Protein AF-A0A2E5P0V9-F1 (afdb_monomer_lite)

Sequence (626 aa):
MLLSAFAVDDDGFVTWVPSRTDGLQSYVLTWRPPLGTWTTHSSYTDPNSLKDTLVGLANGVHSFRIYASYTDGAYAESNTASITVPTPPPGPSGNPEPIDVEGFDCTAFPSLIQVMGTPGVGHSVKQLNLDTGGYSEIFSIPFNRTPSYTHLNGIGINPVDGALYGIMRVQGFGYLVRFDGAGNVAFLARVPAMSNAGDVDGQGRFVWPRGNSFYTLSGIADMDGFADPGDAANKSQITPVVTGTGGVADVAALRVDLGDGERPYAMGVNSWDHELRIWAYDDTPQAWTINLFENGSPAQLTNGGFGAAWSHEDRFYFASNSGAGVYEVLIDTIDLNAKTADIRRVANSQATAINDGTTCVGIDFVEPPPTTTTTTTPTTTTTEGPDTTESPDTTTTTTPTTEGPDTTEGPETTTTTTPTTEGPDTTESPETTTTTTEGPDTTTTTTELPATTTEPESTSPGTSDADGDGLSEIVEQSLGTDPNNPDTDGDGFTDSEEVNQLRSDPLDANDPGDETVRQALTRSEETSSDDGSFPLGGLIAALAGLAVAAGLALTAAGQAMWGRITQFFAGSILGALILGRKRDRCRHCNKPLTDQEGILVDENESYECADNPDGDHHQLKRRRES

Structure (mmCIF, N/CA/C/O backbone):
data_AF-A0A2E5P0V9-F1
#
_entry.id   AF-A0A2E5P0V9-F1
#
loop_
_atom_site.group_PDB
_atom_site.id
_atom_site.type_symbol
_atom_site.label_atom_id
_atom_site.label_alt_id
_atom_site.label_comp_id
_atom_site.label_asym_id
_atom_site.label_entity_id
_atom_site.label_seq_id
_atom_site.pdbx_PDB_ins_code
_atom_site.Cartn_x
_atom_site.Cartn_y
_atom_site.Cartn_z
_atom_site.occupancy
_atom_site.B_iso_or_equiv
_atom_site.auth_seq_id
_atom_site.auth_comp_id
_atom_site.auth_asym_id
_atom_site.auth_atom_id
_atom_site.pdbx_PDB_model_num
ATOM 1 N N . MET A 1 1 ? 31.949 16.165 -20.327 1.00 84.12 1 MET A N 1
ATOM 2 C CA . MET A 1 1 ? 30.500 16.421 -20.374 1.00 84.12 1 MET A CA 1
ATOM 3 C C . MET A 1 1 ? 29.854 15.204 -19.765 1.00 84.12 1 MET A C 1
ATOM 5 O O . MET A 1 1 ? 30.180 14.107 -20.208 1.00 84.12 1 MET A O 1
ATOM 9 N N . LEU A 1 2 ? 29.054 15.399 -18.727 1.00 90.25 2 LEU A N 1
ATOM 10 C CA . LEU A 1 2 ? 28.394 14.315 -18.008 1.00 90.25 2 LEU A CA 1
ATOM 11 C C . LEU A 1 2 ? 26.898 14.376 -18.312 1.00 90.25 2 LEU A C 1
ATOM 13 O O . LEU A 1 2 ? 26.350 15.470 -18.431 1.00 90.25 2 LEU A O 1
ATOM 17 N N . LEU A 1 3 ? 26.285 13.219 -18.509 1.00 92.50 3 LEU A N 1
ATOM 18 C CA . LEU A 1 3 ? 24.857 13.020 -18.707 1.00 92.50 3 LEU A CA 1
ATOM 19 C C . LEU A 1 3 ? 24.395 12.002 -17.668 1.00 92.50 3 LEU A C 1
ATOM 21 O O . LEU A 1 3 ? 24.958 10.905 -17.608 1.00 92.50 3 LEU A O 1
ATOM 25 N N . SER A 1 4 ? 23.357 12.363 -16.929 1.00 89.38 4 SER A N 1
ATOM 26 C CA . SER A 1 4 ? 22.664 11.508 -15.972 1.00 89.38 4 SER A CA 1
ATOM 27 C C . SER A 1 4 ? 21.250 11.239 -16.478 1.00 89.38 4 SER A C 1
ATOM 29 O O . SER A 1 4 ? 20.672 12.045 -17.216 1.00 89.38 4 SER A O 1
ATOM 31 N N . ALA A 1 5 ? 20.720 10.063 -16.149 1.00 89.56 5 ALA A N 1
ATOM 32 C CA . ALA A 1 5 ? 19.375 9.666 -16.531 1.00 89.56 5 ALA A CA 1
ATOM 33 C C . ALA A 1 5 ? 18.766 8.769 -15.457 1.00 89.56 5 ALA A C 1
ATOM 35 O O . ALA A 1 5 ? 19.398 7.796 -15.054 1.00 89.56 5 ALA A O 1
ATOM 36 N N . PHE A 1 6 ? 17.532 9.054 -15.064 1.00 79.19 6 PHE A N 1
ATOM 37 C CA . PHE A 1 6 ? 16.747 8.214 -14.161 1.00 79.19 6 PHE A CA 1
ATOM 38 C C . PHE A 1 6 ? 15.292 8.167 -14.631 1.00 79.19 6 PHE A C 1
ATOM 40 O O . PHE A 1 6 ? 14.898 8.919 -15.523 1.00 79.19 6 PHE A O 1
ATOM 47 N N . ALA A 1 7 ? 14.492 7.263 -14.072 1.00 74.25 7 ALA A N 1
ATOM 48 C CA . ALA A 1 7 ? 13.069 7.190 -14.379 1.00 74.25 7 ALA A CA 1
ATOM 49 C C . ALA A 1 7 ? 12.210 7.088 -13.132 1.00 74.25 7 ALA A C 1
ATOM 51 O O . ALA A 1 7 ? 12.611 6.511 -12.123 1.00 74.25 7 ALA A O 1
ATOM 52 N N . VAL A 1 8 ? 10.994 7.602 -13.269 1.00 58.59 8 VAL A N 1
ATOM 53 C CA . VAL A 1 8 ? 9.892 7.405 -12.339 1.00 58.59 8 VAL A CA 1
ATOM 54 C C . VAL A 1 8 ? 8.761 6.778 -13.147 1.00 58.59 8 VAL A C 1
ATOM 56 O O . VAL A 1 8 ? 8.236 7.402 -14.063 1.00 58.59 8 VAL A O 1
ATOM 59 N N . ASP A 1 9 ? 8.409 5.532 -12.832 1.00 64.44 9 ASP A N 1
ATOM 60 C CA . ASP A 1 9 ? 7.483 4.718 -13.631 1.00 64.44 9 ASP A CA 1
ATOM 61 C C . ASP A 1 9 ? 7.927 4.606 -15.113 1.00 64.44 9 ASP A C 1
ATOM 63 O O . ASP A 1 9 ? 8.962 3.996 -15.399 1.00 64.44 9 ASP A O 1
ATOM 67 N N . ASP A 1 10 ? 7.151 5.144 -16.058 1.00 70.94 10 ASP A N 1
ATOM 68 C CA . ASP A 1 10 ? 7.469 5.202 -17.490 1.00 70.94 10 ASP A CA 1
ATOM 69 C C . ASP A 1 10 ? 7.991 6.574 -17.949 1.00 70.94 10 ASP A C 1
ATOM 71 O O . ASP A 1 10 ? 8.315 6.742 -19.126 1.00 70.94 10 ASP A O 1
ATOM 75 N N . ASP A 1 11 ? 8.153 7.532 -17.037 1.00 75.69 11 ASP A N 1
ATOM 76 C CA . ASP A 1 11 ? 8.688 8.856 -17.339 1.00 75.69 11 ASP A CA 1
ATOM 77 C C . ASP A 1 11 ? 10.189 8.919 -17.043 1.00 75.69 11 ASP A C 1
ATOM 79 O O . ASP A 1 11 ? 10.659 8.601 -15.950 1.00 75.69 11 ASP A O 1
ATOM 83 N N . GLY A 1 12 ? 10.965 9.333 -18.040 1.00 81.12 12 GLY A N 1
ATOM 84 C CA . GLY A 1 12 ? 12.408 9.487 -17.950 1.00 81.12 12 GLY A CA 1
ATOM 85 C C . GLY A 1 12 ? 12.841 10.930 -17.739 1.00 81.12 12 GLY A C 1
ATOM 86 O O . GLY A 1 12 ? 12.348 11.844 -18.395 1.00 81.12 12 GLY A O 1
ATOM 87 N N . PHE A 1 13 ? 13.834 11.133 -16.888 1.00 85.94 13 PHE A N 1
ATOM 88 C CA . PHE A 1 13 ? 14.453 12.425 -16.626 1.00 85.94 13 PHE A CA 1
ATOM 89 C C . PHE A 1 13 ? 15.918 12.346 -17.024 1.00 85.94 13 PHE A C 1
ATOM 91 O O . PHE A 1 13 ? 16.623 11.414 -16.641 1.00 85.94 13 PHE A O 1
ATOM 98 N N . VAL A 1 14 ? 16.372 13.307 -17.826 1.00 91.50 14 VAL A N 1
ATOM 99 C CA . VAL A 1 14 ? 17.773 13.400 -18.244 1.00 91.50 14 VAL A CA 1
ATOM 100 C C . VAL A 1 14 ? 18.319 14.782 -17.934 1.00 91.50 14 VAL A C 1
ATOM 102 O O . VAL A 1 14 ? 17.687 15.792 -18.245 1.00 91.50 14 VAL A O 1
ATOM 105 N N . THR A 1 15 ? 19.512 14.830 -17.354 1.00 92.12 15 THR A N 1
ATOM 106 C CA . THR A 1 15 ? 20.220 16.063 -16.988 1.00 92.12 15 THR A CA 1
ATOM 107 C C . THR A 1 15 ? 21.658 15.992 -17.483 1.00 92.12 15 THR A C 1
ATOM 109 O O . THR A 1 15 ? 22.251 14.915 -17.559 1.00 92.12 15 THR A O 1
ATOM 112 N N . TRP A 1 16 ? 22.238 17.121 -17.888 1.00 93.81 16 TRP A N 1
ATOM 113 C CA . TRP A 1 16 ? 23.612 17.135 -18.388 1.00 93.81 16 TRP A CA 1
ATOM 114 C C . TRP A 1 16 ? 24.404 18.366 -17.977 1.00 93.81 16 TRP A C 1
ATOM 116 O O . TRP A 1 16 ? 23.906 19.488 -17.951 1.00 93.81 16 TRP A O 1
ATOM 126 N N . VAL A 1 17 ? 25.703 18.155 -17.772 1.00 91.75 17 VAL A N 1
ATOM 127 C CA . VAL A 1 17 ? 26.662 19.197 -17.402 1.00 91.75 17 VAL A CA 1
ATOM 128 C C . VAL A 1 17 ? 27.707 19.361 -18.514 1.00 91.75 17 VAL A C 1
ATOM 130 O O . VAL A 1 17 ? 28.457 18.416 -18.821 1.00 91.75 17 VAL A O 1
ATOM 133 N N . PRO A 1 18 ? 27.797 20.542 -19.161 1.00 87.75 18 PRO A N 1
ATOM 134 C CA . PRO A 1 18 ? 28.805 20.796 -20.182 1.00 87.75 18 PRO A CA 1
ATOM 135 C C . PRO A 1 18 ? 30.207 20.853 -19.571 1.00 87.75 18 PRO A C 1
ATOM 137 O O . PRO A 1 18 ? 30.414 21.365 -18.479 1.00 87.75 18 PRO A O 1
ATOM 140 N N . SER A 1 19 ? 31.215 20.390 -20.312 1.00 81.25 19 SER A N 1
ATOM 141 C CA . SER A 1 19 ? 32.619 20.496 -19.876 1.00 81.25 19 SER A CA 1
ATOM 142 C C . SER A 1 19 ? 33.171 21.924 -19.912 1.00 81.25 19 SER A C 1
ATOM 144 O O . SER A 1 19 ? 34.200 22.193 -19.301 1.00 81.25 19 SER A O 1
ATOM 146 N N . ARG A 1 20 ? 32.530 22.823 -20.668 1.00 87.75 20 ARG A N 1
ATOM 147 C CA . ARG A 1 20 ? 32.783 24.267 -20.659 1.00 87.75 20 ARG A CA 1
ATOM 148 C C . ARG A 1 20 ? 31.525 25.006 -21.112 1.00 87.75 20 ARG A C 1
ATOM 150 O O . ARG A 1 20 ? 30.802 24.504 -21.970 1.00 87.75 20 ARG A O 1
ATOM 157 N N . THR A 1 21 ? 31.312 26.207 -20.597 1.00 86.50 21 THR A N 1
ATOM 158 C CA . THR A 1 21 ? 30.197 27.086 -20.989 1.00 86.50 21 THR A CA 1
ATOM 159 C C . THR A 1 21 ? 30.610 28.120 -22.037 1.00 86.50 21 THR A C 1
ATOM 161 O O . THR A 1 21 ? 29.788 28.558 -22.841 1.00 86.50 21 THR A O 1
ATOM 164 N N . ASP A 1 22 ? 31.899 28.463 -22.095 1.00 89.19 22 ASP A N 1
ATOM 165 C CA . ASP A 1 22 ? 32.429 29.426 -23.056 1.00 89.19 22 ASP A CA 1
ATOM 166 C C . ASP A 1 22 ? 32.209 28.976 -24.504 1.00 89.19 22 ASP A C 1
ATOM 168 O O . ASP A 1 22 ? 32.655 27.909 -24.941 1.00 89.19 22 ASP A O 1
ATOM 172 N N . GLY A 1 23 ? 31.522 29.832 -25.263 1.00 88.12 23 GLY A N 1
ATOM 173 C CA . GLY A 1 23 ? 31.240 29.617 -26.678 1.00 88.12 23 GLY A CA 1
ATOM 174 C C . GLY A 1 23 ? 30.221 28.515 -26.960 1.00 88.12 23 GLY A C 1
ATOM 175 O O . GLY A 1 23 ? 30.082 28.129 -28.111 1.00 88.12 23 GLY A O 1
ATOM 176 N N . LEU A 1 24 ? 29.519 27.988 -25.960 1.00 90.94 24 LEU A N 1
ATOM 177 C CA . LEU A 1 24 ? 28.477 26.985 -26.159 1.00 90.94 24 LEU A CA 1
ATOM 178 C C . LEU A 1 24 ? 27.299 27.563 -26.969 1.00 90.94 24 LEU A C 1
ATOM 180 O O . LEU A 1 24 ? 26.791 28.635 -26.648 1.00 90.94 24 LEU A O 1
ATOM 184 N N . GLN A 1 25 ? 26.880 26.865 -28.027 1.00 92.19 25 GLN A N 1
ATOM 185 C CA . GLN A 1 25 ? 25.813 27.312 -28.935 1.00 92.19 25 GLN A CA 1
ATOM 186 C C . GLN A 1 25 ? 24.542 26.479 -28.841 1.00 92.19 25 GLN A C 1
ATOM 188 O O . GLN A 1 25 ? 23.445 27.028 -28.898 1.00 92.19 25 GLN A O 1
ATOM 193 N N . SER A 1 26 ? 24.681 25.158 -28.790 1.00 93.00 26 SER A N 1
ATOM 194 C CA . SER A 1 26 ? 23.529 24.268 -28.856 1.00 93.00 26 SER A CA 1
ATOM 195 C C . SER A 1 26 ? 23.834 22.888 -28.311 1.00 93.00 26 SER A C 1
ATOM 197 O O . SER A 1 26 ? 24.978 22.428 -28.367 1.00 93.00 26 SER A O 1
ATOM 199 N N . TYR A 1 27 ? 22.775 22.202 -27.903 1.00 95.25 27 TYR A N 1
ATOM 200 C CA . TYR A 1 27 ? 22.781 20.796 -27.548 1.00 95.25 27 TYR A CA 1
ATOM 201 C C . TYR A 1 27 ? 21.858 19.988 -28.453 1.00 95.25 27 TYR A C 1
ATOM 203 O O . TYR A 1 27 ? 20.822 20.478 -28.900 1.00 95.25 27 TYR A O 1
ATOM 211 N N . VAL A 1 28 ? 22.210 18.730 -28.688 1.00 96.69 28 VAL A N 1
ATOM 212 C CA . VAL A 1 28 ? 21.358 17.749 -29.360 1.00 96.69 28 VAL A CA 1
ATOM 213 C C . VAL A 1 28 ? 21.284 16.515 -28.481 1.00 96.69 28 VAL A C 1
ATOM 215 O O . VAL A 1 28 ? 22.271 15.784 -28.367 1.00 96.69 28 VAL A O 1
ATOM 218 N N . LEU A 1 29 ? 20.123 16.290 -27.868 1.00 96.62 29 LEU A N 1
ATOM 219 C CA . LEU A 1 29 ? 19.837 15.051 -27.161 1.00 96.62 29 LEU A CA 1
ATOM 220 C C . LEU A 1 29 ? 19.483 13.984 -28.195 1.00 96.62 29 LEU A C 1
ATOM 222 O O . LEU A 1 29 ? 18.607 14.153 -29.048 1.00 96.62 29 LEU A O 1
ATOM 226 N N . THR A 1 30 ? 20.183 12.868 -28.114 1.00 97.25 30 THR A N 1
ATOM 227 C CA . THR A 1 30 ? 19.931 11.679 -28.916 1.00 97.25 30 THR A CA 1
ATOM 228 C C . THR A 1 30 ? 19.575 10.531 -27.996 1.00 97.25 30 THR A C 1
ATOM 230 O O . THR A 1 30 ? 20.059 10.442 -26.867 1.00 97.25 30 THR A O 1
ATOM 233 N N . TRP A 1 31 ? 18.737 9.641 -28.499 1.00 96.75 31 TRP A N 1
ATOM 234 C CA . TRP A 1 31 ? 18.292 8.471 -27.766 1.00 96.75 31 TRP A CA 1
ATOM 235 C C . TRP A 1 31 ? 18.328 7.232 -28.653 1.00 96.75 31 TRP A C 1
ATOM 237 O O . TRP A 1 31 ? 18.327 7.323 -29.884 1.00 96.75 31 TRP A O 1
ATOM 247 N N . ARG A 1 32 ? 18.362 6.066 -28.021 1.00 96.44 32 ARG A N 1
ATOM 248 C CA . ARG A 1 32 ? 18.196 4.764 -28.654 1.00 96.44 32 ARG A CA 1
ATOM 249 C C . ARG A 1 32 ? 17.155 3.982 -27.852 1.00 96.44 32 ARG A C 1
ATOM 251 O O . ARG A 1 32 ? 17.472 3.597 -26.725 1.00 96.44 32 ARG A O 1
ATOM 258 N N . PRO A 1 33 ? 15.963 3.718 -28.415 1.00 91.12 33 PRO A N 1
ATOM 259 C CA . PRO A 1 33 ? 14.957 2.907 -27.741 1.00 91.12 33 PRO A CA 1
ATOM 260 C C . PRO A 1 33 ? 15.362 1.415 -27.734 1.00 91.12 33 PRO A C 1
ATOM 262 O O . PRO A 1 33 ? 16.260 1.031 -28.494 1.00 91.12 33 PRO A O 1
ATOM 265 N N . PRO A 1 34 ? 14.689 0.550 -26.949 1.00 85.81 34 PRO A N 1
ATOM 266 C CA . PRO A 1 34 ? 15.130 -0.816 -26.627 1.00 85.81 34 PRO A CA 1
ATOM 267 C C . PRO A 1 34 ? 15.496 -1.709 -27.818 1.00 85.81 34 PRO A C 1
ATOM 269 O O . PRO A 1 34 ? 16.422 -2.510 -27.736 1.00 85.81 34 PRO A O 1
ATOM 272 N N . LEU A 1 35 ? 14.795 -1.558 -28.944 1.00 83.69 35 LEU A N 1
ATOM 273 C CA . LEU A 1 35 ? 15.038 -2.305 -30.185 1.00 83.69 35 LEU A CA 1
ATOM 274 C C . LEU A 1 35 ? 15.358 -1.385 -31.375 1.00 83.69 35 LEU A C 1
ATOM 276 O O . LEU A 1 35 ? 15.219 -1.782 -32.532 1.00 83.69 35 LEU A O 1
ATOM 280 N N . GLY A 1 36 ? 15.740 -0.136 -31.106 1.00 87.69 36 GLY A N 1
ATOM 281 C CA . GLY A 1 36 ? 15.973 0.877 -32.130 1.00 87.69 36 GLY A CA 1
ATOM 282 C C . GLY A 1 36 ? 17.438 1.224 -32.354 1.00 87.69 36 GLY A C 1
ATOM 283 O O . GLY A 1 36 ? 18.363 0.707 -31.728 1.00 87.69 36 GLY A O 1
ATOM 284 N N . THR A 1 37 ? 17.644 2.155 -33.278 1.00 94.94 37 THR A N 1
ATOM 285 C CA . THR A 1 37 ? 18.935 2.796 -33.534 1.00 94.94 37 THR A CA 1
ATOM 286 C C . THR A 1 37 ? 18.977 4.172 -32.882 1.00 94.94 37 THR A C 1
ATOM 288 O O . THR A 1 37 ? 17.935 4.735 -32.560 1.00 94.94 37 THR A O 1
ATOM 291 N N . TRP A 1 38 ? 20.174 4.733 -32.718 1.00 96.25 38 TRP A N 1
ATOM 292 C CA . TRP A 1 38 ? 20.331 6.112 -32.262 1.00 96.25 38 TRP A CA 1
ATOM 293 C C . TRP A 1 38 ? 19.618 7.088 -33.201 1.00 96.25 38 TRP A C 1
ATOM 295 O O . TRP A 1 38 ? 19.853 7.072 -34.411 1.00 96.25 38 TRP A O 1
ATOM 305 N N . THR A 1 39 ? 18.771 7.946 -32.642 1.00 95.81 39 THR A N 1
ATOM 306 C CA . THR A 1 39 ? 18.121 9.049 -33.355 1.00 95.81 39 THR A CA 1
ATOM 307 C C . THR A 1 39 ? 18.179 10.321 -32.520 1.00 95.81 39 THR A C 1
ATOM 309 O O . THR A 1 39 ? 18.321 10.274 -31.299 1.00 95.81 39 THR A O 1
ATOM 312 N N . THR A 1 40 ? 18.033 11.476 -33.163 1.00 96.12 40 THR A N 1
ATOM 313 C CA . THR A 1 40 ? 17.789 12.730 -32.442 1.00 96.12 40 THR A CA 1
ATOM 314 C C . THR A 1 40 ? 16.433 12.665 -31.748 1.00 96.12 40 THR A C 1
ATOM 316 O O . THR A 1 40 ? 15.443 12.308 -32.385 1.00 96.12 40 THR A O 1
ATOM 319 N N . HIS A 1 41 ? 16.412 12.989 -30.457 1.00 92.94 41 HIS A N 1
ATOM 320 C CA . HIS A 1 41 ? 15.191 13.179 -29.683 1.00 92.94 41 HIS A CA 1
ATOM 321 C C . HIS A 1 41 ? 14.782 14.656 -29.731 1.00 92.94 41 HIS A C 1
ATOM 323 O O . HIS A 1 41 ? 13.743 15.008 -30.285 1.00 92.94 41 HIS A O 1
ATOM 329 N N . SER A 1 42 ? 15.663 15.529 -29.243 1.00 94.62 42 SER A N 1
ATOM 330 C CA . SER A 1 42 ? 15.421 16.965 -29.103 1.00 94.62 42 SER A CA 1
ATOM 331 C C . SER A 1 42 ? 16.693 17.772 -29.391 1.00 94.62 42 SER A C 1
ATOM 333 O O . SER A 1 42 ? 17.805 17.245 -29.504 1.00 94.62 42 SER A O 1
ATOM 335 N N . SER A 1 43 ? 16.539 19.074 -29.618 1.00 95.25 43 SER A N 1
ATOM 336 C CA . SER A 1 43 ? 17.653 19.993 -29.874 1.00 95.25 43 SER A CA 1
ATOM 337 C C . SER A 1 43 ? 17.387 21.333 -29.205 1.00 95.25 43 SER A C 1
ATOM 339 O O . SER A 1 43 ? 16.276 21.853 -29.277 1.00 95.25 43 SER A O 1
ATOM 341 N N . TYR A 1 44 ? 18.421 21.896 -28.592 1.00 92.88 44 TYR A N 1
ATOM 342 C CA . TYR A 1 44 ? 18.349 23.088 -27.757 1.00 92.88 44 TYR A CA 1
ATOM 343 C C . TYR A 1 44 ? 19.340 24.121 -28.259 1.00 92.88 44 TYR A C 1
ATOM 345 O O . TYR A 1 44 ? 20.517 23.821 -28.432 1.00 92.88 44 TYR A O 1
ATOM 353 N N . THR A 1 45 ? 18.878 25.347 -28.474 1.00 90.56 45 THR A N 1
ATOM 354 C CA . THR A 1 45 ? 19.735 26.490 -28.829 1.00 90.56 45 THR A CA 1
ATOM 355 C C . THR A 1 45 ? 19.981 27.427 -27.651 1.00 90.56 45 THR A C 1
ATOM 357 O O . THR A 1 45 ? 20.717 28.395 -27.794 1.00 90.56 45 THR A O 1
ATOM 360 N N . ASP A 1 46 ? 19.327 27.181 -26.513 1.00 87.12 46 ASP A N 1
ATOM 361 C CA . ASP A 1 46 ? 19.607 27.876 -25.261 1.00 87.12 46 ASP A CA 1
ATOM 362 C C . ASP A 1 46 ? 20.691 27.098 -24.494 1.00 87.12 46 ASP A C 1
ATOM 364 O O . ASP A 1 46 ? 20.447 25.951 -24.108 1.00 87.12 46 ASP A O 1
ATOM 368 N N . PRO A 1 47 ? 21.871 27.698 -24.255 1.00 81.19 47 PRO A N 1
ATOM 369 C CA . PRO A 1 47 ? 22.946 27.091 -23.473 1.00 81.19 47 PRO A CA 1
ATOM 370 C C . PRO A 1 47 ? 22.559 26.714 -22.034 1.00 81.19 47 PRO A C 1
ATOM 372 O O . PRO A 1 47 ? 23.280 25.942 -21.412 1.00 81.19 47 PRO A O 1
ATOM 375 N N . ASN A 1 48 ? 21.450 27.243 -21.503 1.00 84.94 48 ASN A N 1
ATOM 376 C CA . ASN A 1 48 ? 20.964 26.931 -20.153 1.00 84.94 48 ASN A CA 1
ATOM 377 C C . ASN A 1 48 ? 19.942 25.784 -20.118 1.00 84.94 48 ASN A C 1
ATOM 379 O O . ASN A 1 48 ? 19.517 25.372 -19.041 1.00 84.94 48 ASN A O 1
ATOM 383 N N . SER A 1 49 ? 19.526 25.259 -21.274 1.00 87.81 49 SER A N 1
ATOM 384 C CA . SER A 1 49 ? 18.721 24.037 -21.319 1.00 87.81 49 SER A CA 1
ATOM 385 C C . SER A 1 49 ? 19.627 22.855 -20.990 1.00 87.81 49 SER A C 1
ATOM 387 O O . SER A 1 49 ? 20.353 22.386 -21.862 1.00 87.81 49 SER A O 1
ATOM 389 N N . LEU A 1 50 ? 19.629 22.439 -19.722 1.00 90.44 50 LEU A N 1
ATOM 390 C CA . LEU A 1 50 ? 20.488 21.377 -19.177 1.00 90.44 50 LEU A CA 1
ATOM 391 C C . LEU A 1 50 ? 19.711 20.130 -18.729 1.00 90.44 50 LEU A C 1
ATOM 393 O O . LEU A 1 50 ? 20.266 19.261 -18.060 1.00 90.44 50 LEU A O 1
ATOM 397 N N . LYS A 1 51 ? 18.422 20.052 -19.074 1.00 91.12 51 LYS A N 1
ATOM 398 C CA . LYS A 1 51 ? 17.537 18.943 -18.718 1.00 91.12 51 LYS A CA 1
ATOM 399 C C . LYS A 1 51 ? 16.442 18.705 -19.756 1.00 91.12 51 LYS A C 1
ATOM 401 O O . LYS A 1 51 ? 16.064 19.638 -20.468 1.00 91.12 51 LYS A O 1
ATOM 406 N N . ASP A 1 52 ? 15.927 17.480 -19.806 1.00 90.31 52 ASP A N 1
ATOM 407 C CA . ASP A 1 52 ? 14.742 17.087 -20.580 1.00 90.31 52 ASP A CA 1
ATOM 408 C C . ASP A 1 52 ? 13.902 16.054 -19.812 1.00 90.31 52 ASP A C 1
ATOM 410 O O . ASP A 1 52 ? 14.424 15.311 -18.976 1.00 90.31 52 ASP A O 1
ATOM 414 N N . THR A 1 53 ? 12.609 15.997 -20.131 1.00 87.12 53 THR A N 1
ATOM 415 C CA . THR A 1 53 ? 11.666 15.011 -19.584 1.00 87.12 53 THR A CA 1
ATOM 416 C C . THR A 1 53 ? 11.048 14.214 -20.729 1.00 87.12 53 THR A C 1
ATOM 418 O O . THR A 1 53 ? 10.490 14.772 -21.673 1.00 87.12 53 THR A O 1
ATOM 421 N N . LEU A 1 54 ? 11.147 12.893 -20.637 1.00 87.06 54 LEU A N 1
ATOM 422 C CA . LEU A 1 54 ? 10.713 11.913 -21.622 1.00 87.06 54 LEU A CA 1
ATOM 423 C C . LEU A 1 54 ? 9.478 11.195 -21.086 1.00 87.06 54 LEU A C 1
ATOM 425 O O . LEU A 1 54 ? 9.603 10.282 -20.281 1.00 87.06 54 LEU A O 1
ATOM 429 N N . VAL A 1 55 ? 8.293 11.604 -21.523 1.00 80.12 55 VAL A N 1
ATOM 430 C CA . VAL A 1 55 ? 7.040 11.040 -21.003 1.00 80.12 55 VAL A CA 1
ATOM 431 C C . VAL A 1 55 ? 6.662 9.762 -21.751 1.00 80.12 55 VAL A C 1
ATOM 433 O O . VAL A 1 55 ? 6.685 9.745 -22.988 1.00 80.12 55 VAL A O 1
ATOM 436 N N . GLY A 1 56 ? 6.268 8.718 -21.019 1.00 76.38 56 GLY A N 1
ATOM 437 C CA . GLY A 1 56 ? 5.713 7.487 -21.592 1.00 76.38 56 GLY A CA 1
ATOM 438 C C . GLY A 1 56 ? 6.712 6.665 -22.413 1.00 76.38 56 GLY A C 1
ATOM 439 O O . GLY A 1 56 ? 6.431 6.258 -23.548 1.00 76.38 56 GLY A O 1
ATOM 440 N N . LEU A 1 57 ? 7.904 6.434 -21.864 1.00 81.94 57 LEU A N 1
ATOM 441 C CA . LEU A 1 57 ? 8.903 5.548 -22.446 1.00 81.94 57 LEU A CA 1
ATOM 442 C C . LEU A 1 57 ? 8.358 4.114 -22.554 1.00 81.94 57 LEU A C 1
ATOM 444 O O . LEU A 1 57 ? 7.816 3.539 -21.616 1.00 81.94 57 LEU A O 1
ATOM 448 N N . ALA A 1 58 ? 8.543 3.492 -23.720 1.00 81.19 58 ALA A N 1
ATOM 449 C CA . ALA A 1 58 ? 8.169 2.091 -23.912 1.00 81.19 58 ALA A CA 1
ATOM 450 C C . ALA A 1 58 ? 8.977 1.159 -22.990 1.00 81.19 58 ALA A C 1
ATOM 452 O O . ALA A 1 58 ? 10.112 1.456 -22.641 1.00 81.19 58 ALA A O 1
ATOM 453 N N . ASN A 1 59 ? 8.449 -0.019 -22.669 1.00 79.00 59 ASN A N 1
ATOM 454 C CA . ASN A 1 59 ? 9.177 -0.991 -21.852 1.00 79.00 59 ASN A CA 1
ATOM 455 C C . ASN A 1 59 ? 10.540 -1.375 -22.464 1.00 79.00 59 ASN A C 1
ATOM 457 O O . ASN A 1 59 ? 10.625 -1.683 -23.657 1.00 79.00 59 ASN A O 1
ATOM 461 N N . GLY A 1 60 ? 11.580 -1.435 -21.631 1.00 80.56 60 GLY A N 1
ATOM 462 C CA . GLY A 1 60 ? 12.940 -1.841 -21.981 1.00 80.56 60 GLY A CA 1
ATOM 463 C C . GLY A 1 60 ? 13.997 -0.770 -21.692 1.00 80.56 60 GLY A C 1
ATOM 464 O O . GLY A 1 60 ? 13.733 0.257 -21.071 1.00 80.56 60 GLY A O 1
ATOM 465 N N . VAL A 1 61 ? 15.222 -1.021 -22.159 1.00 90.06 61 VAL A N 1
ATOM 466 C CA . VAL A 1 61 ? 16.370 -0.124 -21.956 1.00 90.06 61 VAL A CA 1
ATOM 467 C C . VAL A 1 61 ? 16.412 0.971 -23.024 1.00 90.06 61 VAL A C 1
ATOM 469 O O . VAL A 1 61 ? 16.627 0.689 -24.203 1.00 90.06 61 VAL A O 1
ATOM 472 N N . HIS A 1 62 ? 16.278 2.227 -22.610 1.00 93.38 62 HIS A N 1
ATOM 473 C CA . HIS A 1 62 ? 16.522 3.409 -23.437 1.00 93.38 62 HIS A CA 1
ATOM 474 C C . HIS A 1 62 ? 17.897 3.970 -23.115 1.00 93.38 62 HIS A C 1
ATOM 476 O O . HIS A 1 62 ? 18.212 4.192 -21.953 1.00 93.38 62 HIS A O 1
ATOM 482 N N . SER A 1 63 ? 18.722 4.217 -24.127 1.00 96.56 63 SER A N 1
ATOM 483 C CA . SER A 1 63 ? 20.037 4.842 -23.942 1.00 96.56 63 SER A CA 1
ATOM 484 C C . SER A 1 63 ? 20.028 6.275 -24.460 1.00 96.56 63 SER A C 1
ATOM 486 O O . SER A 1 63 ? 19.454 6.535 -25.513 1.00 96.56 63 SER A O 1
ATOM 488 N N . PHE A 1 64 ? 20.727 7.180 -23.781 1.00 97.31 64 PHE A N 1
ATOM 489 C CA . PHE A 1 64 ? 20.790 8.605 -24.097 1.00 97.31 64 PHE A CA 1
ATOM 490 C C . PHE A 1 64 ? 22.231 9.072 -24.260 1.00 97.31 64 PHE A C 1
ATOM 492 O O . PHE A 1 64 ? 23.144 8.572 -23.599 1.00 97.31 64 PHE A O 1
ATOM 499 N N . ARG A 1 65 ? 22.423 10.042 -25.152 1.00 97.12 65 ARG A N 1
ATOM 500 C CA . ARG A 1 65 ? 23.676 10.772 -25.371 1.00 97.12 65 ARG A CA 1
ATOM 501 C C . ARG A 1 65 ? 23.350 12.193 -25.744 1.00 97.12 65 ARG A C 1
ATOM 503 O O . ARG A 1 65 ? 22.373 12.429 -26.456 1.00 97.12 65 ARG A O 1
ATOM 510 N N . ILE A 1 66 ? 24.223 13.113 -25.374 1.00 96.19 66 ILE A N 1
ATOM 511 C CA . ILE A 1 66 ? 24.069 14.499 -25.764 1.00 96.19 66 ILE A CA 1
ATOM 512 C C . ILE A 1 66 ? 25.324 15.047 -26.433 1.00 96.19 66 ILE A C 1
ATOM 514 O O . ILE A 1 66 ? 26.452 14.780 -26.017 1.00 96.19 66 ILE A O 1
ATOM 518 N N . TYR A 1 67 ? 25.096 15.807 -27.502 1.00 95.31 67 TYR A N 1
ATOM 519 C CA . TYR A 1 67 ? 26.133 16.463 -28.285 1.00 95.31 67 TYR A CA 1
ATOM 520 C C . TYR A 1 67 ? 26.043 17.972 -28.096 1.00 95.31 67 TYR A C 1
ATOM 522 O O . TYR A 1 67 ? 25.010 18.568 -28.389 1.00 95.31 67 TYR A O 1
ATOM 530 N N . ALA A 1 68 ? 27.124 18.597 -27.643 1.00 94.75 68 ALA A N 1
ATOM 531 C CA . ALA A 1 68 ? 27.252 20.047 -27.543 1.00 94.75 68 ALA A CA 1
ATOM 532 C C . ALA A 1 68 ? 28.037 20.599 -28.740 1.00 94.75 68 ALA A C 1
ATOM 534 O O . ALA A 1 68 ? 29.049 20.018 -29.131 1.00 94.75 68 ALA A O 1
ATOM 535 N N . SER A 1 69 ? 27.601 21.730 -29.293 1.00 94.00 69 SER A N 1
ATOM 536 C CA . SER A 1 69 ? 28.308 22.471 -30.350 1.00 94.00 69 SER A CA 1
ATOM 537 C C . SER A 1 69 ? 28.731 23.851 -29.856 1.00 94.00 69 SER A C 1
ATOM 539 O O . SER A 1 69 ? 28.011 24.478 -29.075 1.00 94.00 69 SER A O 1
ATOM 541 N N . TYR A 1 70 ? 29.882 24.331 -30.327 1.00 93.75 70 TYR A N 1
ATOM 542 C CA . TYR A 1 70 ? 30.489 25.584 -29.879 1.00 93.75 70 TYR A CA 1
ATOM 543 C C . TYR A 1 70 ? 30.760 26.560 -31.038 1.00 93.75 70 TYR A C 1
ATOM 545 O O . TYR A 1 70 ? 30.912 26.165 -32.192 1.00 93.75 70 TYR A O 1
ATOM 553 N N . THR A 1 71 ? 30.866 27.852 -30.722 1.00 93.31 71 THR A N 1
ATOM 554 C CA . THR A 1 71 ? 31.099 28.964 -31.661 1.00 93.31 71 THR A CA 1
ATOM 555 C C . THR A 1 71 ? 32.425 28.861 -32.408 1.00 93.31 71 THR A C 1
ATOM 557 O O . THR A 1 71 ? 32.545 29.389 -33.512 1.00 93.31 71 THR A O 1
ATOM 560 N N . ASP A 1 72 ? 33.414 28.182 -31.825 1.00 92.06 72 ASP A N 1
ATOM 561 C CA . ASP A 1 72 ? 34.715 27.890 -32.432 1.00 92.06 72 ASP A CA 1
ATOM 562 C C . ASP A 1 72 ? 34.682 26.672 -33.378 1.00 92.06 72 ASP A C 1
ATOM 564 O O . ASP A 1 72 ? 35.708 26.311 -33.955 1.00 92.06 72 ASP A O 1
ATOM 568 N N . GLY A 1 73 ? 33.510 26.053 -33.560 1.00 89.69 73 GLY A N 1
ATOM 569 C CA . GLY A 1 73 ? 33.310 24.861 -34.380 1.00 89.69 73 GLY A CA 1
ATOM 570 C C . GLY A 1 73 ? 33.662 23.549 -33.677 1.00 89.69 73 GLY A C 1
ATOM 571 O O . GLY A 1 73 ? 33.585 22.494 -34.309 1.00 89.69 73 GLY A O 1
ATOM 572 N N . ALA A 1 74 ? 34.045 23.581 -32.395 1.00 90.62 74 ALA A N 1
ATOM 573 C CA . ALA A 1 74 ? 34.256 22.367 -31.615 1.00 90.62 74 ALA A CA 1
ATOM 574 C C . ALA A 1 74 ? 32.927 21.653 -31.311 1.00 90.62 74 ALA A C 1
ATOM 576 O O . ALA A 1 74 ? 31.857 22.269 -31.291 1.00 90.62 74 ALA A O 1
ATOM 577 N N . TYR A 1 75 ? 33.012 20.355 -31.016 1.00 91.44 75 TYR A N 1
ATOM 578 C CA . TYR A 1 75 ? 31.905 19.556 -30.495 1.00 91.44 75 TYR A CA 1
ATOM 579 C C . TYR A 1 75 ? 32.360 18.711 -29.301 1.00 91.44 75 TYR A C 1
ATOM 581 O O . TYR A 1 75 ? 33.537 18.361 -29.194 1.00 91.44 75 TYR A O 1
ATOM 589 N N . ALA A 1 76 ? 31.428 18.392 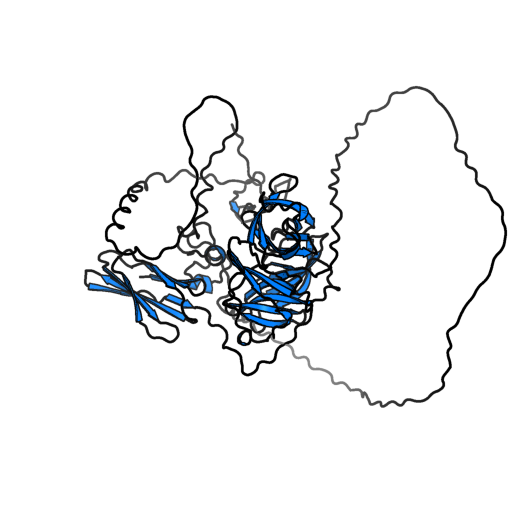-28.406 1.00 91.62 76 ALA A N 1
ATOM 590 C CA . ALA A 1 76 ? 31.646 17.471 -27.292 1.00 91.62 76 ALA A CA 1
ATOM 591 C C . ALA A 1 76 ? 30.491 16.467 -27.206 1.00 91.62 76 ALA A C 1
ATOM 593 O O . ALA A 1 76 ? 29.344 16.838 -27.433 1.00 91.62 76 ALA A O 1
ATOM 594 N N . GLU A 1 77 ? 30.804 15.219 -26.870 1.00 95.00 77 GLU A N 1
ATOM 595 C CA . GLU A 1 77 ? 29.838 14.144 -26.614 1.00 95.00 77 GLU A CA 1
ATOM 596 C C . GLU A 1 77 ? 29.889 13.776 -25.123 1.00 95.00 77 GLU A C 1
ATOM 598 O O . GLU A 1 77 ? 30.956 13.832 -24.500 1.00 95.00 77 GLU A O 1
ATOM 603 N N . SER A 1 78 ? 28.739 13.437 -24.541 1.00 95.50 78 SER A N 1
ATOM 604 C CA . SER A 1 78 ? 28.642 12.913 -23.175 1.00 95.50 78 SER A CA 1
ATOM 605 C C . SER A 1 78 ? 28.974 11.417 -23.084 1.00 95.50 78 SER A C 1
ATOM 607 O O . SER A 1 78 ? 29.087 10.710 -24.086 1.00 95.50 78 SER A O 1
ATOM 609 N N . ASN A 1 79 ? 29.042 10.889 -21.861 1.00 94.88 79 ASN A N 1
ATOM 610 C CA . ASN A 1 79 ? 28.829 9.460 -21.614 1.00 94.88 79 ASN A CA 1
ATOM 611 C C . ASN A 1 79 ? 27.448 9.002 -22.135 1.00 94.88 79 ASN A C 1
ATOM 613 O O . ASN A 1 79 ? 26.572 9.812 -22.449 1.00 94.88 79 ASN A O 1
ATOM 617 N N . THR A 1 80 ? 27.258 7.683 -22.227 1.00 96.44 80 THR A N 1
ATOM 618 C CA . THR A 1 80 ? 25.930 7.101 -22.456 1.00 96.44 80 THR A CA 1
ATOM 619 C C . THR A 1 80 ? 25.261 6.862 -21.109 1.00 96.44 80 THR A C 1
ATOM 621 O O . THR A 1 80 ? 25.772 6.065 -20.329 1.00 96.44 80 THR A O 1
ATOM 624 N N . ALA A 1 81 ? 24.131 7.518 -20.862 1.00 93.62 81 ALA A N 1
ATOM 625 C CA . ALA A 1 81 ? 23.247 7.207 -19.740 1.00 93.62 81 ALA A CA 1
ATOM 626 C C . ALA A 1 81 ? 22.130 6.273 -20.225 1.00 93.62 81 ALA A C 1
ATOM 628 O O . ALA A 1 81 ? 21.862 6.214 -21.428 1.00 93.62 81 ALA A O 1
ATOM 629 N N . SER A 1 82 ? 21.504 5.491 -19.347 1.00 93.31 82 SER A N 1
ATOM 630 C CA . SER A 1 82 ? 20.382 4.631 -19.741 1.00 93.31 82 SER A CA 1
ATOM 631 C C . SER A 1 82 ? 19.292 4.605 -18.684 1.00 93.31 82 SER A C 1
ATOM 633 O O . SER A 1 82 ? 19.577 4.628 -17.497 1.00 93.31 82 SER A O 1
ATOM 635 N N . ILE A 1 83 ? 18.054 4.506 -19.153 1.00 88.19 83 ILE A N 1
ATOM 636 C CA . ILE A 1 83 ? 16.859 4.289 -18.347 1.00 88.19 83 ILE A CA 1
ATOM 637 C C . ILE A 1 83 ? 16.344 2.896 -18.669 1.00 88.19 83 ILE A C 1
ATOM 639 O O . ILE A 1 83 ? 16.188 2.553 -19.842 1.00 88.19 83 ILE A O 1
ATOM 643 N N . THR A 1 84 ? 16.044 2.104 -17.645 1.00 83.19 84 THR A N 1
ATOM 644 C CA . THR A 1 84 ? 15.364 0.819 -17.823 1.00 83.19 84 THR A CA 1
ATOM 645 C C . THR A 1 84 ? 13.923 0.965 -17.375 1.00 83.19 84 THR A C 1
ATOM 647 O O . THR A 1 84 ? 13.651 0.981 -16.180 1.00 83.19 84 THR A O 1
ATOM 650 N N . VAL A 1 85 ? 12.999 1.038 -18.333 1.00 78.69 85 VAL A N 1
ATOM 651 C CA . VAL A 1 85 ? 11.574 0.873 -18.032 1.00 78.69 85 VAL A CA 1
ATOM 652 C C . VAL A 1 85 ? 11.324 -0.627 -17.896 1.00 78.69 85 VAL A C 1
ATOM 654 O O . VAL A 1 85 ? 11.656 -1.366 -18.833 1.00 78.69 85 VAL A O 1
ATOM 657 N N . PRO A 1 86 ? 10.778 -1.118 -16.771 1.00 71.56 86 PRO A N 1
ATOM 658 C CA . PRO A 1 86 ? 10.526 -2.540 -16.590 1.00 71.56 86 PRO A CA 1
ATOM 659 C C . PRO A 1 86 ? 9.744 -3.137 -17.771 1.00 71.56 86 PRO A C 1
ATOM 661 O O . PRO A 1 86 ? 8.826 -2.520 -18.312 1.00 71.56 86 PRO A O 1
ATOM 664 N N . THR A 1 87 ? 10.107 -4.343 -18.209 1.00 69.50 87 THR A N 1
ATOM 665 C CA . THR A 1 87 ? 9.315 -5.110 -19.181 1.00 69.50 87 THR A CA 1
ATOM 666 C C . THR A 1 87 ? 8.422 -6.075 -18.430 1.00 69.50 87 THR A C 1
ATOM 668 O O . THR A 1 87 ? 8.966 -6.900 -17.696 1.00 69.50 87 THR A O 1
ATOM 671 N N . PRO A 1 88 ? 7.087 -6.006 -18.586 1.00 66.31 88 PRO A N 1
ATOM 672 C CA . PRO A 1 88 ? 6.228 -6.997 -17.970 1.00 66.31 88 PRO A CA 1
ATOM 673 C C . PRO A 1 88 ? 6.610 -8.385 -18.486 1.00 66.31 88 PRO A C 1
ATOM 675 O O . PRO A 1 88 ? 7.095 -8.490 -19.623 1.00 66.31 88 PRO A O 1
ATOM 678 N N . PRO A 1 89 ? 6.388 -9.432 -17.676 1.00 67.50 89 PRO A N 1
ATOM 679 C CA . PRO A 1 89 ? 6.557 -10.799 -18.125 1.00 67.50 89 PRO A CA 1
ATOM 680 C C . PRO A 1 89 ? 5.817 -10.999 -19.457 1.00 67.50 89 PRO A C 1
ATOM 682 O O . PRO A 1 89 ? 4.798 -10.334 -19.699 1.00 67.50 89 PRO A O 1
ATOM 685 N N . PRO A 1 90 ? 6.341 -11.852 -20.355 1.00 66.50 90 PRO A N 1
ATOM 686 C CA . PRO A 1 90 ? 5.657 -12.159 -21.602 1.00 66.50 90 PRO A CA 1
ATOM 687 C C . PRO A 1 90 ? 4.205 -12.544 -21.305 1.00 66.50 90 PRO A C 1
ATOM 689 O O . PRO A 1 90 ? 3.931 -13.190 -20.299 1.00 66.50 90 PRO A O 1
ATOM 692 N N . GLY A 1 91 ? 3.287 -12.078 -22.159 1.00 66.44 91 GLY A N 1
ATOM 693 C CA . GLY A 1 91 ? 1.854 -12.327 -21.995 1.00 66.44 91 GLY A CA 1
ATOM 694 C C . GLY A 1 91 ? 1.528 -13.821 -21.920 1.00 66.44 91 GLY A C 1
ATOM 695 O O . GLY A 1 91 ? 2.411 -14.645 -22.172 1.00 66.44 91 GLY A O 1
ATOM 696 N N . PRO A 1 92 ? 0.265 -14.163 -21.625 1.00 71.44 92 PRO A N 1
ATOM 697 C CA . PRO A 1 92 ? -0.085 -15.465 -21.093 1.00 71.44 92 PRO A CA 1
ATOM 698 C C . PRO A 1 92 ? 0.489 -16.595 -21.939 1.00 71.44 92 PRO A C 1
ATOM 700 O O . PRO A 1 92 ? 0.387 -16.607 -23.175 1.00 71.44 92 PRO A O 1
ATOM 703 N N . SER A 1 93 ? 1.102 -17.542 -21.245 1.00 76.25 93 SER A N 1
ATOM 704 C CA . SER A 1 93 ? 1.489 -18.832 -21.769 1.00 76.25 93 SER A CA 1
ATOM 705 C C . SER A 1 93 ? 0.284 -19.514 -22.437 1.00 76.25 93 SER A C 1
ATOM 707 O O . SER A 1 93 ? -0.879 -19.135 -22.284 1.00 76.25 93 SER A O 1
ATOM 709 N N . GLY A 1 94 ? 0.541 -20.499 -23.296 1.00 72.38 94 GLY A N 1
ATOM 710 C CA . GLY A 1 94 ? -0.544 -21.188 -23.991 1.00 72.38 94 GLY A CA 1
ATOM 711 C C . GLY A 1 94 ? -1.390 -22.014 -23.019 1.00 72.38 94 GLY A C 1
ATOM 712 O O . GLY A 1 94 ? -0.980 -23.119 -22.686 1.00 72.38 94 GLY A O 1
ATOM 713 N N . ASN A 1 95 ? -2.576 -21.513 -22.652 1.00 82.75 95 ASN A N 1
ATOM 714 C CA . ASN A 1 95 ? -3.552 -22.155 -21.755 1.00 82.75 95 ASN A CA 1
ATOM 715 C C . ASN A 1 95 ? -2.970 -22.514 -20.369 1.00 82.75 95 ASN A C 1
ATOM 717 O O . ASN A 1 95 ? -2.811 -23.704 -20.077 1.00 82.75 95 ASN A O 1
ATOM 721 N N . PRO A 1 96 ? -2.643 -21.506 -19.539 1.00 88.31 96 PRO A N 1
ATOM 722 C CA . PRO A 1 96 ? -2.097 -21.729 -18.207 1.00 88.31 96 PRO A CA 1
ATOM 723 C C . PRO A 1 96 ? -3.122 -22.407 -17.298 1.00 88.31 96 PRO A C 1
ATOM 725 O O . PRO A 1 96 ? -4.322 -22.141 -17.383 1.00 88.31 96 PRO A O 1
ATOM 728 N N . GLU A 1 97 ? -2.642 -23.293 -16.431 1.00 91.56 97 GLU A N 1
ATOM 729 C CA . GLU A 1 97 ? -3.458 -23.929 -15.399 1.00 91.56 97 GLU A CA 1
ATOM 730 C C . GLU A 1 97 ? -3.480 -23.027 -14.155 1.00 91.56 97 GLU A C 1
ATOM 732 O O . GLU A 1 97 ? -2.406 -22.647 -13.673 1.00 91.56 97 GLU A O 1
ATOM 737 N N . PRO A 1 98 ? -4.667 -22.649 -13.645 1.00 94.44 98 PRO A N 1
ATOM 738 C CA . PRO A 1 98 ? -4.770 -21.935 -12.383 1.00 94.44 98 PRO A CA 1
ATOM 739 C C . PRO A 1 98 ? -4.223 -22.771 -11.225 1.00 94.44 98 PRO A C 1
ATOM 741 O O . PRO A 1 98 ? -4.301 -23.999 -11.240 1.00 94.44 98 PRO A O 1
ATOM 744 N N . ILE A 1 99 ? -3.702 -22.098 -10.205 1.00 95.19 99 ILE A N 1
ATOM 745 C CA . ILE A 1 99 ? -3.288 -22.728 -8.956 1.00 95.19 99 ILE A CA 1
ATOM 746 C C . ILE A 1 99 ? -4.239 -22.352 -7.823 1.00 95.19 99 ILE A C 1
ATOM 748 O O . ILE A 1 99 ? -4.690 -21.206 -7.694 1.00 95.19 99 ILE A O 1
ATOM 752 N N . ASP A 1 100 ? -4.509 -23.345 -6.986 1.00 93.31 100 ASP A N 1
ATOM 753 C CA . ASP A 1 100 ? -5.295 -23.177 -5.776 1.00 93.31 100 ASP A CA 1
ATOM 754 C C . ASP A 1 100 ? -4.410 -22.660 -4.640 1.00 93.31 100 ASP A C 1
ATOM 756 O O . ASP A 1 100 ? -3.227 -22.990 -4.538 1.00 93.31 100 ASP A O 1
ATOM 760 N N . VAL A 1 101 ? -5.005 -21.821 -3.799 1.00 96.94 101 VAL A N 1
ATOM 761 C CA . VAL A 1 101 ? -4.397 -21.262 -2.592 1.00 96.94 101 VAL A CA 1
ATOM 762 C C . VAL A 1 101 ? -5.375 -21.503 -1.457 1.00 96.94 101 VAL A C 1
ATOM 764 O O . VAL A 1 101 ? -6.570 -21.243 -1.608 1.00 96.94 101 VAL A O 1
ATOM 767 N N . GLU A 1 102 ? -4.876 -22.029 -0.345 1.00 96.19 102 GLU A N 1
ATOM 768 C CA . GLU A 1 102 ? -5.709 -22.339 0.812 1.00 96.19 102 GLU A CA 1
ATOM 769 C C . GLU A 1 102 ? -6.142 -21.072 1.568 1.00 96.19 102 GLU A C 1
ATOM 771 O O . GLU A 1 102 ? -5.437 -20.062 1.612 1.00 96.19 102 GLU A O 1
ATOM 776 N N . GLY A 1 103 ? -7.321 -21.135 2.188 1.00 95.31 103 GLY A N 1
ATOM 777 C CA . GLY A 1 103 ? -7.800 -20.080 3.076 1.00 95.31 103 GLY A CA 1
ATOM 778 C C . GLY A 1 103 ? -6.959 -19.982 4.353 1.00 95.31 103 GLY A C 1
ATOM 779 O O . GLY A 1 103 ? -6.445 -20.979 4.862 1.00 95.31 103 GLY A O 1
ATOM 780 N N . PHE A 1 104 ? -6.847 -18.777 4.899 1.00 95.50 104 PHE A N 1
ATOM 781 C CA . PHE A 1 104 ? -6.229 -18.519 6.189 1.00 95.50 104 PHE A CA 1
ATOM 782 C C . PHE A 1 104 ? -7.132 -19.006 7.333 1.00 95.50 104 PHE A C 1
ATOM 784 O O . PHE A 1 104 ? -8.326 -18.706 7.382 1.00 95.50 104 PHE A O 1
ATOM 791 N N . ASP A 1 105 ? -6.561 -19.754 8.281 1.00 92.50 105 ASP A N 1
ATOM 792 C CA . ASP A 1 105 ? -7.312 -20.312 9.409 1.00 92.50 105 ASP A CA 1
ATOM 793 C C . ASP A 1 105 ? -7.540 -19.269 10.510 1.00 92.50 105 ASP A C 1
ATOM 795 O O . ASP A 1 105 ? -6.860 -19.224 11.538 1.00 92.50 105 ASP A O 1
ATOM 799 N N . CYS A 1 106 ? -8.562 -18.445 10.307 1.00 89.19 106 CYS A N 1
ATOM 800 C CA . CYS A 1 106 ? -9.013 -17.465 11.287 1.00 89.19 106 CYS A CA 1
ATOM 801 C C . CYS A 1 106 ? -9.403 -18.076 12.641 1.00 89.19 106 CYS A C 1
ATOM 803 O O . CYS A 1 106 ? -9.348 -17.396 13.663 1.00 89.19 106 CYS A O 1
ATOM 805 N N . THR A 1 107 ? -9.788 -19.356 12.684 1.00 88.75 107 THR A N 1
ATOM 806 C CA . THR A 1 107 ? -10.191 -20.003 13.941 1.00 88.75 107 THR A CA 1
ATOM 807 C C . THR A 1 107 ? -8.991 -20.389 14.800 1.00 88.75 107 THR A C 1
ATOM 809 O O . THR A 1 107 ? -9.080 -20.358 16.029 1.00 88.75 107 THR A O 1
ATOM 812 N N . ALA A 1 108 ? -7.860 -20.707 14.166 1.00 90.06 108 ALA A N 1
ATOM 813 C CA . ALA A 1 108 ? -6.607 -20.999 14.850 1.00 90.06 108 ALA A CA 1
ATOM 814 C C . ALA A 1 108 ? -5.885 -19.734 15.340 1.00 90.06 108 ALA A C 1
ATOM 816 O O . ALA A 1 108 ? -5.167 -19.801 16.341 1.00 90.06 108 ALA A O 1
ATOM 817 N N . PHE A 1 109 ? -6.094 -18.593 14.673 1.00 89.62 109 PHE A N 1
ATOM 818 C CA . PHE A 1 109 ? -5.386 -17.337 14.952 1.00 89.62 109 PHE A CA 1
ATOM 819 C C . PHE A 1 109 ? -6.354 -16.168 15.219 1.00 89.62 109 PHE A C 1
ATOM 821 O O . PHE A 1 109 ? -6.448 -15.242 14.412 1.00 89.62 109 PHE A O 1
ATOM 828 N N . PRO A 1 110 ? -7.078 -16.175 16.358 1.00 84.94 110 PRO A N 1
ATOM 829 C CA . PRO A 1 110 ? -8.108 -15.189 16.669 1.00 84.94 110 PRO A CA 1
ATOM 830 C C . PRO A 1 110 ? -7.518 -13.900 17.265 1.00 84.94 110 PRO A C 1
ATOM 832 O O . PRO A 1 110 ? -7.864 -13.500 18.375 1.00 84.94 110 PRO A O 1
ATOM 835 N N . SER A 1 111 ? -6.598 -13.251 16.554 1.00 87.00 111 SER A N 1
ATOM 836 C CA . SER A 1 111 ? -6.029 -11.960 16.960 1.00 87.00 111 SER A CA 1
ATOM 837 C C . SER A 1 111 ? -5.815 -11.046 15.753 1.00 87.00 111 SER A C 1
ATOM 839 O O . SER A 1 111 ? -6.087 -11.427 14.616 1.00 87.00 111 SER A O 1
ATOM 841 N N . LEU A 1 112 ? -5.310 -9.837 16.002 1.00 90.69 112 LEU A N 1
ATOM 842 C CA . LEU A 1 112 ? -4.854 -8.929 14.954 1.00 90.69 112 LEU A CA 1
ATOM 843 C C . LEU A 1 112 ? -3.681 -9.574 14.205 1.00 90.69 112 LEU A C 1
ATOM 845 O O . LEU A 1 112 ? -2.674 -9.956 14.818 1.00 90.69 112 LEU A O 1
ATOM 849 N N . ILE A 1 113 ? -3.835 -9.722 12.889 1.00 94.50 113 ILE A N 1
ATOM 850 C CA . ILE A 1 113 ? -2.826 -10.303 12.009 1.00 94.50 113 ILE A CA 1
ATOM 851 C C . ILE A 1 113 ? -2.000 -9.172 11.417 1.00 94.50 113 ILE A C 1
ATOM 853 O O . ILE A 1 113 ? -2.515 -8.112 11.075 1.00 94.50 113 ILE A O 1
ATOM 857 N N . GLN A 1 114 ? -0.698 -9.386 11.312 1.00 94.88 114 GLN A N 1
ATOM 858 C CA . GLN A 1 114 ? 0.199 -8.425 10.700 1.00 94.88 114 GLN A CA 1
ATOM 859 C C . GLN A 1 114 ? 1.233 -9.165 9.867 1.00 94.88 114 GLN A C 1
ATOM 861 O O . GLN A 1 114 ? 1.886 -10.103 10.340 1.00 94.88 114 GLN A O 1
ATOM 866 N N . VAL A 1 115 ? 1.384 -8.741 8.622 1.00 97.19 115 VAL A N 1
ATOM 867 C CA . VAL A 1 115 ? 2.437 -9.223 7.735 1.00 97.19 115 VAL A CA 1
ATOM 868 C C . VAL A 1 115 ? 3.636 -8.313 7.910 1.00 97.19 115 VAL A C 1
ATOM 870 O O . VAL A 1 115 ? 3.491 -7.101 7.909 1.00 97.19 115 VAL A O 1
ATOM 873 N N . MET A 1 116 ? 4.818 -8.887 8.117 1.00 94.69 116 MET A N 1
ATOM 874 C CA . MET A 1 116 ? 6.044 -8.139 8.398 1.00 94.69 116 MET A CA 1
ATOM 875 C C . MET A 1 116 ? 7.183 -8.592 7.498 1.00 94.69 116 MET A C 1
ATOM 877 O O . MET A 1 116 ? 7.548 -9.769 7.487 1.00 94.69 116 MET A O 1
ATOM 881 N N . GLY A 1 117 ? 7.763 -7.645 6.775 1.00 89.50 117 GLY A N 1
ATOM 882 C CA . GLY A 1 117 ? 8.933 -7.815 5.937 1.00 89.50 117 GLY A CA 1
ATOM 883 C C . GLY A 1 117 ? 10.223 -7.816 6.749 1.00 89.50 117 GLY A C 1
ATOM 884 O O . GLY A 1 117 ? 10.414 -7.040 7.680 1.00 89.50 117 GLY A O 1
ATOM 885 N N . THR A 1 118 ? 11.140 -8.692 6.369 1.00 85.19 118 THR A N 1
ATOM 886 C CA . THR A 1 118 ? 12.526 -8.706 6.832 1.00 85.19 118 THR A CA 1
ATOM 887 C C . THR A 1 118 ? 13.425 -8.579 5.601 1.00 85.19 118 THR A C 1
ATOM 889 O O . THR A 1 118 ? 13.379 -9.468 4.739 1.00 85.19 118 THR A O 1
ATOM 892 N N . PRO A 1 119 ? 14.222 -7.498 5.479 1.00 78.50 119 PRO A N 1
ATOM 893 C CA . PRO A 1 119 ? 15.116 -7.288 4.343 1.00 78.50 119 PRO A CA 1
ATOM 894 C C . PRO A 1 119 ? 15.985 -8.516 4.053 1.00 78.50 119 PRO A C 1
ATOM 896 O O . PRO A 1 119 ? 16.496 -9.162 4.963 1.00 78.50 119 PRO A O 1
ATOM 899 N N . GLY A 1 120 ? 16.096 -8.891 2.777 1.00 76.62 120 GLY A N 1
ATOM 900 C CA . GLY A 1 120 ? 16.859 -10.066 2.338 1.00 76.62 120 GLY A CA 1
ATOM 901 C C . GLY A 1 120 ? 16.257 -11.438 2.689 1.00 76.62 120 GLY A C 1
ATOM 902 O O . GLY A 1 120 ? 16.700 -12.439 2.131 1.00 76.62 120 GLY A O 1
ATOM 903 N N . VAL A 1 121 ? 15.225 -11.507 3.538 1.00 87.88 121 VAL A N 1
ATOM 904 C CA . VAL A 1 121 ? 14.598 -12.769 3.966 1.00 87.88 121 VAL A CA 1
ATOM 905 C C . VAL A 1 121 ? 13.246 -12.985 3.286 1.00 87.88 121 VAL A C 1
ATOM 907 O O . VAL A 1 121 ? 13.068 -13.973 2.574 1.00 87.88 121 VAL A O 1
ATOM 910 N N . GLY A 1 122 ? 12.295 -12.070 3.460 1.00 90.62 122 GLY A N 1
ATOM 911 C CA . GLY A 1 122 ? 10.927 -12.228 2.961 1.00 90.62 122 GLY A CA 1
ATOM 912 C C . GLY A 1 122 ? 9.905 -11.570 3.876 1.00 90.62 122 GLY A C 1
ATOM 913 O O . GLY A 1 122 ? 10.249 -10.647 4.606 1.00 90.62 122 GLY A O 1
ATOM 914 N N . HIS A 1 123 ? 8.661 -12.043 3.841 1.00 96.31 123 HIS A N 1
ATOM 915 C CA . HIS A 1 123 ? 7.579 -11.550 4.697 1.00 96.31 123 HIS A CA 1
ATOM 916 C C . HIS A 1 123 ? 7.028 -12.680 5.555 1.00 96.31 123 HIS A C 1
ATOM 918 O O . HIS A 1 123 ? 6.802 -13.781 5.057 1.00 96.31 123 HIS A O 1
ATOM 924 N N . SER A 1 124 ? 6.784 -12.399 6.828 1.00 97.19 124 SER A N 1
ATOM 925 C CA . SER A 1 124 ? 6.179 -13.330 7.773 1.00 97.19 124 SER A CA 1
ATOM 926 C C . SER A 1 124 ? 4.789 -12.854 8.162 1.00 97.19 124 SER A C 1
ATOM 928 O O . SER A 1 124 ? 4.622 -11.705 8.564 1.00 97.19 124 SER A O 1
ATOM 930 N N . VAL A 1 125 ? 3.811 -13.751 8.107 1.00 97.88 125 VAL A N 1
ATOM 931 C CA . VAL A 1 125 ? 2.474 -13.529 8.661 1.00 97.88 125 VAL A CA 1
ATOM 932 C C . VAL A 1 125 ? 2.526 -13.844 10.148 1.00 97.88 125 VAL A C 1
ATOM 934 O O . VAL A 1 125 ? 2.958 -14.932 10.542 1.00 97.88 125 VAL A O 1
ATOM 937 N N . LYS A 1 126 ? 2.136 -12.886 10.987 1.00 96.38 126 LYS A N 1
ATOM 938 C CA . LYS A 1 126 ? 2.218 -13.001 12.446 1.00 96.38 126 LYS A CA 1
ATOM 939 C C . LYS A 1 126 ? 0.903 -12.606 13.098 1.00 96.38 126 LYS A C 1
ATOM 941 O O . LYS A 1 126 ? 0.150 -11.812 12.549 1.00 96.38 126 LYS A O 1
ATOM 946 N N . GLN A 1 127 ? 0.674 -13.114 14.301 1.00 93.38 127 GLN A N 1
ATOM 947 C CA . GLN A 1 127 ? -0.384 -12.627 15.185 1.00 93.38 127 GLN A CA 1
ATOM 948 C C . GLN A 1 127 ? 0.205 -11.757 16.296 1.00 93.38 127 GLN A C 1
ATOM 950 O O . GLN A 1 127 ? 1.253 -12.088 16.868 1.00 93.38 127 GLN A O 1
ATOM 955 N N . LEU A 1 128 ? -0.482 -10.665 16.620 1.00 91.69 128 LEU A N 1
ATOM 956 C CA . LEU A 1 128 ? -0.147 -9.797 17.743 1.00 91.69 128 LEU A CA 1
ATOM 957 C C . LEU A 1 128 ? -0.688 -10.382 19.054 1.00 91.69 128 LEU A C 1
ATOM 959 O O . LEU A 1 128 ? -1.847 -10.784 19.152 1.00 91.69 128 LEU A O 1
ATOM 963 N N . ASN A 1 129 ? 0.139 -10.395 20.093 1.00 89.62 129 ASN A N 1
ATOM 964 C CA . ASN A 1 129 ? -0.295 -10.606 21.465 1.00 89.62 129 ASN A CA 1
ATOM 965 C C . ASN A 1 129 ? -0.599 -9.243 22.103 1.00 89.62 129 ASN A C 1
ATOM 967 O O . ASN A 1 129 ? 0.312 -8.464 22.369 1.00 89.62 129 ASN A O 1
ATOM 971 N N . LEU A 1 130 ? -1.874 -8.969 22.365 1.00 84.50 130 LEU A N 1
ATOM 972 C CA . LEU A 1 130 ? -2.353 -7.650 22.796 1.00 84.50 130 LEU A CA 1
ATOM 973 C C . LEU A 1 130 ? -1.865 -7.235 24.194 1.00 84.50 130 LEU A C 1
ATOM 975 O O . LEU A 1 130 ? -1.686 -6.044 24.458 1.00 84.50 130 LEU A O 1
ATOM 979 N N . ASP A 1 131 ? -1.599 -8.208 25.068 1.00 81.81 131 ASP A N 1
ATOM 980 C CA . ASP A 1 131 ? -1.111 -7.957 26.427 1.00 81.81 131 ASP A CA 1
ATOM 981 C C . ASP A 1 131 ? 0.352 -7.500 26.418 1.00 81.81 131 ASP A C 1
ATOM 983 O O . ASP A 1 131 ? 0.735 -6.536 27.083 1.00 81.81 131 ASP A O 1
ATOM 987 N N . THR A 1 132 ? 1.190 -8.198 25.653 1.00 87.88 132 THR A N 1
ATOM 988 C CA . THR A 1 132 ? 2.648 -7.986 25.638 1.00 87.88 132 THR A CA 1
ATOM 989 C C . THR A 1 132 ? 3.111 -7.055 24.522 1.00 87.88 132 THR A C 1
ATOM 991 O O . THR A 1 132 ? 4.212 -6.515 24.591 1.00 87.88 132 THR A O 1
ATOM 994 N N . GLY A 1 133 ? 2.297 -6.891 23.480 1.00 89.25 133 GLY A N 1
ATOM 995 C CA . GLY A 1 133 ? 2.675 -6.272 22.216 1.00 89.25 133 GLY A CA 1
ATOM 996 C C . GLY A 1 133 ? 3.583 -7.133 21.334 1.00 89.25 133 GLY A C 1
ATOM 997 O O . GLY A 1 133 ? 4.011 -6.669 20.281 1.00 89.25 133 GLY A O 1
ATOM 998 N N . GLY A 1 134 ? 3.922 -8.353 21.759 1.00 92.12 134 GLY A N 1
ATOM 999 C CA . GLY A 1 134 ? 4.811 -9.246 21.022 1.00 92.12 134 GLY A CA 1
ATOM 1000 C C . GLY A 1 134 ? 4.123 -9.943 19.853 1.00 92.12 134 GLY A C 1
ATOM 1001 O O . GLY A 1 134 ? 2.918 -10.180 19.882 1.00 92.12 134 GLY A O 1
ATOM 1002 N N . TYR A 1 135 ? 4.903 -10.334 18.847 1.00 93.88 135 TYR A N 1
ATOM 1003 C CA . TYR A 1 135 ? 4.395 -11.005 17.651 1.00 93.88 135 TYR A CA 1
ATOM 1004 C C . TYR A 1 135 ? 4.837 -12.465 17.588 1.00 93.88 135 TYR A C 1
ATOM 1006 O O . TYR A 1 135 ? 6.010 -12.781 17.788 1.00 93.88 135 TYR A O 1
ATOM 1014 N N . SER A 1 136 ? 3.901 -13.356 17.263 1.00 95.00 136 SER A N 1
ATOM 1015 C CA . SER A 1 136 ? 4.178 -14.779 17.029 1.00 95.00 136 SER A CA 1
ATOM 1016 C C . SER A 1 136 ? 4.024 -15.100 15.550 1.00 95.00 136 SER A C 1
ATOM 1018 O O . SER A 1 136 ? 2.989 -14.798 14.962 1.00 95.00 136 SER A O 1
ATOM 1020 N N . GLU A 1 137 ? 5.057 -15.686 14.948 1.00 96.56 137 GLU A N 1
ATOM 1021 C CA . GLU A 1 137 ? 5.030 -16.074 13.537 1.00 96.56 137 GLU A CA 1
ATOM 1022 C C . GLU A 1 137 ? 4.103 -17.267 13.295 1.00 96.56 137 GLU A C 1
ATOM 1024 O O . GLU A 1 137 ? 4.111 -18.226 14.066 1.00 96.56 137 GLU A O 1
ATOM 1029 N N . ILE A 1 138 ? 3.321 -17.183 12.217 1.00 97.25 138 ILE A N 1
ATOM 1030 C CA . ILE A 1 138 ? 2.414 -18.230 11.743 1.00 97.25 138 ILE A CA 1
ATOM 1031 C C . ILE A 1 138 ? 3.070 -18.968 10.573 1.00 97.25 138 ILE A C 1
ATOM 1033 O O . ILE A 1 138 ? 3.262 -20.180 10.630 1.00 97.25 138 ILE A O 1
ATOM 1037 N N . PHE A 1 139 ? 3.450 -18.228 9.530 1.00 97.38 139 PHE A N 1
ATOM 1038 C CA . PHE A 1 139 ? 4.211 -18.728 8.385 1.00 97.38 139 PHE A CA 1
ATOM 1039 C C . PHE A 1 139 ? 4.962 -17.582 7.697 1.00 97.38 139 PHE A C 1
ATOM 1041 O O . PHE A 1 139 ? 4.767 -16.411 8.034 1.00 97.38 139 PHE A O 1
ATOM 1048 N N . SER A 1 140 ? 5.810 -17.903 6.720 1.00 96.75 140 SER A N 1
ATOM 1049 C CA . SER A 1 140 ? 6.573 -16.912 5.961 1.00 96.75 140 SER A CA 1
ATOM 1050 C C . SER A 1 140 ? 6.670 -17.234 4.472 1.00 96.75 140 SER A C 1
ATOM 1052 O O . SER A 1 140 ? 6.569 -18.384 4.046 1.00 96.75 140 SER A O 1
ATOM 1054 N N . ILE A 1 141 ? 6.871 -16.186 3.675 1.00 96.81 141 ILE A N 1
ATOM 1055 C CA . ILE A 1 141 ? 7.074 -16.230 2.229 1.00 96.81 141 ILE A CA 1
ATOM 1056 C C . ILE A 1 141 ? 8.469 -15.666 1.941 1.00 96.81 141 ILE A C 1
ATOM 1058 O O . ILE A 1 141 ? 8.671 -14.454 2.069 1.00 96.81 141 ILE A O 1
ATOM 1062 N N . PRO A 1 142 ? 9.444 -16.487 1.524 1.00 94.12 142 PRO A N 1
ATOM 1063 C CA . PRO A 1 142 ? 10.812 -16.023 1.323 1.00 94.12 142 PRO A CA 1
ATOM 1064 C C . PRO A 1 142 ? 10.964 -15.251 0.005 1.00 94.12 142 PRO A C 1
ATOM 1066 O O . PRO A 1 142 ? 10.370 -15.627 -1.007 1.00 94.12 142 PRO A O 1
ATOM 1069 N N . PHE A 1 143 ? 11.800 -14.206 -0.032 1.00 88.44 143 PHE A N 1
ATOM 1070 C CA . PHE A 1 143 ? 12.033 -13.403 -1.249 1.00 88.44 143 PHE A CA 1
ATOM 1071 C C . PHE A 1 143 ? 12.540 -14.226 -2.438 1.00 88.44 143 PHE A C 1
ATOM 1073 O O . PHE A 1 143 ? 12.211 -13.933 -3.588 1.00 88.44 143 PHE A O 1
ATOM 1080 N N . ASN A 1 144 ? 13.310 -15.280 -2.159 1.00 85.62 144 ASN A N 1
ATOM 1081 C CA . ASN A 1 144 ? 13.876 -16.178 -3.163 1.00 85.62 144 ASN A CA 1
ATOM 1082 C C . ASN A 1 144 ? 12.895 -17.254 -3.669 1.00 85.62 144 ASN A C 1
ATOM 1084 O O . ASN A 1 144 ? 13.325 -18.172 -4.375 1.00 85.62 144 ASN A O 1
ATOM 1088 N N . ARG A 1 145 ? 11.591 -17.157 -3.344 1.00 91.69 145 ARG A N 1
ATOM 1089 C CA . ARG A 1 145 ? 10.564 -17.977 -4.004 1.00 91.69 145 ARG A CA 1
ATOM 1090 C C . ARG A 1 145 ? 10.620 -17.784 -5.522 1.00 91.69 145 ARG A C 1
ATOM 1092 O O . ARG A 1 145 ? 11.224 -16.843 -6.023 1.00 91.69 145 ARG A O 1
ATOM 1099 N N . THR A 1 146 ? 9.978 -18.673 -6.272 1.00 88.25 146 THR A N 1
ATOM 1100 C CA . THR A 1 146 ? 9.915 -18.558 -7.736 1.00 88.25 146 THR A CA 1
ATOM 1101 C C . THR A 1 146 ? 8.511 -18.139 -8.193 1.00 88.25 146 THR A C 1
ATOM 1103 O O . THR A 1 146 ? 7.552 -18.817 -7.812 1.00 88.25 146 THR A O 1
ATOM 1106 N N . PRO A 1 147 ? 8.376 -17.072 -9.011 1.00 89.56 147 PRO A N 1
ATOM 1107 C CA . PRO A 1 147 ? 9.390 -16.039 -9.261 1.00 89.56 147 PRO A CA 1
ATOM 1108 C C . PRO A 1 147 ? 9.683 -15.219 -7.997 1.00 89.56 147 PRO A C 1
ATOM 1110 O O . PRO A 1 147 ? 8.829 -15.099 -7.116 1.00 89.56 147 PRO A O 1
ATOM 1113 N N . SER A 1 148 ? 10.884 -14.644 -7.925 1.00 90.56 148 SER A N 1
ATOM 1114 C CA . SER A 1 148 ? 11.289 -13.824 -6.785 1.00 90.56 148 SER A CA 1
ATOM 1115 C C . SER A 1 148 ? 10.524 -12.510 -6.769 1.00 90.56 148 SER A C 1
ATOM 1117 O O . SER A 1 148 ? 10.186 -11.950 -7.817 1.00 90.56 148 SER A O 1
ATOM 1119 N N . TYR A 1 149 ? 10.300 -11.986 -5.574 1.00 91.00 149 TYR A N 1
ATOM 1120 C CA . TYR A 1 149 ? 9.628 -10.711 -5.365 1.00 91.00 149 TYR A CA 1
ATOM 1121 C C . TYR A 1 149 ? 10.499 -9.803 -4.496 1.00 91.00 149 TYR A C 1
ATOM 1123 O O . TYR A 1 149 ? 11.412 -10.279 -3.826 1.00 91.00 149 TYR A O 1
ATOM 1131 N N . THR A 1 150 ? 10.247 -8.497 -4.534 1.00 87.88 150 THR A N 1
ATOM 1132 C CA . THR A 1 150 ? 11.026 -7.507 -3.764 1.00 87.88 150 THR A CA 1
ATOM 1133 C C . THR A 1 150 ? 10.211 -6.801 -2.691 1.00 87.88 150 THR A C 1
ATOM 1135 O O . THR A 1 150 ? 10.775 -6.177 -1.800 1.00 87.88 150 THR A O 1
ATOM 1138 N N . HIS A 1 151 ? 8.883 -6.891 -2.759 1.00 89.19 151 HIS A N 1
ATOM 1139 C CA . HIS A 1 151 ? 7.996 -6.258 -1.792 1.00 89.19 151 HIS A CA 1
ATOM 1140 C C . HIS A 1 151 ? 6.635 -6.957 -1.759 1.00 89.19 151 HIS A C 1
ATOM 1142 O O . HIS A 1 151 ? 6.167 -7.406 -2.807 1.00 89.19 151 HIS A O 1
ATOM 1148 N N . LEU A 1 152 ? 6.012 -7.053 -0.587 1.00 94.94 152 LEU A N 1
ATOM 1149 C CA . LEU A 1 152 ? 4.650 -7.550 -0.404 1.00 94.94 152 LEU A CA 1
ATOM 1150 C C . LEU A 1 152 ? 3.974 -6.659 0.637 1.00 94.94 152 LEU A C 1
ATOM 1152 O O . LEU A 1 152 ? 4.495 -6.511 1.735 1.00 94.94 152 LEU A O 1
ATOM 1156 N N . ASN A 1 153 ? 2.871 -6.025 0.261 1.00 94.44 153 ASN A N 1
ATOM 1157 C CA . ASN A 1 153 ? 2.183 -5.041 1.092 1.00 94.44 153 ASN A CA 1
ATOM 1158 C C . ASN A 1 153 ? 0.729 -4.873 0.600 1.00 94.44 153 ASN A C 1
ATOM 1160 O O . ASN A 1 153 ? 0.367 -5.465 -0.421 1.00 94.44 153 ASN A O 1
ATOM 1164 N N . GLY A 1 154 ? -0.096 -4.090 1.282 1.00 95.94 154 GLY A N 1
ATOM 1165 C CA . GLY A 1 154 ? -1.533 -3.964 1.062 1.00 95.94 154 GLY A CA 1
ATOM 1166 C C . GLY A 1 154 ? -2.275 -5.264 1.324 1.00 95.94 154 GLY A C 1
ATOM 1167 O O . GLY A 1 154 ? -2.727 -5.884 0.360 1.00 95.94 154 GLY A O 1
ATOM 1168 N N . ILE A 1 155 ? -2.322 -5.726 2.571 1.00 97.69 155 ILE A N 1
ATOM 1169 C CA . ILE A 1 155 ? -2.767 -7.077 2.910 1.00 97.69 155 ILE A CA 1
ATOM 1170 C C . ILE A 1 155 ? -4.218 -7.097 3.385 1.00 97.69 155 ILE A C 1
ATOM 1172 O O . ILE A 1 155 ? -4.620 -6.382 4.285 1.00 97.69 155 ILE A O 1
ATOM 1176 N N . GLY A 1 156 ? -5.006 -8.022 2.836 1.00 96.88 156 GLY A N 1
ATOM 1177 C CA . GLY A 1 156 ? -6.380 -8.248 3.284 1.00 96.88 156 GLY A CA 1
ATOM 1178 C C . GLY A 1 156 ? -6.750 -9.724 3.318 1.00 96.88 156 GLY A C 1
ATOM 1179 O O . GLY A 1 156 ? -6.434 -10.463 2.384 1.00 96.88 156 GLY A O 1
ATOM 1180 N N . ILE A 1 157 ? -7.445 -10.168 4.364 1.00 96.44 157 ILE A N 1
ATOM 1181 C CA . ILE A 1 157 ? -8.071 -11.496 4.398 1.00 96.44 157 ILE A CA 1
ATOM 1182 C C . ILE A 1 157 ? -9.450 -11.389 3.758 1.00 96.44 157 ILE A C 1
ATOM 1184 O O . ILE A 1 157 ? -10.329 -10.678 4.241 1.00 96.44 157 ILE A O 1
ATOM 1188 N N . ASN A 1 158 ? -9.663 -12.110 2.662 1.00 96.19 158 ASN A N 1
ATOM 1189 C CA . ASN A 1 158 ? -10.920 -12.024 1.937 1.00 96.19 158 ASN A CA 1
ATOM 1190 C C . ASN A 1 158 ? -12.002 -12.892 2.603 1.00 96.19 158 ASN A C 1
ATOM 1192 O O . ASN A 1 158 ? -11.845 -14.110 2.664 1.00 96.19 158 ASN A O 1
ATOM 1196 N N . PRO A 1 159 ? -13.143 -12.331 3.042 1.00 93.31 159 PRO A N 1
ATOM 1197 C CA . PRO A 1 159 ? -14.204 -13.112 3.683 1.00 93.31 159 PRO A CA 1
ATOM 1198 C C . PRO A 1 159 ? -14.947 -14.062 2.729 1.00 93.31 159 PRO A C 1
ATOM 1200 O O . PRO A 1 159 ? -15.726 -14.895 3.190 1.00 93.31 159 PRO A O 1
ATOM 1203 N N . VAL A 1 160 ? -14.752 -13.935 1.411 1.00 94.75 160 VAL A N 1
ATOM 1204 C CA . VAL A 1 160 ? -15.436 -14.763 0.404 1.00 94.75 160 VAL A CA 1
ATOM 1205 C C . VAL A 1 160 ? -14.802 -16.150 0.275 1.00 94.75 160 VAL A C 1
ATOM 1207 O O . VAL A 1 160 ? -15.529 -17.140 0.203 1.00 94.75 160 VAL A O 1
ATOM 1210 N N . ASP A 1 161 ? -13.471 -16.234 0.248 1.00 94.94 161 ASP A N 1
ATOM 1211 C CA . ASP A 1 161 ? -12.714 -17.486 0.085 1.00 94.94 161 ASP A CA 1
ATOM 1212 C C . ASP A 1 161 ? -11.752 -17.783 1.252 1.00 94.94 161 ASP A C 1
ATOM 1214 O O . ASP A 1 161 ? -11.178 -18.868 1.323 1.00 94.94 161 ASP A O 1
ATOM 1218 N N . GLY A 1 162 ? -11.603 -16.846 2.189 1.00 94.31 162 GLY A N 1
ATOM 1219 C CA . GLY A 1 162 ? -10.735 -16.943 3.357 1.00 94.31 162 GLY A CA 1
ATOM 1220 C C . GLY A 1 162 ? -9.254 -16.716 3.064 1.00 94.31 162 GLY A C 1
ATOM 1221 O O . GLY A 1 162 ? -8.464 -16.745 4.001 1.00 94.31 162 GLY A O 1
ATOM 1222 N N . ALA A 1 163 ? -8.834 -16.518 1.811 1.00 96.88 163 ALA A N 1
ATOM 1223 C CA . ALA A 1 163 ? -7.415 -16.413 1.478 1.00 96.88 163 ALA A CA 1
ATOM 1224 C C . ALA A 1 163 ? -6.830 -15.045 1.865 1.00 96.88 163 ALA A C 1
ATOM 1226 O O . ALA A 1 163 ? -7.535 -14.034 1.919 1.00 96.88 163 ALA A O 1
ATOM 1227 N N . LEU A 1 164 ? -5.517 -15.013 2.106 1.00 98.06 164 LEU A N 1
ATOM 1228 C CA . LEU A 1 164 ? -4.761 -13.769 2.237 1.00 98.06 164 LEU A CA 1
ATOM 1229 C C . LEU A 1 164 ? -4.477 -13.200 0.851 1.00 98.06 164 LEU A C 1
ATOM 1231 O O . LEU A 1 164 ? -3.964 -13.903 -0.020 1.00 98.06 164 LEU A O 1
ATOM 1235 N N . TYR A 1 165 ? -4.774 -11.920 0.675 1.00 98.50 165 TYR A N 1
ATOM 1236 C CA . TYR A 1 165 ? -4.503 -11.144 -0.526 1.00 98.50 165 TYR A CA 1
ATOM 1237 C C . TYR A 1 165 ? -3.450 -10.087 -0.238 1.00 98.50 165 TYR A C 1
ATOM 1239 O O . TYR A 1 165 ? -3.331 -9.612 0.885 1.00 98.50 165 TYR A O 1
ATOM 1247 N N . GLY A 1 166 ? -2.691 -9.714 -1.264 1.00 98.19 166 GLY A N 1
ATOM 1248 C CA . GLY A 1 166 ? -1.698 -8.655 -1.164 1.00 98.19 166 GLY A CA 1
ATOM 1249 C C . GLY A 1 166 ? -1.290 -8.101 -2.516 1.00 98.19 166 GLY A C 1
ATOM 1250 O O . GLY A 1 166 ? -1.504 -8.741 -3.547 1.00 98.19 166 GLY A O 1
ATOM 1251 N N . ILE A 1 167 ? -0.643 -6.940 -2.533 1.00 98.19 167 ILE A N 1
ATOM 1252 C CA . ILE A 1 167 ? 0.103 -6.475 -3.700 1.00 98.19 167 ILE A CA 1
ATOM 1253 C C . ILE A 1 167 ? 1.560 -6.926 -3.562 1.00 98.19 167 ILE A C 1
ATOM 1255 O O . ILE A 1 167 ? 2.280 -6.529 -2.652 1.00 98.19 167 ILE A O 1
ATOM 1259 N N . MET A 1 168 ? 2.023 -7.742 -4.505 1.00 96.81 168 MET A N 1
ATOM 1260 C CA . MET A 1 168 ? 3.396 -8.231 -4.579 1.00 96.81 168 MET A CA 1
ATOM 1261 C C . MET A 1 168 ? 4.154 -7.552 -5.721 1.00 96.81 168 MET A C 1
ATOM 1263 O O . MET A 1 168 ? 3.689 -7.532 -6.864 1.00 96.81 168 MET A O 1
ATOM 1267 N N . ARG A 1 169 ? 5.353 -7.029 -5.440 1.00 91.50 169 ARG A N 1
ATOM 1268 C CA . ARG A 1 169 ? 6.250 -6.455 -6.450 1.00 91.50 169 ARG A CA 1
ATOM 1269 C C . ARG A 1 169 ? 7.127 -7.534 -7.074 1.00 91.50 169 ARG A C 1
ATOM 1271 O O . ARG A 1 169 ? 8.045 -8.042 -6.431 1.00 91.50 169 ARG A O 1
ATOM 1278 N N . VAL A 1 170 ? 6.897 -7.820 -8.353 1.00 89.88 170 VAL A N 1
ATOM 1279 C CA . VAL A 1 170 ? 7.687 -8.765 -9.157 1.00 89.88 170 VAL A CA 1
ATOM 1280 C C . VAL A 1 170 ? 8.171 -8.067 -10.421 1.00 89.88 170 VAL A C 1
ATOM 1282 O O . VAL A 1 170 ? 7.382 -7.466 -11.147 1.00 89.88 170 VAL A O 1
ATOM 1285 N N . GLN A 1 171 ? 9.484 -8.123 -10.674 1.00 80.81 171 GLN A N 1
ATOM 1286 C CA . GLN A 1 171 ? 10.126 -7.477 -11.832 1.00 80.81 171 GLN A CA 1
ATOM 1287 C C . GLN A 1 171 ? 9.752 -5.986 -11.986 1.00 80.81 171 GLN A C 1
ATOM 1289 O O . GLN A 1 171 ? 9.561 -5.494 -13.092 1.00 80.81 171 GLN A O 1
ATOM 1294 N N . GLY A 1 172 ? 9.603 -5.268 -10.867 1.00 79.25 172 GLY A N 1
ATOM 1295 C CA . GLY A 1 172 ? 9.241 -3.844 -10.848 1.00 79.25 172 GLY A CA 1
ATOM 1296 C C . GLY A 1 172 ? 7.741 -3.540 -10.947 1.00 79.25 172 GLY A C 1
ATOM 1297 O O . GLY A 1 172 ? 7.357 -2.386 -10.786 1.00 79.25 172 GLY A O 1
ATOM 1298 N N . PHE A 1 173 ? 6.874 -4.539 -11.138 1.00 87.06 173 PHE A N 1
ATOM 1299 C CA . PHE A 1 173 ? 5.423 -4.339 -11.232 1.00 87.06 173 PHE A CA 1
ATOM 1300 C C . PHE A 1 173 ? 4.687 -4.839 -9.998 1.00 87.06 173 PHE A C 1
ATOM 1302 O O . PHE A 1 173 ? 5.052 -5.867 -9.437 1.00 87.06 173 PHE A O 1
ATOM 1309 N N . GLY A 1 174 ? 3.618 -4.136 -9.619 1.00 92.94 174 GLY A N 1
ATOM 1310 C CA . GLY A 1 174 ? 2.676 -4.605 -8.608 1.00 92.94 174 GLY A CA 1
ATOM 1311 C C . GLY A 1 174 ? 1.685 -5.606 -9.196 1.00 92.94 174 GLY A C 1
ATOM 1312 O O . GLY A 1 174 ? 1.065 -5.341 -10.232 1.00 92.94 174 GLY A O 1
ATOM 1313 N N . TYR A 1 175 ? 1.509 -6.728 -8.510 1.00 97.06 175 TYR A N 1
ATOM 1314 C CA . TYR A 1 175 ? 0.493 -7.731 -8.804 1.00 97.06 175 TYR A CA 1
ATOM 1315 C C . TYR A 1 175 ? -0.383 -7.942 -7.585 1.00 97.06 175 TYR A C 1
ATOM 1317 O O . TYR A 1 175 ? 0.145 -8.181 -6.507 1.00 97.06 175 TYR A O 1
ATOM 1325 N N . LEU A 1 176 ? -1.700 -7.926 -7.767 1.00 98.56 176 LEU A N 1
ATOM 1326 C CA . LEU A 1 176 ? -2.593 -8.543 -6.801 1.00 98.56 176 LEU A CA 1
ATOM 1327 C C . LEU A 1 176 ? -2.318 -10.049 -6.807 1.00 98.56 176 LEU A C 1
ATOM 1329 O O . LEU A 1 176 ? -2.405 -10.704 -7.854 1.00 98.56 176 LEU A O 1
ATOM 1333 N N . VAL A 1 177 ? -1.980 -10.571 -5.638 1.00 98.56 177 VAL A N 1
ATOM 1334 C CA . VAL A 1 177 ? -1.738 -11.986 -5.385 1.00 98.56 177 VAL A CA 1
ATOM 1335 C C . VAL A 1 177 ? -2.644 -12.475 -4.267 1.00 98.56 177 VAL A C 1
ATOM 1337 O O . VAL A 1 177 ? -3.062 -11.681 -3.425 1.00 98.56 177 VAL A O 1
ATOM 1340 N N . ARG A 1 178 ? -2.883 -13.784 -4.229 1.00 98.25 178 ARG A N 1
ATOM 1341 C CA . ARG A 1 178 ? -3.329 -14.478 -3.016 1.00 98.25 178 ARG A CA 1
ATOM 1342 C C . ARG A 1 178 ? -2.317 -15.546 -2.624 1.00 98.25 178 ARG A C 1
ATOM 1344 O O . ARG A 1 178 ? -1.649 -16.093 -3.508 1.00 98.25 178 ARG A O 1
ATOM 1351 N N . PHE A 1 179 ? -2.168 -15.813 -1.333 1.00 98.25 179 PHE A N 1
ATOM 1352 C CA . PHE A 1 179 ? -1.131 -16.707 -0.817 1.00 98.25 179 PHE A CA 1
ATOM 1353 C C . PHE A 1 179 ? -1.542 -17.452 0.458 1.00 98.25 179 PHE A C 1
ATOM 1355 O O . PHE A 1 179 ? -2.450 -17.021 1.166 1.00 98.25 179 PHE A O 1
ATOM 1362 N N . ASP A 1 180 ? -0.856 -18.559 0.751 1.00 97.31 180 ASP A N 1
ATOM 1363 C CA . ASP A 1 180 ? -1.153 -19.427 1.897 1.00 97.31 180 ASP A CA 1
ATOM 1364 C C . ASP A 1 180 ? 0.093 -19.861 2.688 1.00 97.31 180 ASP A C 1
ATOM 1366 O O . ASP A 1 180 ? 1.242 -19.591 2.322 1.00 97.31 180 ASP A O 1
ATOM 1370 N N . GLY A 1 181 ? -0.157 -20.566 3.797 1.00 95.12 181 GLY A N 1
ATOM 1371 C CA . GLY A 1 181 ? 0.876 -21.099 4.685 1.00 95.12 181 GLY A CA 1
ATOM 1372 C C . GLY A 1 181 ? 1.688 -22.263 4.113 1.00 95.12 181 GLY A C 1
ATOM 1373 O O . GLY A 1 181 ? 2.731 -22.597 4.674 1.00 95.12 181 GLY A O 1
ATOM 1374 N N . ALA A 1 182 ? 1.260 -22.860 2.997 1.00 94.62 182 ALA A N 1
ATOM 1375 C CA . ALA A 1 182 ? 2.046 -23.855 2.268 1.00 94.62 182 ALA A CA 1
ATOM 1376 C C . ALA A 1 182 ? 3.089 -23.202 1.339 1.00 94.62 182 ALA A C 1
ATOM 1378 O O . ALA A 1 182 ? 3.942 -23.896 0.778 1.00 94.62 182 ALA A O 1
ATOM 1379 N N . GLY A 1 183 ? 3.057 -21.870 1.206 1.00 92.94 183 GLY A N 1
ATOM 1380 C CA . GLY A 1 183 ? 3.955 -21.098 0.354 1.00 92.94 183 GLY A CA 1
ATOM 1381 C C . GLY A 1 183 ? 3.461 -20.964 -1.086 1.00 92.94 183 GLY A C 1
ATOM 1382 O O . GLY A 1 183 ? 4.229 -20.524 -1.949 1.00 92.94 183 GLY A O 1
ATOM 1383 N N . ASN A 1 184 ? 2.201 -21.323 -1.363 1.00 96.56 184 ASN A N 1
ATOM 1384 C CA . ASN A 1 184 ? 1.600 -21.066 -2.664 1.00 96.56 184 ASN A CA 1
ATOM 1385 C C . ASN A 1 184 ? 1.342 -19.565 -2.805 1.00 96.56 184 ASN A C 1
ATOM 1387 O O . ASN A 1 184 ? 0.892 -18.901 -1.874 1.00 96.56 184 ASN A O 1
ATOM 1391 N N . VAL A 1 185 ? 1.628 -19.023 -3.988 1.00 98.00 185 VAL A N 1
ATOM 1392 C CA . VAL A 1 185 ? 1.326 -17.632 -4.335 1.00 98.00 185 VAL A CA 1
ATOM 1393 C C . VAL A 1 185 ? 0.776 -17.613 -5.747 1.00 98.00 185 VAL A C 1
ATOM 1395 O O . VAL A 1 185 ? 1.508 -17.896 -6.699 1.00 98.00 185 VAL A O 1
ATOM 1398 N N . ALA A 1 186 ? -0.492 -17.244 -5.870 1.00 98.12 186 ALA A N 1
ATOM 1399 C CA . ALA A 1 186 ? -1.177 -17.121 -7.142 1.00 98.12 186 ALA A CA 1
ATOM 1400 C C . ALA A 1 186 ? -1.247 -15.653 -7.568 1.00 98.12 186 ALA A C 1
ATOM 1402 O O . ALA A 1 186 ? -1.703 -14.801 -6.808 1.00 98.12 186 ALA A O 1
ATOM 1403 N N . PHE A 1 187 ? -0.799 -15.356 -8.787 1.00 97.81 187 PHE A N 1
ATOM 1404 C CA . PHE A 1 187 ? -0.883 -14.043 -9.417 1.00 97.81 187 PHE A CA 1
ATOM 1405 C C . PHE A 1 187 ? -2.227 -13.892 -10.125 1.00 97.81 187 PHE A C 1
ATOM 1407 O O . PHE A 1 187 ? -2.510 -14.622 -11.073 1.00 97.81 187 PHE A O 1
ATOM 1414 N N . LEU A 1 188 ? -3.046 -12.945 -9.665 1.00 97.81 188 LEU A N 1
ATOM 1415 C CA . LEU A 1 188 ? -4.411 -12.745 -10.162 1.00 97.81 188 LEU A CA 1
ATOM 1416 C C . LEU A 1 188 ? -4.458 -11.622 -11.189 1.00 97.81 188 LEU A C 1
ATOM 1418 O O . LEU A 1 188 ? -5.032 -11.767 -12.269 1.00 97.81 188 LEU A O 1
ATOM 1422 N N . ALA A 1 189 ? -3.848 -10.481 -10.857 1.00 96.88 189 ALA A N 1
ATOM 1423 C CA . ALA A 1 189 ? -3.892 -9.319 -11.726 1.00 96.88 189 ALA A CA 1
ATOM 1424 C C . ALA A 1 189 ? -2.675 -8.406 -11.588 1.00 96.88 189 ALA A C 1
ATOM 1426 O O . ALA A 1 189 ? -2.277 -8.055 -10.483 1.00 96.88 189 ALA A O 1
ATOM 1427 N N . ARG A 1 190 ? -2.143 -7.915 -12.710 1.00 94.62 190 ARG A N 1
ATOM 1428 C CA . ARG A 1 190 ? -1.219 -6.773 -12.706 1.00 94.62 190 ARG A CA 1
ATOM 1429 C C . ARG A 1 190 ? -1.998 -5.501 -12.384 1.00 94.62 190 ARG A C 1
ATOM 1431 O O . ARG A 1 190 ? -2.900 -5.153 -13.141 1.00 94.62 190 ARG A O 1
ATOM 1438 N N . VAL A 1 191 ? -1.639 -4.795 -11.316 1.00 95.00 191 VAL A N 1
ATOM 1439 C CA . VAL A 1 191 ? -2.300 -3.552 -10.870 1.00 95.00 191 VAL A CA 1
ATOM 1440 C C . VAL A 1 191 ? -1.528 -2.306 -11.344 1.00 95.00 191 VAL A C 1
ATOM 1442 O O . VAL A 1 191 ? -0.421 -2.451 -11.871 1.00 95.00 191 VAL A O 1
ATOM 1445 N N . PRO A 1 192 ? -2.084 -1.078 -11.229 1.00 88.56 192 PRO A N 1
ATOM 1446 C CA . PRO A 1 192 ? -1.432 0.131 -11.741 1.00 88.56 192 PRO A CA 1
ATOM 1447 C C . PRO A 1 192 ? -0.018 0.364 -11.198 1.00 88.56 192 PRO A C 1
ATOM 1449 O O . PRO A 1 192 ? 0.858 0.744 -11.967 1.00 88.56 192 PRO A O 1
ATOM 1452 N N . ALA A 1 193 ? 0.217 0.096 -9.909 1.00 84.69 193 ALA A N 1
ATOM 1453 C CA . ALA A 1 193 ? 1.550 -0.134 -9.350 1.00 84.69 193 ALA A CA 1
ATOM 1454 C C . ALA A 1 193 ? 1.460 -0.724 -7.937 1.00 84.69 193 ALA A C 1
ATOM 1456 O O . ALA A 1 193 ? 0.370 -0.984 -7.430 1.00 84.69 193 ALA A O 1
ATOM 1457 N N . MET A 1 194 ? 2.625 -0.883 -7.307 1.00 88.19 194 MET A N 1
ATOM 1458 C CA . MET A 1 194 ? 2.745 -1.194 -5.888 1.00 88.19 194 MET A CA 1
ATOM 1459 C C . MET A 1 194 ? 2.038 -0.143 -5.022 1.00 88.19 194 MET A C 1
ATOM 1461 O O . MET A 1 194 ? 2.131 1.056 -5.304 1.00 88.19 194 MET A O 1
ATOM 1465 N N . SER A 1 195 ? 1.404 -0.605 -3.949 1.00 91.00 195 SER A N 1
ATOM 1466 C CA . SER A 1 195 ? 1.004 0.225 -2.819 1.00 91.00 195 SER A CA 1
ATOM 1467 C C . SER A 1 195 ? 1.587 -0.337 -1.532 1.00 91.00 195 SER A C 1
ATOM 1469 O O . SER A 1 195 ? 1.844 -1.533 -1.466 1.00 91.00 195 SER A O 1
ATOM 1471 N N . ASN A 1 196 ? 1.787 0.532 -0.547 1.00 88.94 196 ASN A N 1
ATOM 1472 C CA . ASN A 1 196 ? 2.221 0.163 0.795 1.00 88.94 196 ASN A CA 1
ATOM 1473 C C . ASN A 1 196 ? 1.038 -0.076 1.743 1.00 88.94 196 ASN A C 1
ATOM 1475 O O . ASN A 1 196 ? 1.265 -0.166 2.930 1.00 88.94 196 ASN A O 1
ATOM 1479 N N . ALA A 1 197 ? -0.193 -0.054 1.236 1.00 95.50 197 ALA A N 1
ATOM 1480 C CA . ALA A 1 197 ? -1.404 -0.113 2.037 1.00 95.50 197 ALA A CA 1
ATOM 1481 C C . ALA A 1 197 ? -2.529 -0.727 1.207 1.00 95.50 197 ALA A C 1
ATOM 1483 O O . ALA A 1 197 ? -2.587 -0.521 -0.015 1.00 95.50 197 ALA A O 1
ATOM 1484 N N . GLY A 1 198 ? -3.456 -1.418 1.854 1.00 96.88 198 GLY A N 1
ATOM 1485 C CA . GLY A 1 198 ? -4.602 -2.022 1.189 1.00 96.88 198 GLY A CA 1
ATOM 1486 C C . GLY A 1 198 ? -5.257 -3.087 2.047 1.00 96.88 198 GLY A C 1
ATOM 1487 O O . GLY A 1 198 ? -4.628 -3.620 2.937 1.00 96.88 198 GLY A O 1
ATOM 1488 N N . ASP A 1 199 ? -6.512 -3.396 1.753 1.00 97.75 199 ASP A N 1
ATOM 1489 C CA . ASP A 1 199 ? -7.298 -4.363 2.520 1.00 97.75 199 ASP A CA 1
ATOM 1490 C C . ASP A 1 199 ? -8.381 -4.993 1.627 1.00 97.75 199 ASP A C 1
ATOM 1492 O O . ASP A 1 199 ? -8.588 -4.577 0.477 1.00 97.75 199 ASP A O 1
ATOM 1496 N N . VAL A 1 200 ? -9.098 -5.992 2.140 1.00 97.12 200 VAL A N 1
ATOM 1497 C CA . VAL A 1 200 ? -10.276 -6.576 1.497 1.00 97.12 200 VAL A CA 1
ATOM 1498 C C . VAL A 1 200 ? -11.529 -6.229 2.296 1.00 97.12 200 VAL A C 1
ATOM 1500 O O . VAL A 1 200 ? -11.654 -6.562 3.468 1.00 97.12 200 VAL A O 1
ATOM 1503 N N . ASP A 1 201 ? -12.499 -5.587 1.645 1.00 95.06 201 ASP A N 1
ATOM 1504 C CA . ASP A 1 201 ? -13.758 -5.226 2.296 1.00 95.06 201 ASP A CA 1
ATOM 1505 C C . ASP A 1 201 ? -14.668 -6.443 2.568 1.00 95.06 201 ASP A C 1
ATOM 1507 O O . ASP A 1 201 ? -14.490 -7.543 2.039 1.00 95.06 201 ASP A O 1
ATOM 1511 N N . GLY A 1 202 ? -15.731 -6.224 3.350 1.00 91.94 202 GLY A N 1
ATOM 1512 C CA . GLY A 1 202 ? -16.723 -7.255 3.681 1.00 91.94 202 GLY A CA 1
ATOM 1513 C C . GLY A 1 202 ? -17.476 -7.865 2.484 1.00 91.94 202 GLY A C 1
ATOM 1514 O O . GLY A 1 202 ? -18.214 -8.832 2.660 1.00 91.94 202 GLY A O 1
ATOM 1515 N N . GLN A 1 203 ? -17.330 -7.312 1.274 1.00 93.44 203 GLN A N 1
ATOM 1516 C CA . GLN A 1 203 ? -17.891 -7.850 0.029 1.00 93.44 203 GLN A CA 1
ATOM 1517 C C . GLN A 1 203 ? -16.849 -8.611 -0.812 1.00 93.44 203 GLN A C 1
ATOM 1519 O O . GLN A 1 203 ? -17.175 -9.053 -1.916 1.00 93.44 203 GLN A O 1
ATOM 1524 N N . GLY A 1 204 ? -15.611 -8.752 -0.330 1.00 95.81 204 GLY A N 1
ATOM 1525 C CA . GLY A 1 204 ? -14.516 -9.374 -1.073 1.00 95.81 204 GLY A CA 1
ATOM 1526 C C . GLY A 1 204 ? -13.932 -8.473 -2.163 1.00 95.81 204 GLY A C 1
ATOM 1527 O O . GLY A 1 204 ? -13.487 -8.961 -3.207 1.00 95.81 204 GLY A O 1
ATOM 1528 N N . ARG A 1 205 ? -13.986 -7.147 -1.987 1.00 97.38 205 ARG A N 1
ATOM 1529 C CA . ARG A 1 205 ? -13.338 -6.176 -2.876 1.00 97.38 205 ARG A CA 1
ATOM 1530 C C . ARG A 1 205 ? -11.991 -5.780 -2.299 1.00 97.38 205 ARG A C 1
ATOM 1532 O O . ARG A 1 205 ? -11.924 -5.302 -1.175 1.00 97.38 205 ARG A O 1
ATOM 1539 N N . PHE A 1 206 ? -10.940 -5.898 -3.098 1.00 98.38 206 PHE A N 1
ATOM 1540 C CA . PHE A 1 206 ? -9.632 -5.381 -2.721 1.00 98.38 206 PHE A CA 1
ATOM 1541 C C . PHE A 1 206 ? -9.619 -3.859 -2.891 1.00 98.38 206 PHE A C 1
ATOM 1543 O O . PHE A 1 206 ? -10.040 -3.352 -3.940 1.00 98.38 206 PHE A O 1
ATOM 1550 N N . VAL A 1 207 ? -9.154 -3.128 -1.882 1.00 98.19 207 VAL A N 1
ATOM 1551 C CA . VAL A 1 207 ? -9.091 -1.663 -1.865 1.00 98.19 207 VAL A CA 1
ATOM 1552 C C . VAL A 1 207 ? -7.684 -1.212 -1.500 1.00 98.19 207 VAL A C 1
ATOM 1554 O O . VAL A 1 207 ? -7.045 -1.824 -0.657 1.00 98.19 207 VAL A O 1
ATOM 1557 N N . TRP A 1 208 ? -7.173 -0.165 -2.148 1.00 97.88 208 TRP A N 1
ATOM 1558 C CA . TRP A 1 208 ? -5.830 0.336 -1.846 1.00 97.88 208 TRP A CA 1
ATOM 1559 C C . TRP A 1 208 ? -5.656 1.803 -2.257 1.00 97.88 208 TRP A C 1
ATOM 1561 O O . TRP A 1 208 ? -6.094 2.207 -3.344 1.00 97.88 208 TRP A O 1
ATOM 1571 N N . PRO A 1 209 ? -4.991 2.633 -1.437 1.00 95.38 209 PRO A N 1
ATOM 1572 C CA . PRO A 1 209 ? -4.523 3.945 -1.860 1.00 95.38 209 PRO A CA 1
ATOM 1573 C C . PRO A 1 209 ? -3.247 3.814 -2.705 1.00 95.38 209 PRO A C 1
ATOM 1575 O O . PRO A 1 209 ? -2.534 2.823 -2.632 1.00 95.38 209 PRO A O 1
ATOM 1578 N N . ARG A 1 210 ? -2.918 4.826 -3.505 1.00 89.62 210 ARG A N 1
ATOM 1579 C CA . ARG A 1 210 ? -1.586 5.047 -4.089 1.00 89.62 210 ARG A CA 1
ATOM 1580 C C . ARG A 1 210 ? -1.431 6.532 -4.389 1.00 89.62 210 ARG A C 1
ATOM 1582 O O . ARG A 1 210 ? -2.190 7.089 -5.187 1.00 89.62 210 ARG A O 1
ATOM 1589 N N . GLY A 1 211 ? -0.430 7.169 -3.782 1.00 88.12 211 GLY A N 1
ATOM 1590 C CA . GLY A 1 211 ? -0.309 8.628 -3.822 1.00 88.12 211 GLY A CA 1
ATOM 1591 C C . GLY A 1 211 ? -1.606 9.265 -3.318 1.00 88.12 211 GLY A C 1
ATOM 1592 O O . GLY A 1 211 ? -2.112 8.869 -2.274 1.00 88.12 211 GLY A O 1
ATOM 1593 N N . ASN A 1 212 ? -2.188 10.172 -4.104 1.00 90.69 212 ASN A N 1
ATOM 1594 C CA . ASN A 1 212 ? -3.460 10.835 -3.775 1.00 90.69 212 ASN A CA 1
ATOM 1595 C C . ASN A 1 212 ? -4.696 10.155 -4.385 1.00 90.69 212 ASN A C 1
ATOM 1597 O O . ASN A 1 212 ? -5.754 10.779 -4.481 1.00 90.69 212 ASN A O 1
ATOM 1601 N N . SER A 1 213 ? -4.548 8.927 -4.882 1.00 93.38 213 SER A N 1
ATOM 1602 C CA . SER A 1 213 ? -5.590 8.167 -5.572 1.00 93.38 213 SER A CA 1
ATOM 1603 C C . SER A 1 213 ? -5.995 6.944 -4.759 1.00 93.38 213 SER A C 1
ATOM 1605 O O . SER A 1 213 ? -5.143 6.314 -4.143 1.00 93.38 213 SER A O 1
ATOM 1607 N N . PHE A 1 214 ? -7.271 6.576 -4.799 1.00 96.88 214 PHE A N 1
ATOM 1608 C CA . PHE A 1 214 ? -7.802 5.385 -4.141 1.00 96.88 214 PHE A CA 1
ATOM 1609 C C . PHE A 1 214 ? -8.452 4.460 -5.166 1.00 96.88 214 PHE A C 1
ATOM 1611 O O . PHE A 1 214 ? -9.227 4.906 -6.017 1.00 96.88 214 PHE A O 1
ATOM 1618 N N . TYR A 1 215 ? -8.129 3.175 -5.098 1.00 97.81 215 TYR A N 1
ATOM 1619 C CA . TYR A 1 215 ? -8.502 2.173 -6.085 1.00 97.81 215 TYR A CA 1
ATOM 1620 C C . TYR A 1 215 ? -9.312 1.061 -5.438 1.00 97.81 215 TYR A C 1
ATOM 1622 O O . TYR A 1 215 ? -9.177 0.780 -4.249 1.00 97.81 215 TYR A O 1
ATOM 1630 N N . THR A 1 216 ? -10.138 0.408 -6.250 1.00 97.81 216 THR A N 1
ATOM 1631 C CA . THR A 1 216 ? -10.841 -0.802 -5.838 1.00 97.81 216 THR A CA 1
ATOM 1632 C C . THR A 1 216 ? -10.861 -1.828 -6.967 1.00 97.81 216 THR A C 1
ATOM 1634 O O . THR A 1 216 ? -10.821 -1.466 -8.149 1.00 97.81 216 THR A O 1
ATOM 1637 N N . LEU A 1 217 ? -10.932 -3.110 -6.611 1.00 98.06 217 LEU A N 1
ATOM 1638 C CA . LEU A 1 217 ? -11.082 -4.223 -7.541 1.00 98.06 217 LEU A CA 1
ATOM 1639 C C . LEU A 1 217 ? -12.010 -5.279 -6.934 1.00 98.06 217 LEU A C 1
ATOM 1641 O O . LEU A 1 217 ? -11.696 -5.883 -5.916 1.00 98.06 217 LEU A O 1
ATOM 1645 N N . SER A 1 218 ? -13.179 -5.475 -7.543 1.00 97.19 218 SER A N 1
ATOM 1646 C CA . SER A 1 218 ? -14.191 -6.436 -7.081 1.00 97.19 218 SER A CA 1
ATOM 1647 C C . SER A 1 218 ? -14.020 -7.813 -7.722 1.00 97.19 218 SER A C 1
ATOM 1649 O O . SER A 1 218 ? -13.430 -7.928 -8.798 1.00 97.19 218 SER A O 1
ATOM 1651 N N . GLY A 1 219 ? -14.611 -8.837 -7.095 1.00 97.06 219 GLY A N 1
ATOM 1652 C CA . GLY A 1 219 ? -14.664 -10.195 -7.645 1.00 97.06 219 GLY A CA 1
ATOM 1653 C C . GLY A 1 219 ? -13.301 -10.881 -7.680 1.00 97.06 219 GLY A C 1
ATOM 1654 O O . GLY A 1 219 ? -13.043 -11.672 -8.580 1.00 97.06 219 GLY A O 1
ATOM 1655 N N . ILE A 1 220 ? -12.410 -10.539 -6.744 1.00 98.00 220 ILE A N 1
ATOM 1656 C CA . ILE A 1 220 ? -11.037 -11.065 -6.712 1.00 98.00 220 ILE A CA 1
ATOM 1657 C C . ILE A 1 220 ? -10.999 -12.564 -6.384 1.00 98.00 220 ILE A C 1
ATOM 1659 O O . ILE A 1 220 ? -10.127 -13.256 -6.889 1.00 98.00 220 ILE A O 1
ATOM 1663 N N . ALA A 1 221 ? -11.973 -13.071 -5.617 1.00 97.25 221 ALA A N 1
ATOM 1664 C CA . ALA A 1 221 ? -12.100 -14.498 -5.300 1.00 97.25 221 ALA A CA 1
ATOM 1665 C C . ALA A 1 221 ? -12.393 -15.357 -6.542 1.00 97.25 221 ALA A C 1
ATOM 1667 O O . ALA A 1 221 ? -11.912 -16.483 -6.648 1.00 97.25 221 ALA A O 1
ATOM 1668 N N . ASP A 1 222 ? -13.139 -14.799 -7.502 1.00 97.00 222 ASP A N 1
ATOM 1669 C CA . ASP A 1 222 ? -13.511 -15.467 -8.753 1.00 97.00 222 ASP A CA 1
ATOM 1670 C C . ASP A 1 222 ? -12.421 -15.352 -9.836 1.00 97.00 222 ASP A C 1
ATOM 1672 O O . ASP A 1 222 ? -12.602 -15.848 -10.950 1.00 97.00 222 ASP A O 1
ATOM 1676 N N . MET A 1 223 ? -11.310 -14.653 -9.564 1.00 97.12 223 MET A N 1
ATOM 1677 C CA . MET A 1 223 ? -10.211 -14.535 -10.522 1.00 97.12 223 MET A CA 1
ATOM 1678 C C . MET A 1 223 ? -9.359 -15.801 -10.526 1.00 97.12 223 MET A C 1
ATOM 1680 O O . MET A 1 223 ? -8.928 -16.281 -9.476 1.00 97.12 223 MET A O 1
ATOM 1684 N N . ASP A 1 224 ? -9.041 -16.286 -11.726 1.00 96.44 224 ASP A N 1
ATOM 1685 C CA . ASP A 1 224 ? -8.008 -17.300 -11.897 1.00 96.44 224 ASP A CA 1
ATOM 1686 C C . ASP A 1 224 ? -6.664 -16.742 -11.411 1.00 96.44 224 ASP A C 1
ATOM 1688 O O . ASP A 1 224 ? -6.252 -15.638 -11.783 1.00 96.44 224 ASP A O 1
ATOM 1692 N N . GLY A 1 225 ? -5.987 -17.511 -10.564 1.00 96.75 225 GLY A N 1
ATOM 1693 C CA . GLY A 1 225 ? -4.656 -17.192 -10.072 1.00 96.75 225 GLY A CA 1
ATOM 1694 C C . GLY A 1 225 ? -3.625 -18.135 -10.678 1.00 96.75 225 GLY A C 1
ATOM 1695 O O . GLY A 1 225 ? -3.850 -19.339 -10.725 1.00 96.75 225 GLY A O 1
ATOM 1696 N N . PHE A 1 226 ? -2.486 -17.607 -11.118 1.00 96.56 226 PHE A N 1
ATOM 1697 C CA . PHE A 1 226 ? -1.467 -18.383 -11.834 1.00 96.56 226 PHE A CA 1
ATOM 1698 C C . PHE A 1 226 ? -0.118 -18.363 -11.119 1.00 96.56 226 PHE A C 1
ATOM 1700 O O . PHE A 1 226 ? 0.175 -17.445 -10.359 1.00 96.56 226 PHE A O 1
ATOM 1707 N N . ALA A 1 227 ? 0.733 -19.358 -11.374 1.00 94.31 227 ALA A N 1
ATOM 1708 C CA . ALA A 1 227 ? 2.092 -19.384 -10.827 1.00 94.31 227 ALA A CA 1
ATOM 1709 C C . ALA A 1 227 ? 3.031 -18.369 -11.513 1.00 94.31 227 ALA A C 1
ATOM 1711 O O . ALA A 1 227 ? 3.950 -17.851 -10.873 1.00 94.31 227 ALA A O 1
ATOM 1712 N N . ASP A 1 228 ? 2.800 -18.079 -12.799 1.00 92.69 228 ASP A N 1
ATOM 1713 C CA . ASP A 1 228 ? 3.548 -17.088 -13.574 1.00 92.69 228 ASP A CA 1
ATOM 1714 C C . ASP A 1 228 ? 2.791 -15.742 -13.599 1.00 92.69 228 ASP A C 1
ATOM 1716 O O . ASP A 1 228 ? 1.629 -15.695 -14.010 1.00 92.69 228 ASP A O 1
ATOM 1720 N N . PRO A 1 229 ? 3.416 -14.620 -13.199 1.00 92.75 229 PRO A N 1
ATOM 1721 C CA . PRO A 1 229 ? 2.802 -13.296 -13.273 1.00 92.75 229 PRO A CA 1
ATOM 1722 C C . PRO A 1 229 ? 2.430 -12.852 -14.699 1.00 92.75 229 PRO A C 1
ATOM 1724 O O . PRO A 1 229 ? 1.584 -11.971 -14.848 1.00 92.75 229 PRO A O 1
ATOM 1727 N N . GLY A 1 230 ? 3.030 -13.430 -15.745 1.00 91.06 230 GLY A N 1
ATOM 1728 C CA . GLY A 1 230 ? 2.671 -13.161 -17.144 1.00 91.06 230 GLY A CA 1
ATOM 1729 C C . GLY A 1 230 ? 1.299 -13.693 -17.559 1.00 91.06 230 GLY A C 1
ATOM 1730 O O . GLY A 1 230 ? 0.701 -13.173 -18.504 1.00 91.06 230 GLY A O 1
ATOM 1731 N N . ASP A 1 231 ? 0.784 -14.682 -16.825 1.00 93.81 231 ASP A N 1
ATOM 1732 C CA . ASP A 1 231 ? -0.538 -15.275 -17.041 1.00 93.81 231 ASP A CA 1
ATOM 1733 C C . ASP A 1 231 ? -1.665 -14.495 -16.344 1.00 93.81 231 ASP A C 1
ATOM 1735 O O . ASP A 1 231 ? -2.837 -14.635 -16.697 1.00 93.81 231 ASP A O 1
ATOM 1739 N N . ALA A 1 232 ? -1.318 -13.635 -15.383 1.00 94.50 232 ALA A N 1
ATOM 1740 C CA . ALA A 1 232 ? -2.272 -12.846 -14.614 1.00 94.50 232 ALA A CA 1
ATOM 1741 C C . ALA A 1 232 ? -3.060 -11.851 -15.484 1.00 94.50 232 ALA A C 1
ATOM 1743 O O . ALA A 1 232 ? -2.573 -11.305 -16.481 1.00 94.50 232 ALA A O 1
ATOM 1744 N N . ALA A 1 233 ? -4.285 -11.531 -15.061 1.00 94.25 233 ALA A N 1
ATOM 1745 C CA . ALA A 1 233 ? -5.115 -10.555 -15.752 1.00 94.25 233 ALA A CA 1
ATOM 1746 C C . ALA A 1 233 ? -4.439 -9.172 -15.787 1.00 94.25 233 ALA A C 1
ATOM 1748 O O . ALA A 1 233 ? -3.930 -8.669 -14.786 1.00 94.25 233 ALA A O 1
ATOM 1749 N N . ASN A 1 234 ? -4.482 -8.482 -16.926 1.00 91.50 234 ASN A N 1
ATOM 1750 C CA . ASN A 1 234 ? -3.971 -7.116 -16.976 1.00 91.50 234 ASN A CA 1
ATOM 1751 C C . ASN A 1 234 ? -5.023 -6.122 -16.456 1.00 91.50 234 ASN A C 1
ATOM 1753 O O . ASN A 1 234 ? -6.025 -5.850 -17.122 1.00 91.50 234 ASN A O 1
ATOM 1757 N N . LYS A 1 235 ? -4.776 -5.563 -15.268 1.00 93.94 235 LYS A N 1
ATOM 1758 C CA . LYS A 1 235 ? -5.575 -4.514 -14.623 1.00 93.94 235 LYS A CA 1
ATOM 1759 C C . LYS A 1 235 ? -4.741 -3.251 -14.350 1.00 93.94 235 LYS A C 1
ATOM 1761 O O . LYS A 1 235 ? -5.077 -2.452 -13.479 1.00 93.94 235 LYS A O 1
ATOM 1766 N N . SER A 1 236 ? -3.671 -3.021 -15.115 1.00 88.94 236 SER A N 1
ATOM 1767 C CA . SER A 1 236 ? -2.751 -1.902 -14.868 1.00 88.94 236 SER A CA 1
ATOM 1768 C C . SER A 1 236 ? -3.350 -0.524 -15.178 1.00 88.94 236 SER A C 1
ATOM 1770 O O . SER A 1 236 ? -2.739 0.491 -14.871 1.00 88.94 236 SER A O 1
ATOM 1772 N N . GLN A 1 237 ? -4.529 -0.476 -15.804 1.00 88.50 237 GLN A N 1
ATOM 1773 C CA . GLN A 1 237 ? -5.229 0.752 -16.199 1.00 88.50 237 GLN A CA 1
ATOM 1774 C C . GLN A 1 237 ? -6.538 0.972 -15.423 1.00 88.50 237 GLN A C 1
ATOM 1776 O O . GLN A 1 237 ? -7.446 1.642 -15.917 1.00 88.50 237 GLN A O 1
ATOM 1781 N N . ILE A 1 238 ? -6.672 0.394 -14.221 1.00 91.00 238 ILE A N 1
ATOM 1782 C CA . ILE A 1 238 ? -7.797 0.730 -13.339 1.00 91.00 238 ILE A CA 1
ATOM 1783 C C . ILE A 1 238 ? -7.773 2.241 -13.075 1.00 91.00 238 ILE A C 1
ATOM 1785 O O . ILE A 1 238 ? -6.748 2.804 -12.702 1.00 91.00 238 ILE A O 1
ATOM 1789 N N . THR A 1 239 ? -8.917 2.893 -13.278 1.00 92.69 239 THR A N 1
ATOM 1790 C CA . THR A 1 239 ? -9.112 4.301 -12.915 1.00 92.69 239 THR A CA 1
ATOM 1791 C C . THR A 1 239 ? -9.406 4.390 -11.417 1.00 92.69 239 THR A C 1
ATOM 1793 O O . THR A 1 239 ? -10.204 3.585 -10.931 1.00 92.69 239 THR A O 1
ATOM 1796 N N . PRO A 1 240 ? -8.800 5.332 -10.675 1.00 95.56 240 PRO A N 1
ATOM 1797 C CA . PRO A 1 240 ? -9.109 5.494 -9.262 1.00 95.56 240 PRO A CA 1
ATOM 1798 C C . PRO A 1 240 ? -10.574 5.888 -9.056 1.00 95.56 240 PRO A C 1
ATOM 1800 O O . PRO A 1 240 ? -11.148 6.639 -9.844 1.00 95.56 240 PRO A O 1
ATOM 1803 N N . VAL A 1 241 ? -11.165 5.378 -7.978 1.00 96.38 241 VAL A N 1
ATOM 1804 C CA . VAL A 1 241 ? -12.556 5.647 -7.588 1.00 96.38 241 VAL A CA 1
ATOM 1805 C C . VAL A 1 241 ? -12.687 7.053 -7.003 1.00 96.38 241 VAL A C 1
ATOM 1807 O O . VAL A 1 241 ? -13.674 7.743 -7.240 1.00 96.38 241 VAL A O 1
ATOM 1810 N N . VAL A 1 242 ? -11.664 7.501 -6.275 1.00 94.88 242 VAL A N 1
ATOM 1811 C CA . VAL A 1 242 ? -11.589 8.851 -5.716 1.00 94.88 242 VAL A CA 1
ATOM 1812 C C . VAL A 1 242 ? -10.143 9.319 -5.650 1.00 94.88 242 VAL A C 1
ATOM 1814 O O . VAL A 1 242 ? -9.212 8.528 -5.505 1.00 94.88 242 VAL A O 1
ATOM 1817 N N . THR A 1 243 ? -9.961 10.630 -5.757 1.00 92.25 243 THR A N 1
ATOM 1818 C CA . THR A 1 243 ? -8.681 11.307 -5.557 1.00 92.25 243 THR A CA 1
ATOM 1819 C C . THR A 1 243 ? -8.851 12.439 -4.552 1.00 92.25 243 THR A C 1
ATOM 1821 O O . THR A 1 243 ? -9.910 13.066 -4.535 1.00 92.25 243 THR A O 1
ATOM 1824 N N . GLY A 1 244 ? -7.814 12.769 -3.784 1.00 85.69 244 GLY A N 1
ATOM 1825 C CA . GLY A 1 244 ? -7.811 13.993 -2.968 1.00 85.69 244 GLY A CA 1
ATOM 1826 C C . GLY A 1 244 ? -7.072 13.900 -1.640 1.00 85.69 244 GLY A C 1
ATOM 1827 O O . GLY A 1 244 ? -6.803 14.931 -1.036 1.00 85.69 244 GLY A O 1
ATOM 1828 N N . THR A 1 245 ? -6.724 12.695 -1.197 1.00 90.94 245 THR A N 1
ATOM 1829 C CA . THR A 1 245 ? -5.906 12.481 -0.001 1.00 90.94 245 THR A CA 1
ATOM 1830 C C . THR A 1 245 ? -5.104 11.185 -0.123 1.00 90.94 245 THR A C 1
ATOM 1832 O O . THR A 1 245 ? -5.379 10.381 -1.019 1.00 90.94 245 THR A O 1
ATOM 1835 N N . GLY A 1 246 ? -4.096 11.014 0.734 1.00 91.06 246 GLY A N 1
ATOM 1836 C CA . GLY A 1 246 ? -3.069 9.979 0.626 1.00 91.06 246 GLY A CA 1
ATOM 1837 C C . GLY A 1 246 ? -2.066 9.998 1.783 1.00 91.06 246 GLY A C 1
ATOM 1838 O O . GLY A 1 246 ? -2.333 10.570 2.842 1.00 91.06 246 GLY A O 1
ATOM 1839 N N . GLY A 1 247 ? -0.902 9.378 1.563 1.00 87.31 247 GLY A N 1
ATOM 1840 C CA . GLY A 1 247 ? 0.233 9.386 2.505 1.00 87.31 247 GLY A CA 1
ATOM 1841 C C . GLY A 1 247 ? 0.051 8.512 3.752 1.00 87.31 247 GLY A C 1
ATOM 1842 O O . GLY A 1 247 ? 0.762 8.678 4.743 1.00 87.31 247 GLY A O 1
ATOM 1843 N N . VAL A 1 248 ? -0.914 7.597 3.709 1.00 93.38 248 VAL A N 1
ATOM 1844 C CA . VAL A 1 248 ? -1.099 6.569 4.735 1.00 93.38 248 VAL A CA 1
ATOM 1845 C C . VAL A 1 248 ? -0.104 5.437 4.517 1.00 93.38 248 VAL A C 1
ATOM 1847 O O . VAL A 1 248 ? 0.207 5.099 3.371 1.00 93.38 248 VAL A O 1
ATOM 1850 N N . ALA A 1 249 ? 0.409 4.897 5.618 1.00 91.69 249 ALA A N 1
ATOM 1851 C CA . ALA A 1 249 ? 1.282 3.731 5.588 1.00 91.69 249 ALA A CA 1
ATOM 1852 C C . ALA A 1 249 ? 0.496 2.418 5.613 1.00 91.69 249 ALA A C 1
ATOM 1854 O O . ALA A 1 249 ? 1.056 1.430 5.179 1.00 91.69 249 ALA A O 1
ATOM 1855 N N . ASP A 1 250 ? -0.770 2.433 6.040 1.00 96.75 250 ASP A N 1
ATOM 1856 C CA . ASP A 1 250 ? -1.703 1.317 5.888 1.00 96.75 250 ASP A CA 1
ATOM 1857 C C . ASP A 1 250 ? -3.170 1.796 5.891 1.00 96.75 250 ASP A C 1
ATOM 1859 O O . ASP A 1 250 ? -3.454 2.946 6.260 1.00 96.75 250 ASP A O 1
ATOM 1863 N N . VAL A 1 251 ? -4.105 0.944 5.454 1.00 97.56 251 VAL A N 1
ATOM 1864 C CA . VAL A 1 251 ? -5.553 1.171 5.531 1.00 97.56 251 VAL A CA 1
ATOM 1865 C C . VAL A 1 251 ? -6.306 -0.084 5.946 1.00 97.56 251 VAL A C 1
ATOM 1867 O O . VAL A 1 251 ? -5.933 -1.178 5.565 1.00 97.56 251 VAL A O 1
ATOM 1870 N N . ALA A 1 252 ? -7.446 0.092 6.613 1.00 97.38 252 ALA A N 1
ATOM 1871 C CA . ALA A 1 252 ? -8.418 -0.983 6.798 1.00 97.38 252 ALA A CA 1
ATOM 1872 C C . ALA A 1 252 ? -9.792 -0.586 6.253 1.00 97.38 252 ALA A C 1
ATOM 1874 O O . ALA A 1 252 ? -10.200 0.584 6.319 1.00 97.38 252 ALA A O 1
ATOM 1875 N N . ALA A 1 253 ? -10.505 -1.564 5.699 1.00 96.31 253 ALA A N 1
ATOM 1876 C CA . ALA A 1 253 ? -11.835 -1.420 5.134 1.00 96.31 253 ALA A CA 1
ATOM 1877 C C . ALA A 1 253 ? -12.909 -1.793 6.162 1.00 96.31 253 ALA A C 1
ATOM 1879 O O . ALA A 1 253 ? -12.830 -2.817 6.835 1.00 96.31 253 ALA A O 1
ATOM 1880 N N . LEU A 1 254 ? -13.955 -0.977 6.260 1.00 94.44 254 LEU A N 1
ATOM 1881 C CA . LEU A 1 254 ? -15.093 -1.203 7.150 1.00 94.44 254 LEU A CA 1
ATOM 1882 C C . LEU A 1 254 ? -16.378 -0.631 6.555 1.00 94.44 254 LEU A C 1
ATOM 1884 O O . LEU A 1 254 ? -16.353 0.196 5.641 1.00 94.44 254 LEU A O 1
ATOM 1888 N N . ARG A 1 255 ? -17.525 -1.071 7.069 1.00 94.38 255 ARG A N 1
ATOM 1889 C CA . ARG A 1 255 ? -18.837 -0.573 6.650 1.00 94.38 255 ARG A CA 1
ATOM 1890 C C . ARG A 1 255 ? -19.558 0.004 7.858 1.00 94.38 255 ARG A C 1
ATOM 1892 O O . ARG A 1 255 ? -19.906 -0.740 8.762 1.00 94.38 255 ARG A O 1
ATOM 1899 N N . VAL A 1 256 ? -19.764 1.316 7.853 1.00 95.62 256 VAL A N 1
ATOM 1900 C CA . VAL A 1 256 ? -20.296 2.074 8.997 1.00 95.62 256 VAL A CA 1
ATOM 1901 C C . VAL A 1 256 ? -21.184 3.221 8.516 1.00 95.62 256 VAL A C 1
ATOM 1903 O O . VAL A 1 256 ? -21.174 3.565 7.332 1.00 95.62 256 VAL A O 1
ATOM 1906 N N . ASP A 1 257 ? -21.965 3.812 9.418 1.00 95.62 257 ASP A N 1
ATOM 1907 C CA . ASP A 1 257 ? -22.725 5.042 9.171 1.00 95.62 257 ASP A CA 1
ATOM 1908 C C . ASP A 1 257 ? -22.005 6.235 9.815 1.00 95.62 257 ASP A C 1
ATOM 1910 O O . ASP A 1 257 ? -21.894 6.310 11.036 1.00 95.62 257 ASP A O 1
ATOM 1914 N N . LEU A 1 258 ? -21.522 7.169 8.988 1.00 95.38 258 LEU A N 1
ATOM 1915 C CA . LEU A 1 258 ? -20.852 8.404 9.427 1.00 95.38 258 LEU A CA 1
ATOM 1916 C C . LEU A 1 258 ? -21.750 9.651 9.287 1.00 95.38 258 LEU A C 1
ATOM 1918 O O . LEU A 1 258 ? -21.250 10.774 9.192 1.00 95.38 258 LEU A O 1
ATOM 1922 N N . GLY A 1 259 ? -23.074 9.465 9.223 1.00 88.19 259 GLY A N 1
ATOM 1923 C CA . GLY A 1 259 ? -24.077 10.538 9.188 1.00 88.19 259 GLY A CA 1
ATOM 1924 C C . GLY A 1 259 ? -24.924 10.608 7.912 1.00 88.19 259 GLY A C 1
ATOM 1925 O O . GLY A 1 259 ? -25.912 11.340 7.891 1.00 88.19 259 GLY A O 1
ATOM 1926 N N . ASP A 1 260 ? -24.581 9.829 6.882 1.00 84.31 260 ASP A N 1
ATOM 1927 C CA . ASP A 1 260 ? -25.286 9.766 5.590 1.00 84.31 260 ASP A CA 1
ATOM 1928 C C . ASP A 1 260 ? -25.779 8.338 5.254 1.00 84.31 260 ASP A C 1
ATOM 1930 O O . ASP A 1 260 ? -26.057 8.017 4.093 1.00 84.31 260 ASP A O 1
ATOM 1934 N N . GLY A 1 261 ? -25.915 7.478 6.269 1.00 89.50 261 GLY A N 1
ATOM 1935 C CA . GLY A 1 261 ? -26.298 6.074 6.136 1.00 89.50 261 GLY A CA 1
ATOM 1936 C C . GLY A 1 261 ? -25.097 5.131 6.034 1.00 89.50 261 GLY A C 1
ATOM 1937 O O . GLY A 1 261 ? -23.962 5.551 5.814 1.00 89.50 261 GLY A O 1
ATOM 1938 N N . GLU A 1 262 ? -25.353 3.827 6.172 1.00 94.12 262 GLU A N 1
ATOM 1939 C CA . GLU A 1 262 ? -24.304 2.803 6.108 1.00 94.12 262 GLU A CA 1
ATOM 1940 C C . GLU A 1 262 ? -23.663 2.687 4.723 1.00 94.12 262 GLU A C 1
ATOM 1942 O O . GLU A 1 262 ? -24.294 2.264 3.740 1.00 94.12 262 GLU A O 1
ATOM 1947 N N . ARG A 1 263 ? -22.363 2.974 4.667 1.00 94.94 263 ARG A N 1
ATOM 1948 C CA . ARG A 1 263 ? -21.563 2.986 3.440 1.00 94.94 263 ARG A CA 1
ATOM 1949 C C . ARG A 1 263 ? -20.209 2.309 3.673 1.00 94.94 263 ARG A C 1
ATOM 1951 O O . ARG A 1 263 ? -19.772 2.182 4.817 1.00 94.94 263 ARG A O 1
ATOM 1958 N N . PRO A 1 264 ? -19.560 1.800 2.614 1.00 96.50 264 PRO A N 1
ATOM 1959 C CA . PRO A 1 264 ? -18.232 1.227 2.732 1.00 96.50 264 PRO A CA 1
ATOM 1960 C C . PRO A 1 264 ? -17.174 2.338 2.750 1.00 96.50 264 PRO A C 1
ATOM 1962 O O . PRO A 1 264 ? -17.161 3.224 1.886 1.00 96.50 264 PRO A O 1
ATOM 1965 N N . TYR A 1 265 ? -16.288 2.263 3.736 1.00 97.25 265 TYR A N 1
ATOM 1966 C CA . TYR A 1 265 ? -15.184 3.184 3.943 1.00 97.25 265 TYR A CA 1
ATOM 1967 C C . TYR A 1 265 ? -13.862 2.428 4.036 1.00 97.25 265 TYR A C 1
ATOM 1969 O O . TYR A 1 265 ? -13.815 1.249 4.382 1.00 97.25 265 TYR A O 1
ATOM 1977 N N . ALA A 1 266 ? -12.779 3.115 3.699 1.00 97.62 266 ALA A N 1
ATOM 1978 C CA . ALA A 1 266 ? -11.426 2.719 4.056 1.00 97.62 266 ALA A CA 1
ATOM 1979 C C . ALA A 1 266 ? -10.802 3.864 4.835 1.00 97.62 266 ALA A C 1
ATOM 1981 O O . ALA A 1 266 ? -11.036 5.036 4.511 1.00 97.62 266 ALA A O 1
ATOM 1982 N N . MET A 1 267 ? -10.041 3.525 5.864 1.00 98.19 267 MET A N 1
ATOM 1983 C CA . MET A 1 267 ? -9.460 4.496 6.778 1.00 98.19 267 MET A CA 1
ATOM 1984 C C . MET A 1 267 ? -7.991 4.181 7.024 1.00 98.19 267 MET A C 1
ATOM 1986 O O . MET A 1 267 ? -7.612 3.018 7.043 1.00 98.19 267 MET A O 1
ATOM 1990 N N . GLY A 1 268 ? -7.169 5.213 7.199 1.00 97.56 268 GLY A N 1
ATOM 1991 C CA . GLY A 1 268 ? -5.744 5.079 7.505 1.00 97.56 268 GLY A CA 1
ATOM 1992 C C . GLY A 1 268 ? -5.185 6.374 8.077 1.00 97.56 268 GLY A C 1
ATOM 1993 O O . GLY A 1 268 ? -5.700 7.451 7.776 1.00 97.56 268 GLY A O 1
ATOM 1994 N N . VAL A 1 269 ? -4.144 6.300 8.904 1.00 97.31 269 VAL A N 1
ATOM 1995 C CA . VAL A 1 269 ? -3.519 7.491 9.502 1.00 97.31 269 VAL A CA 1
ATOM 1996 C C . VAL A 1 269 ? -2.304 7.898 8.678 1.00 97.31 269 VAL A C 1
ATOM 1998 O O . VAL A 1 269 ? -1.475 7.067 8.300 1.00 97.31 269 VAL A O 1
ATOM 2001 N N . ASN A 1 270 ? -2.221 9.182 8.340 1.00 94.19 270 ASN A N 1
ATOM 2002 C CA . ASN A 1 270 ? -1.102 9.710 7.573 1.00 94.19 270 ASN A CA 1
ATOM 2003 C C . ASN A 1 270 ? 0.162 9.783 8.444 1.00 94.19 270 ASN A C 1
ATOM 2005 O O . ASN A 1 270 ? 0.119 10.198 9.601 1.00 94.19 270 ASN A O 1
ATOM 2009 N N . SER A 1 271 ? 1.293 9.386 7.864 1.00 86.88 271 SER A N 1
ATOM 2010 C CA . SER A 1 271 ? 2.558 9.221 8.599 1.00 86.88 271 SER A CA 1
ATOM 2011 C C . SER A 1 271 ? 3.238 10.537 8.995 1.00 86.88 271 SER A C 1
ATOM 2013 O O . SER A 1 271 ? 4.165 10.521 9.797 1.00 86.88 271 SER A O 1
ATOM 2015 N N . TRP A 1 272 ? 2.810 11.665 8.424 1.00 85.31 272 TRP A N 1
ATOM 2016 C CA . TRP A 1 272 ? 3.490 12.956 8.557 1.00 85.31 272 TRP A CA 1
ATOM 2017 C C . TRP A 1 272 ? 2.679 13.966 9.355 1.00 85.31 272 TRP A C 1
ATOM 2019 O O . TRP A 1 272 ? 3.199 14.601 10.267 1.00 85.31 272 TRP A O 1
ATOM 2029 N N . ASP A 1 273 ? 1.405 14.127 9.005 1.00 92.50 273 ASP A N 1
ATOM 2030 C CA . ASP A 1 273 ? 0.516 15.087 9.669 1.00 92.50 273 ASP A CA 1
ATOM 2031 C C . ASP A 1 273 ? -0.352 14.455 10.765 1.00 92.50 273 ASP A C 1
ATOM 2033 O O . ASP A 1 273 ? -1.032 15.176 11.492 1.00 92.50 273 ASP A O 1
ATOM 2037 N N . HIS A 1 274 ? -0.289 13.127 10.923 1.00 94.19 274 HIS A N 1
ATOM 2038 C CA . HIS A 1 274 ? -0.994 12.360 11.956 1.00 94.19 274 HIS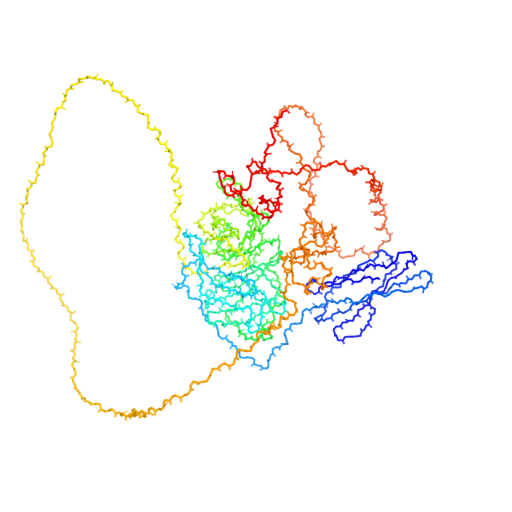 A CA 1
ATOM 2039 C C . HIS A 1 274 ? -2.522 12.506 11.912 1.00 94.19 274 HIS A C 1
ATOM 2041 O O . HIS A 1 274 ? -3.220 12.220 12.887 1.00 94.19 274 HIS A O 1
ATOM 2047 N N . GLU A 1 275 ? -3.063 12.940 10.779 1.00 97.12 275 GLU A N 1
ATOM 2048 C CA . GLU A 1 275 ? -4.495 13.043 10.569 1.00 97.12 275 GLU A CA 1
ATOM 2049 C C . GLU A 1 275 ? -5.041 11.756 9.935 1.00 97.12 275 GLU A C 1
ATOM 2051 O O . GLU A 1 275 ? -4.397 11.084 9.120 1.00 97.12 275 GLU A O 1
ATOM 2056 N N . LEU A 1 276 ? -6.295 11.446 10.248 1.00 98.38 276 LEU A N 1
ATOM 2057 C CA . LEU A 1 276 ? -7.013 10.319 9.670 1.00 98.38 276 LEU A CA 1
ATOM 2058 C C . LEU A 1 276 ? -7.457 10.648 8.241 1.00 98.38 276 LEU A C 1
ATOM 2060 O O . LEU A 1 276 ? -8.009 11.718 7.957 1.00 98.38 276 LEU A O 1
ATOM 2064 N N . ARG A 1 277 ? -7.207 9.717 7.323 1.00 98.06 277 ARG A N 1
ATOM 2065 C CA . ARG A 1 277 ? -7.698 9.728 5.945 1.00 98.06 277 ARG A CA 1
ATOM 2066 C C . ARG A 1 277 ? -8.874 8.779 5.854 1.00 98.06 277 ARG A C 1
ATOM 2068 O O . ARG A 1 277 ? -8.786 7.653 6.328 1.00 98.06 277 ARG A O 1
ATOM 2075 N N . ILE A 1 278 ? -9.963 9.242 5.251 1.00 97.81 278 ILE A N 1
ATOM 2076 C CA . ILE A 1 278 ? -11.172 8.444 5.042 1.00 97.81 278 ILE A CA 1
ATOM 2077 C C . ILE A 1 278 ? -11.528 8.498 3.562 1.00 97.81 278 ILE A C 1
ATOM 2079 O O . ILE A 1 278 ? -11.604 9.587 2.991 1.00 97.81 278 ILE A O 1
ATOM 2083 N N . TRP A 1 279 ? -11.803 7.343 2.962 1.00 98.00 279 TRP A N 1
ATOM 2084 C CA . TRP A 1 279 ? -12.322 7.222 1.601 1.00 98.00 279 TRP A CA 1
ATOM 2085 C C . TRP A 1 279 ? -13.653 6.480 1.609 1.00 98.00 279 TRP A C 1
ATOM 2087 O O . TRP A 1 279 ? -13.710 5.336 2.046 1.00 98.00 279 TRP A O 1
ATOM 2097 N N . ALA A 1 280 ? -14.704 7.103 1.079 1.00 97.06 280 ALA A N 1
ATOM 2098 C CA . ALA A 1 280 ? -15.903 6.400 0.632 1.00 97.06 280 ALA A CA 1
ATOM 2099 C C . ALA A 1 280 ? -15.709 5.983 -0.829 1.00 97.06 280 ALA A C 1
ATOM 2101 O O . ALA A 1 280 ? -15.316 6.809 -1.660 1.00 97.06 280 ALA A O 1
ATOM 2102 N N . TYR A 1 281 ? -15.994 4.722 -1.147 1.00 96.12 281 TYR A N 1
ATOM 2103 C CA . TYR A 1 281 ? -15.702 4.134 -2.465 1.00 96.12 281 TYR A CA 1
ATOM 2104 C C . TYR A 1 281 ? -16.890 3.384 -3.091 1.00 96.12 281 TYR A C 1
ATOM 2106 O O . TYR A 1 281 ? -16.719 2.481 -3.915 1.00 96.12 281 TYR A O 1
ATOM 2114 N N . ASP A 1 282 ? -18.107 3.750 -2.698 1.00 94.69 282 ASP A N 1
ATOM 2115 C CA . ASP A 1 282 ? -19.340 3.333 -3.367 1.00 94.69 282 ASP A CA 1
ATOM 2116 C C . ASP A 1 282 ? -19.672 4.243 -4.572 1.00 94.69 282 ASP A C 1
ATOM 2118 O O . ASP A 1 282 ? -18.789 4.863 -5.166 1.00 94.69 282 ASP A O 1
ATOM 2122 N N . ASP A 1 283 ? -20.950 4.313 -4.955 1.00 91.81 283 ASP A N 1
ATOM 2123 C CA . ASP A 1 283 ? -21.425 5.074 -6.117 1.00 91.81 283 ASP A CA 1
ATOM 2124 C C . ASP A 1 283 ? -21.329 6.605 -5.949 1.00 91.81 283 ASP A C 1
ATOM 2126 O O . ASP A 1 283 ? -21.474 7.344 -6.928 1.00 91.81 283 ASP A O 1
ATOM 2130 N N . THR A 1 284 ? -21.077 7.109 -4.735 1.00 93.94 284 THR A N 1
ATOM 2131 C CA . THR A 1 284 ? -20.883 8.541 -4.445 1.00 93.94 284 THR A CA 1
ATOM 2132 C C . THR A 1 284 ? -19.534 8.781 -3.760 1.00 93.94 284 THR A C 1
ATOM 2134 O O . THR A 1 284 ? -19.478 9.230 -2.609 1.00 93.94 284 THR A O 1
ATOM 2137 N N . PRO A 1 285 ? -18.421 8.497 -4.455 1.00 95.62 285 PRO A N 1
ATOM 2138 C CA . PRO A 1 285 ? -17.120 8.385 -3.824 1.00 95.62 285 PRO A CA 1
ATOM 2139 C C . PRO A 1 285 ? -16.578 9.746 -3.377 1.00 95.62 285 PRO A C 1
ATOM 2141 O O . PRO A 1 285 ? -16.716 10.762 -4.066 1.00 95.62 285 PRO A O 1
ATOM 2144 N N . GLN A 1 286 ? -15.976 9.767 -2.192 1.00 95.81 286 GLN A N 1
ATOM 2145 C CA . GLN A 1 286 ? -15.554 10.980 -1.491 1.00 95.81 286 GLN A CA 1
ATOM 2146 C C . GLN A 1 286 ? -14.346 10.688 -0.600 1.00 95.81 286 GLN A C 1
ATOM 2148 O O . GLN A 1 286 ? -14.100 9.542 -0.230 1.00 95.81 286 GLN A O 1
ATOM 2153 N N . ALA A 1 287 ? -13.582 11.727 -0.272 1.00 96.75 287 ALA A N 1
ATOM 2154 C CA . ALA A 1 287 ? -12.411 11.618 0.583 1.00 96.75 287 ALA A CA 1
ATOM 2155 C C . ALA A 1 287 ? -12.371 12.751 1.611 1.00 96.75 287 ALA A C 1
ATOM 2157 O O . ALA A 1 287 ? -12.725 13.892 1.296 1.00 96.75 287 ALA A O 1
ATOM 2158 N N . TRP A 1 288 ? -11.900 12.434 2.816 1.00 97.06 288 TRP A N 1
ATOM 2159 C CA . TRP A 1 288 ? -11.779 13.373 3.925 1.00 97.06 288 TRP A CA 1
ATOM 2160 C C . TRP A 1 288 ? -10.430 13.256 4.627 1.00 97.06 288 TRP A C 1
ATOM 2162 O O . TRP A 1 288 ? -9.767 12.220 4.616 1.00 97.06 288 TRP A O 1
ATOM 2172 N N . THR A 1 289 ? -10.081 14.362 5.267 1.00 97.75 289 THR A N 1
ATOM 2173 C CA . THR A 1 289 ? -8.932 14.553 6.141 1.00 97.75 289 THR A CA 1
ATOM 2174 C C . THR A 1 289 ? -9.494 15.011 7.480 1.00 97.75 289 THR A C 1
ATOM 2176 O O . THR A 1 289 ? -10.202 16.023 7.520 1.00 97.75 289 THR A O 1
ATOM 2179 N N . ILE A 1 290 ? -9.240 14.234 8.530 1.00 98.31 290 ILE A N 1
ATOM 2180 C CA . ILE A 1 290 ? -9.889 14.345 9.837 1.00 98.31 290 ILE A CA 1
ATOM 2181 C C . ILE A 1 290 ? -8.819 14.499 10.922 1.00 98.31 290 ILE A C 1
ATOM 2183 O O . ILE A 1 290 ? -7.893 13.695 11.013 1.00 98.31 290 ILE A O 1
ATOM 2187 N N . ASN A 1 291 ? -8.963 15.527 11.757 1.00 98.38 291 ASN A N 1
ATOM 2188 C CA . ASN A 1 291 ? -8.083 15.764 12.897 1.00 98.38 291 ASN A CA 1
ATOM 2189 C C . ASN A 1 291 ? -8.391 14.766 14.013 1.00 98.38 291 ASN A C 1
ATOM 2191 O O . ASN A 1 291 ? -9.560 14.574 14.359 1.00 98.38 291 ASN A O 1
ATOM 2195 N N . LEU A 1 292 ? -7.345 14.187 14.597 1.00 98.44 292 LEU A N 1
ATOM 2196 C CA . LEU A 1 292 ? -7.465 13.240 15.700 1.00 98.44 292 LEU A CA 1
ATOM 2197 C C . LEU A 1 292 ? -7.276 13.936 17.051 1.00 98.44 292 LEU A C 1
ATOM 2199 O O . LEU A 1 292 ? -6.357 14.740 17.232 1.00 98.44 292 LEU A O 1
ATOM 2203 N N . PHE A 1 293 ? -8.135 13.600 18.008 1.00 97.94 293 PHE A N 1
ATOM 2204 C CA . PHE A 1 293 ? -8.109 14.115 19.373 1.00 97.94 293 PHE A CA 1
ATOM 2205 C C . PHE A 1 293 ? -8.006 12.973 20.379 1.00 97.94 293 PHE A C 1
ATOM 2207 O O . PHE A 1 293 ? -8.530 11.887 20.172 1.00 97.94 293 PHE A O 1
ATOM 2214 N N . GLU A 1 294 ? -7.336 13.224 21.496 1.00 95.19 294 GLU A N 1
ATOM 2215 C CA . GLU A 1 294 ? -7.311 12.325 22.642 1.00 95.19 294 GLU A CA 1
ATOM 2216 C C . GLU A 1 294 ? -7.659 13.141 23.890 1.00 95.19 294 GLU A C 1
ATOM 2218 O O . GLU A 1 294 ? -7.014 14.146 24.206 1.00 95.19 294 GLU A O 1
ATOM 2223 N N . ASN A 1 295 ? -8.726 12.744 24.590 1.00 91.12 295 ASN A N 1
ATOM 2224 C CA . ASN A 1 295 ? -9.235 13.442 25.777 1.00 91.12 295 ASN A CA 1
ATOM 2225 C C . ASN A 1 295 ? -9.481 14.954 25.551 1.00 91.12 295 ASN A C 1
ATOM 2227 O O . ASN A 1 295 ? -9.197 15.784 26.419 1.00 91.12 295 ASN A O 1
ATOM 2231 N N . GLY A 1 296 ? -10.000 15.320 24.372 1.00 90.25 296 GLY A N 1
ATOM 2232 C CA . GLY A 1 296 ? -10.351 16.699 24.011 1.00 90.25 296 GLY A CA 1
ATOM 2233 C C . GLY A 1 296 ? -9.173 17.604 23.630 1.00 90.25 296 GLY A C 1
ATOM 2234 O O . GLY A 1 296 ? -9.372 18.804 23.440 1.00 90.25 296 GLY A O 1
ATOM 2235 N N . SER A 1 297 ? -7.958 17.063 23.516 1.00 94.62 297 SER A N 1
ATOM 2236 C CA . SER A 1 297 ? -6.777 17.771 22.997 1.00 94.62 297 SER A CA 1
ATOM 2237 C C . SER A 1 297 ? -6.290 17.119 21.700 1.00 94.62 297 SER A C 1
ATOM 2239 O O . SER A 1 297 ? -6.527 15.927 21.525 1.00 94.62 297 SER A O 1
ATOM 2241 N N . PRO A 1 298 ? -5.615 17.847 20.790 1.00 96.50 298 PRO A N 1
ATOM 2242 C CA . PRO A 1 298 ? -5.032 17.239 19.594 1.00 96.50 298 PRO A CA 1
ATOM 2243 C C . PRO A 1 298 ? -4.128 16.057 19.958 1.00 96.50 298 PRO A C 1
ATOM 2245 O O . PRO A 1 298 ? -3.257 16.193 20.826 1.00 96.50 298 PRO A O 1
ATOM 2248 N N . ALA A 1 299 ? -4.340 14.914 19.306 1.00 93.88 299 ALA A N 1
ATOM 2249 C CA . ALA A 1 299 ? -3.611 13.686 19.592 1.00 93.88 299 ALA A CA 1
ATOM 2250 C C . ALA A 1 299 ? -2.099 13.891 19.406 1.00 93.88 299 ALA A C 1
ATOM 2252 O O . ALA A 1 299 ? -1.646 14.448 18.407 1.00 93.88 299 ALA A O 1
ATOM 2253 N N . GLN A 1 300 ? -1.308 13.448 20.383 1.00 90.38 300 GLN A N 1
ATOM 2254 C CA . GLN A 1 300 ? 0.154 13.552 20.360 1.00 90.38 300 GLN A CA 1
ATOM 2255 C C . GLN A 1 300 ? 0.761 12.209 19.945 1.00 90.38 300 GLN A C 1
ATOM 2257 O O . GLN A 1 300 ? 1.386 11.519 20.750 1.00 90.38 300 GLN A O 1
ATOM 2262 N N . LEU A 1 301 ? 0.515 11.806 18.698 1.00 89.62 301 LEU A N 1
ATOM 2263 C CA . LEU A 1 301 ? 1.060 10.564 18.153 1.00 89.62 301 LEU A CA 1
ATOM 2264 C C . LEU A 1 301 ? 2.566 10.697 17.881 1.00 89.62 301 LEU A C 1
ATOM 2266 O O . LEU A 1 301 ? 3.059 11.774 17.547 1.00 89.62 301 LEU A O 1
ATOM 2270 N N . THR A 1 302 ? 3.302 9.596 18.040 1.00 83.62 302 THR A N 1
ATOM 2271 C CA . THR A 1 302 ? 4.738 9.551 17.737 1.00 83.62 302 THR A CA 1
ATOM 2272 C C . THR A 1 302 ? 4.966 9.646 16.235 1.00 83.62 302 THR A C 1
ATOM 2274 O O . THR A 1 302 ? 4.320 8.909 15.491 1.00 83.62 302 THR A O 1
ATOM 2277 N N . ASN A 1 303 ? 5.928 10.471 15.814 1.00 77.06 303 ASN A N 1
ATOM 2278 C CA . ASN A 1 303 ? 6.354 10.536 14.417 1.00 77.06 303 ASN A CA 1
ATOM 2279 C C . ASN A 1 303 ? 6.795 9.153 13.915 1.00 77.06 303 ASN A C 1
ATOM 2281 O O . ASN A 1 303 ? 7.457 8.402 14.637 1.00 77.06 303 ASN A O 1
ATOM 2285 N N . GLY A 1 304 ? 6.451 8.849 12.666 1.00 75.75 304 GLY A N 1
ATOM 2286 C CA . GLY A 1 304 ? 6.788 7.596 12.000 1.00 75.75 304 GLY A CA 1
ATOM 2287 C C . GLY A 1 304 ? 5.593 6.997 11.263 1.00 75.75 304 GLY A C 1
ATOM 2288 O O . GLY A 1 304 ? 4.465 7.471 11.367 1.00 75.75 304 GLY A O 1
ATOM 2289 N N . GLY A 1 305 ? 5.846 5.930 10.506 1.00 83.12 305 GLY A N 1
ATOM 2290 C CA . GLY A 1 305 ? 4.794 5.233 9.772 1.00 83.12 305 GLY A CA 1
ATOM 2291 C C . GLY A 1 305 ? 3.768 4.579 10.699 1.00 83.12 305 GLY A C 1
ATOM 2292 O O . GLY A 1 305 ? 4.138 3.891 11.654 1.00 83.12 305 GLY A O 1
ATOM 2293 N N . PHE A 1 306 ? 2.485 4.748 10.386 1.00 92.75 306 PHE A N 1
ATOM 2294 C CA . PHE A 1 306 ? 1.402 3.925 10.933 1.00 92.75 306 PHE A CA 1
ATOM 2295 C C . PHE A 1 306 ? 1.167 2.744 9.995 1.00 92.75 306 PHE A C 1
ATOM 2297 O O . PHE A 1 306 ? 0.239 2.764 9.191 1.00 92.75 306 PHE A O 1
ATOM 2304 N N . GLY A 1 307 ? 2.105 1.795 10.013 1.00 89.94 307 GLY A N 1
ATOM 2305 C CA . GLY A 1 307 ? 2.196 0.727 9.017 1.00 89.94 307 GLY A CA 1
ATOM 2306 C C . GLY A 1 307 ? 1.189 -0.400 9.191 1.00 89.94 307 GLY A C 1
ATOM 2307 O O . GLY A 1 307 ? 1.201 -1.319 8.391 1.00 89.94 307 GLY A O 1
ATOM 2308 N N . ALA A 1 308 ? 0.337 -0.350 10.212 1.00 94.88 308 ALA A N 1
ATOM 2309 C CA . ALA A 1 308 ? -0.669 -1.372 10.413 1.00 94.88 308 ALA A CA 1
ATOM 2310 C C . ALA A 1 308 ? -2.009 -0.758 10.790 1.00 94.88 308 ALA A C 1
ATOM 2312 O O . ALA A 1 308 ? -2.099 0.053 11.722 1.00 94.88 308 ALA A O 1
ATOM 2313 N N . ALA A 1 309 ? -3.040 -1.174 10.071 1.00 96.44 309 ALA A N 1
ATOM 2314 C CA . ALA A 1 309 ? -4.426 -0.836 10.288 1.00 96.44 309 ALA A CA 1
ATOM 2315 C C . ALA A 1 309 ? -5.257 -2.116 10.388 1.00 96.44 309 ALA A C 1
ATOM 2317 O O . ALA A 1 309 ? -4.944 -3.152 9.815 1.00 96.44 309 ALA A O 1
ATOM 2318 N N . TRP A 1 310 ? -6.337 -2.051 11.154 1.00 94.75 310 TRP A N 1
ATOM 2319 C CA . TRP A 1 310 ? -7.238 -3.179 11.341 1.00 94.75 310 TRP A CA 1
ATOM 2320 C C . TRP A 1 310 ? -8.668 -2.684 11.410 1.00 94.75 310 TRP A C 1
ATOM 2322 O O . TRP A 1 310 ? -8.949 -1.664 12.040 1.00 94.75 310 TRP A O 1
ATOM 2332 N N . SER A 1 311 ? -9.589 -3.441 10.833 1.00 92.12 311 SER A N 1
ATOM 2333 C CA . SER A 1 311 ? -11.015 -3.271 11.076 1.00 92.12 311 SER A CA 1
ATOM 2334 C C . SER A 1 311 ? -11.576 -4.472 11.827 1.00 92.12 311 SER A C 1
ATOM 2336 O O . SER A 1 311 ? -11.114 -5.606 11.697 1.00 92.12 311 SER A O 1
ATOM 2338 N N . HIS A 1 312 ? -12.583 -4.236 12.653 1.00 86.00 312 HIS A N 1
ATOM 2339 C CA . HIS A 1 312 ? -13.356 -5.321 13.241 1.00 86.00 312 HIS A CA 1
ATOM 2340 C C . HIS A 1 312 ? -14.787 -4.846 13.410 1.00 86.00 312 HIS A C 1
ATOM 2342 O O . HIS A 1 312 ? -15.027 -3.931 14.190 1.00 86.00 312 HIS A O 1
ATOM 2348 N N . GLU A 1 313 ? -15.713 -5.454 12.670 1.00 83.44 313 GLU A N 1
ATOM 2349 C CA . GLU A 1 313 ? -17.108 -5.008 12.610 1.00 83.44 313 GLU A CA 1
ATOM 2350 C C . GLU A 1 313 ? -17.205 -3.509 12.261 1.00 83.44 313 GLU A C 1
ATOM 2352 O O . GLU A 1 313 ? -16.858 -3.112 11.146 1.00 83.44 313 GLU A O 1
ATOM 2357 N N . ASP A 1 314 ? -17.653 -2.686 13.206 1.00 88.00 314 ASP A N 1
ATOM 2358 C CA . ASP A 1 314 ? -17.804 -1.237 13.105 1.00 88.00 314 ASP A CA 1
ATOM 2359 C C . ASP A 1 314 ? -16.649 -0.462 13.762 1.00 88.00 314 ASP A C 1
ATOM 2361 O O . ASP A 1 314 ? -16.786 0.726 14.035 1.00 88.00 314 ASP A O 1
ATOM 2365 N N . ARG A 1 315 ? -15.507 -1.110 14.018 1.00 90.94 315 ARG A N 1
ATOM 2366 C CA . ARG A 1 315 ? -14.352 -0.529 14.720 1.00 90.94 315 ARG A CA 1
ATOM 2367 C C . ARG A 1 315 ? -13.138 -0.435 13.807 1.00 90.94 315 ARG A C 1
ATOM 2369 O O . ARG A 1 315 ? -12.912 -1.304 12.963 1.00 90.94 315 ARG A O 1
ATOM 2376 N N . PHE A 1 316 ? -12.331 0.603 14.014 1.00 95.19 316 PHE A N 1
ATOM 2377 C CA . PHE A 1 316 ? -11.089 0.842 13.283 1.00 95.19 316 PHE A CA 1
ATOM 2378 C C . PHE A 1 316 ? -9.922 1.033 14.250 1.00 95.19 316 PHE A C 1
ATOM 2380 O O . PHE A 1 316 ? -10.010 1.822 15.195 1.00 95.19 316 PHE A O 1
ATOM 2387 N N . TYR A 1 317 ? -8.813 0.358 13.968 1.00 95.12 317 TYR A N 1
ATOM 2388 C CA . TYR A 1 317 ? -7.586 0.431 14.742 1.00 95.12 317 TYR A CA 1
ATOM 2389 C C . TYR A 1 317 ? -6.383 0.711 13.857 1.00 95.12 317 TYR A C 1
ATOM 2391 O O . TYR A 1 317 ? -6.373 0.382 12.674 1.00 95.12 317 TYR A O 1
ATOM 2399 N N . PHE A 1 318 ? -5.341 1.263 14.464 1.00 96.06 318 PHE A N 1
ATOM 2400 C CA . PHE A 1 318 ? -4.049 1.461 13.825 1.00 96.06 318 PHE A CA 1
ATOM 2401 C C . PHE A 1 318 ? -2.913 1.364 14.849 1.00 96.06 318 PHE A C 1
ATOM 2403 O O . PHE A 1 318 ? -3.120 1.584 16.046 1.00 96.06 318 PHE A O 1
ATOM 2410 N N . ALA A 1 319 ? -1.704 1.049 14.393 1.00 94.31 319 ALA A N 1
ATOM 2411 C CA . ALA A 1 319 ? -0.505 1.034 15.226 1.00 94.31 319 ALA A CA 1
ATOM 2412 C C . ALA A 1 319 ? 0.653 1.780 14.565 1.00 94.31 319 ALA A C 1
ATOM 2414 O O . ALA A 1 319 ? 0.772 1.847 13.343 1.00 94.31 319 ALA A O 1
ATOM 2415 N N . SER A 1 320 ? 1.519 2.347 15.406 1.00 90.69 320 SER A N 1
ATOM 2416 C CA . SER A 1 320 ? 2.760 2.979 14.961 1.00 90.69 320 SER A CA 1
ATOM 2417 C C . SER A 1 320 ? 3.894 1.962 14.880 1.00 90.69 320 SER A C 1
ATOM 2419 O O . SER A 1 320 ? 4.088 1.155 15.794 1.00 90.69 320 SER A O 1
ATOM 2421 N N . ASN A 1 321 ? 4.722 2.095 13.846 1.00 89.62 321 ASN A N 1
ATOM 2422 C CA . ASN A 1 321 ? 5.960 1.338 13.660 1.00 89.62 321 ASN A CA 1
ATOM 2423 C C . ASN A 1 321 ? 6.942 1.500 14.834 1.00 89.62 321 ASN A C 1
ATOM 2425 O O . ASN A 1 321 ? 7.744 0.609 15.096 1.00 89.62 321 ASN A O 1
ATOM 2429 N N . SER A 1 322 ? 6.847 2.595 15.596 1.00 89.00 322 SER A N 1
ATOM 2430 C CA . SER A 1 322 ? 7.669 2.841 16.789 1.00 89.00 322 SER A CA 1
ATOM 2431 C C . SER A 1 322 ? 7.335 1.929 17.979 1.00 89.00 322 SER A C 1
ATOM 2433 O O . SER A 1 322 ? 8.074 1.901 18.963 1.00 89.00 322 SER A O 1
ATOM 2435 N N . GLY A 1 323 ? 6.216 1.196 17.927 1.00 88.06 323 GLY A N 1
ATOM 2436 C CA . GLY A 1 323 ? 5.727 0.413 19.061 1.00 88.06 323 GLY A CA 1
ATOM 2437 C C . GLY A 1 323 ? 4.997 1.249 20.122 1.00 88.06 323 GLY A C 1
ATOM 2438 O O . GLY A 1 323 ? 4.908 0.842 21.278 1.00 88.06 323 GLY A O 1
ATOM 2439 N N . ALA A 1 324 ? 4.447 2.414 19.758 1.00 88.81 324 ALA A N 1
ATOM 2440 C CA . ALA A 1 324 ? 3.677 3.263 20.680 1.00 88.81 324 ALA A CA 1
ATOM 2441 C C . ALA A 1 324 ? 2.393 2.592 21.230 1.00 88.81 324 ALA A C 1
ATOM 2443 O O . ALA A 1 324 ? 1.859 2.984 22.274 1.00 88.81 324 ALA A O 1
ATOM 2444 N N . GLY A 1 325 ? 1.917 1.535 20.574 1.00 89.31 325 GLY A N 1
ATOM 2445 C CA . GLY A 1 325 ? 0.708 0.799 20.920 1.00 89.31 325 GLY A CA 1
ATOM 2446 C C . GLY A 1 325 ? -0.285 0.762 19.768 1.00 89.31 325 GLY A C 1
ATOM 2447 O O . GLY A 1 325 ? -0.090 1.396 18.729 1.00 89.31 325 GLY A O 1
ATOM 2448 N N . VAL A 1 326 ? -1.372 0.032 20.001 1.00 92.00 326 VAL A N 1
ATOM 2449 C CA . VAL A 1 326 ? -2.545 0.013 19.128 1.00 92.00 326 VAL A CA 1
ATOM 2450 C C . VAL A 1 326 ? -3.537 1.053 19.631 1.00 92.00 326 VAL A C 1
ATOM 2452 O O . VAL A 1 326 ? -3.839 1.103 20.830 1.00 92.00 326 VAL A O 1
ATOM 2455 N N . TYR A 1 327 ? -4.049 1.860 18.714 1.00 94.31 327 TYR A N 1
ATOM 2456 C CA . TYR A 1 327 ? -5.055 2.883 18.949 1.00 94.31 327 TYR A CA 1
ATOM 2457 C C . TYR A 1 327 ? -6.339 2.517 18.219 1.00 94.31 327 TYR A C 1
ATOM 2459 O O . TYR A 1 327 ? -6.297 1.950 17.134 1.00 94.31 327 TYR A O 1
ATOM 2467 N N . GLU A 1 328 ? -7.470 2.864 18.812 1.00 95.19 328 GLU A N 1
ATOM 2468 C CA . GLU A 1 328 ? -8.787 2.807 18.191 1.00 95.19 328 GLU A CA 1
ATOM 2469 C C . GLU A 1 328 ? -9.237 4.221 17.827 1.00 95.19 328 GLU A C 1
ATOM 2471 O O . GLU A 1 328 ? -9.101 5.136 18.645 1.00 95.19 328 GLU A O 1
ATOM 2476 N N . VAL A 1 329 ? -9.813 4.385 16.634 1.00 97.56 329 VAL A N 1
ATOM 2477 C CA . VAL A 1 329 ? -10.615 5.565 16.291 1.00 97.56 329 VAL A CA 1
ATOM 2478 C C . VAL A 1 329 ? -12.062 5.291 16.684 1.00 97.56 329 VAL A C 1
ATOM 2480 O O . VAL A 1 329 ? -12.656 4.308 16.240 1.00 97.56 329 VAL A O 1
ATOM 2483 N N . LEU A 1 330 ? -12.639 6.170 17.500 1.00 96.38 330 LEU A N 1
ATOM 2484 C CA . LEU A 1 330 ? -14.018 6.042 17.960 1.00 96.38 330 LEU A CA 1
ATOM 2485 C C . LEU A 1 330 ? -14.974 6.490 16.849 1.00 96.38 330 LEU A C 1
ATOM 2487 O O . LEU A 1 330 ? -15.141 7.688 16.609 1.00 96.38 330 LEU A O 1
ATOM 2491 N N . ILE A 1 331 ? -15.580 5.528 16.148 1.00 95.56 331 ILE A N 1
ATOM 2492 C CA . ILE A 1 331 ? -16.392 5.786 14.947 1.00 95.56 331 ILE A CA 1
ATOM 2493 C C . ILE A 1 331 ? -17.566 6.735 15.220 1.00 95.56 331 ILE A C 1
ATOM 2495 O O . ILE A 1 331 ? -17.850 7.607 14.403 1.00 95.56 331 ILE A O 1
ATOM 2499 N N . ASP A 1 332 ? -18.199 6.632 16.388 1.00 95.25 332 ASP A N 1
ATOM 2500 C CA . ASP A 1 332 ? -19.321 7.480 16.807 1.00 95.25 332 ASP A CA 1
ATOM 2501 C C . ASP A 1 332 ? -18.941 8.953 17.044 1.00 95.25 332 ASP A C 1
ATOM 2503 O O . ASP A 1 332 ? -19.817 9.820 17.096 1.00 95.25 332 ASP A O 1
ATOM 2507 N N . THR A 1 333 ? -17.644 9.251 17.154 1.00 97.19 333 THR A N 1
ATOM 2508 C CA . THR A 1 333 ? -17.116 10.616 17.313 1.00 97.19 333 THR A CA 1
ATOM 2509 C C . THR A 1 333 ? -16.674 11.258 15.998 1.00 97.19 333 THR A C 1
ATOM 2511 O O . THR A 1 333 ? -16.343 12.446 15.983 1.00 97.19 333 THR A O 1
ATOM 2514 N N . ILE A 1 334 ? -16.663 10.503 14.892 1.00 97.94 334 ILE A N 1
ATOM 2515 C CA . ILE A 1 334 ? -16.271 11.028 13.584 1.00 97.94 334 ILE A CA 1
ATOM 2516 C C . ILE A 1 334 ? -17.330 12.023 13.102 1.00 97.94 334 ILE A C 1
ATOM 2518 O O . ILE A 1 334 ? -18.454 11.657 12.764 1.00 97.94 334 ILE A O 1
ATOM 2522 N N . ASP A 1 335 ? -16.936 13.289 12.985 1.00 97.12 335 ASP A N 1
ATOM 2523 C CA . ASP A 1 335 ? -17.732 14.334 12.347 1.00 97.12 335 ASP A CA 1
ATOM 2524 C C . ASP A 1 335 ? -17.055 14.761 11.039 1.00 97.12 335 ASP A C 1
ATOM 2526 O O . ASP A 1 335 ? -16.043 15.469 11.030 1.00 97.12 335 ASP A O 1
ATOM 2530 N N . LEU A 1 336 ? -17.630 14.345 9.906 1.00 96.00 336 LEU A N 1
ATOM 2531 C CA . LEU A 1 336 ? -17.112 14.658 8.569 1.00 96.00 336 LEU A CA 1
ATOM 2532 C C . LEU A 1 336 ? -17.210 16.153 8.210 1.00 96.00 336 LEU A C 1
ATOM 2534 O O . LEU A 1 336 ? -16.450 16.630 7.361 1.00 96.00 336 LEU A O 1
ATOM 2538 N N . ASN A 1 337 ? -18.121 16.902 8.843 1.00 94.94 337 ASN A N 1
ATOM 2539 C CA . ASN A 1 337 ? -18.291 18.339 8.618 1.00 94.94 337 ASN A CA 1
ATOM 2540 C C . ASN A 1 337 ? -17.315 19.152 9.472 1.00 94.94 337 ASN A C 1
ATOM 2542 O O . ASN A 1 337 ? -16.670 20.071 8.961 1.00 94.94 337 ASN A O 1
ATOM 2546 N N . ALA A 1 338 ? -17.200 18.812 10.759 1.00 96.88 338 ALA A N 1
ATOM 2547 C CA . ALA A 1 338 ? -16.247 19.441 11.673 1.00 96.88 338 ALA A CA 1
ATOM 2548 C C . ALA A 1 338 ? -14.800 18.981 11.426 1.00 96.88 338 ALA A C 1
ATOM 2550 O O . ALA A 1 338 ? -13.867 19.699 11.784 1.00 96.88 338 ALA A O 1
ATOM 2551 N N . LYS A 1 339 ? -14.620 17.835 10.756 1.00 97.62 339 LYS A N 1
ATOM 2552 C CA . LYS A 1 339 ? -13.337 17.177 10.473 1.00 97.62 339 LYS A CA 1
ATOM 2553 C C . LYS A 1 339 ? -12.577 16.797 11.738 1.00 97.62 339 LYS A C 1
ATOM 2555 O O . LYS A 1 339 ? -11.383 17.086 11.865 1.00 97.62 339 LYS A O 1
ATOM 2560 N N . THR A 1 340 ? -13.279 16.148 12.657 1.00 98.25 340 THR A N 1
ATOM 2561 C CA . THR A 1 340 ? -12.750 15.719 13.956 1.00 98.25 340 THR A CA 1
ATOM 2562 C C . THR A 1 340 ? -13.129 14.273 14.254 1.00 98.25 340 THR A C 1
ATOM 2564 O O . THR A 1 340 ? -14.208 13.840 13.857 1.00 98.25 340 THR A O 1
ATOM 2567 N N . ALA A 1 341 ? -12.262 13.557 14.966 1.00 98.44 341 ALA A N 1
ATOM 2568 C CA . ALA A 1 341 ? -12.541 12.255 15.564 1.00 98.44 341 ALA A CA 1
ATOM 2569 C C . ALA A 1 341 ? -11.703 12.074 16.837 1.00 98.44 341 ALA A C 1
ATOM 2571 O O . ALA A 1 341 ? -10.573 12.565 16.904 1.00 98.44 341 ALA A O 1
ATOM 2572 N N . ASP A 1 342 ? -12.236 11.360 17.822 1.00 98.06 342 ASP A N 1
ATOM 2573 C CA . ASP A 1 342 ? -11.506 10.973 19.025 1.00 98.06 342 ASP A CA 1
ATOM 2574 C C . ASP A 1 342 ? -10.839 9.601 18.847 1.00 98.06 342 ASP A C 1
ATOM 2576 O O . ASP A 1 342 ? -11.362 8.700 18.184 1.00 98.06 342 ASP A O 1
ATOM 2580 N N . ILE A 1 343 ? -9.680 9.434 19.479 1.00 97.19 343 ILE A N 1
ATOM 2581 C CA . ILE A 1 343 ? -8.948 8.171 19.557 1.00 97.19 343 ILE A CA 1
ATOM 2582 C C . ILE A 1 343 ? -8.689 7.773 21.007 1.00 97.19 343 ILE A C 1
ATOM 2584 O O . ILE A 1 343 ? -8.667 8.611 21.913 1.00 97.19 343 ILE A O 1
ATOM 2588 N N . ARG A 1 344 ? -8.429 6.482 21.219 1.00 94.00 344 ARG A N 1
ATOM 2589 C CA . ARG A 1 344 ? -7.913 5.958 22.490 1.00 94.00 344 ARG A CA 1
ATOM 2590 C C . ARG A 1 344 ? -6.906 4.842 22.259 1.00 94.00 344 ARG A C 1
ATOM 2592 O O . ARG A 1 344 ? -7.070 4.028 21.356 1.00 94.00 344 ARG A O 1
ATOM 2599 N N . ARG A 1 345 ? -5.887 4.753 23.110 1.00 91.81 345 ARG A N 1
ATOM 2600 C CA . ARG A 1 345 ? -4.973 3.603 23.126 1.00 91.81 345 ARG A CA 1
ATOM 2601 C C . ARG A 1 345 ? -5.658 2.369 23.725 1.00 91.81 345 ARG A C 1
ATOM 2603 O O . ARG A 1 345 ? -6.204 2.456 24.824 1.00 91.81 345 ARG A O 1
ATOM 2610 N N . VAL A 1 346 ? -5.577 1.223 23.045 1.00 89.88 346 VAL A N 1
ATOM 2611 C CA . VAL A 1 346 ? -6.276 -0.022 23.430 1.00 89.88 346 VAL A CA 1
ATOM 2612 C C . VAL A 1 346 ? -5.360 -1.218 23.693 1.00 89.88 346 VAL A C 1
ATOM 2614 O O . VAL A 1 346 ? -5.744 -2.097 24.457 1.00 89.88 346 VAL A O 1
ATOM 2617 N N . ALA A 1 347 ? -4.152 -1.274 23.122 1.00 88.50 347 ALA A N 1
ATOM 2618 C CA . ALA A 1 347 ? -3.241 -2.402 23.350 1.00 88.50 347 ALA A CA 1
ATOM 2619 C C . ALA A 1 347 ? -1.761 -2.018 23.231 1.00 88.50 347 ALA A C 1
ATOM 2621 O O . ALA A 1 347 ? -1.406 -0.928 22.772 1.00 88.50 347 ALA A O 1
ATOM 2622 N N . ASN A 1 348 ? -0.887 -2.927 23.667 1.00 88.88 348 ASN A N 1
ATOM 2623 C CA . ASN A 1 348 ? 0.551 -2.817 23.450 1.00 88.88 348 ASN A CA 1
ATOM 2624 C C . ASN A 1 348 ? 0.925 -3.320 22.049 1.00 88.88 348 ASN A C 1
ATOM 2626 O O . ASN A 1 348 ? 0.261 -4.188 21.493 1.00 88.88 348 ASN A O 1
ATOM 2630 N N . SER A 1 349 ? 2.024 -2.801 21.507 1.00 90.25 349 SER A N 1
ATOM 2631 C CA . SER A 1 349 ? 2.639 -3.269 20.263 1.00 90.25 349 SER A CA 1
ATOM 2632 C C . SER A 1 349 ? 4.147 -3.071 20.366 1.00 90.25 349 SER A C 1
ATOM 2634 O O . SER A 1 349 ? 4.589 -2.026 20.836 1.00 90.25 349 SER A O 1
ATOM 2636 N N . GLN A 1 350 ? 4.948 -4.032 19.925 1.00 89.88 350 GLN A N 1
ATOM 2637 C CA . GLN A 1 350 ? 6.385 -3.825 19.752 1.00 89.88 350 GLN A CA 1
ATOM 2638 C C . GLN A 1 350 ? 6.669 -3.034 18.472 1.00 89.88 350 GLN A C 1
ATOM 2640 O O . GLN A 1 350 ? 5.829 -2.984 17.572 1.00 89.88 350 GLN A O 1
ATOM 2645 N N . ALA A 1 351 ? 7.852 -2.419 18.405 1.00 88.69 351 ALA A N 1
ATOM 2646 C CA . ALA A 1 351 ? 8.312 -1.730 17.208 1.00 88.69 351 ALA A CA 1
ATOM 2647 C C . ALA A 1 351 ? 8.425 -2.705 16.029 1.00 88.69 351 ALA A C 1
ATOM 2649 O O . ALA A 1 351 ? 8.859 -3.849 16.189 1.00 88.69 351 ALA A O 1
ATOM 2650 N N . THR A 1 352 ? 8.018 -2.248 14.850 1.00 87.56 352 THR A N 1
ATOM 2651 C CA . THR A 1 352 ? 8.001 -3.027 13.609 1.00 87.56 352 THR A CA 1
ATOM 2652 C C . THR A 1 352 ? 8.317 -2.125 12.421 1.00 87.56 352 THR A C 1
ATOM 2654 O O . THR A 1 352 ? 8.251 -0.904 12.513 1.00 87.56 352 THR A O 1
ATOM 2657 N N . ALA A 1 353 ? 8.664 -2.719 11.286 1.00 83.81 353 ALA A N 1
ATOM 2658 C CA . ALA A 1 353 ? 8.894 -2.017 10.028 1.00 83.81 353 ALA A CA 1
ATOM 2659 C C . ALA A 1 353 ? 8.446 -2.917 8.874 1.00 83.81 353 ALA A C 1
ATOM 2661 O O . ALA A 1 353 ? 8.309 -4.124 9.076 1.00 83.81 353 ALA A O 1
ATOM 2662 N N . ILE A 1 354 ? 8.215 -2.331 7.693 1.00 85.19 354 ILE A N 1
ATOM 2663 C CA . ILE A 1 354 ? 7.748 -3.054 6.496 1.00 85.19 354 ILE A CA 1
ATOM 2664 C C . ILE A 1 354 ? 6.553 -3.942 6.863 1.00 85.19 354 ILE A C 1
ATOM 2666 O O . ILE A 1 354 ? 6.616 -5.163 6.769 1.00 85.19 354 ILE A O 1
ATOM 2670 N N . ASN A 1 355 ? 5.514 -3.337 7.419 1.00 90.94 355 ASN A N 1
ATOM 2671 C CA . ASN A 1 355 ? 4.379 -4.071 7.945 1.00 90.94 355 ASN A CA 1
ATOM 2672 C C . ASN A 1 355 ? 3.082 -3.617 7.293 1.00 90.94 355 ASN A C 1
ATOM 2674 O O . ASN A 1 355 ? 3.073 -2.583 6.629 1.00 90.94 355 ASN A O 1
ATOM 2678 N N . ASP A 1 356 ? 2.074 -4.469 7.438 1.00 94.88 356 ASP A N 1
ATOM 2679 C CA . ASP A 1 356 ? 0.708 -4.251 6.986 1.00 94.88 356 ASP A CA 1
ATOM 2680 C C . ASP A 1 356 ? -0.234 -5.077 7.874 1.00 94.88 356 ASP A C 1
ATOM 2682 O O . ASP A 1 356 ? 0.068 -6.239 8.206 1.00 94.88 356 ASP A O 1
ATOM 2686 N N . GLY A 1 357 ? -1.310 -4.450 8.338 1.00 94.81 357 GLY A N 1
ATOM 2687 C CA . GLY A 1 357 ? -2.283 -5.019 9.252 1.00 94.81 357 GLY A CA 1
ATOM 2688 C C . GLY A 1 357 ? -3.492 -5.585 8.514 1.00 94.81 357 GLY A C 1
ATOM 2689 O O . GLY A 1 357 ? -4.029 -5.003 7.587 1.00 94.81 357 GLY A O 1
ATOM 2690 N N . THR A 1 358 ? -3.977 -6.738 8.966 1.00 93.75 358 THR A N 1
ATOM 2691 C CA . THR A 1 358 ? -5.245 -7.285 8.482 1.00 93.75 358 THR A CA 1
ATOM 2692 C C . THR A 1 358 ? -5.960 -8.063 9.577 1.00 93.75 358 THR A C 1
ATOM 2694 O O . THR A 1 358 ? -5.365 -8.472 10.582 1.00 93.75 358 THR A O 1
ATOM 2697 N N . THR A 1 359 ? -7.259 -8.270 9.423 1.00 87.38 359 THR A N 1
ATOM 2698 C CA . THR A 1 359 ? -8.064 -8.999 10.401 1.00 87.38 359 THR A CA 1
ATOM 2699 C C . THR A 1 359 ? -8.902 -10.072 9.752 1.00 87.38 359 THR A C 1
ATOM 2701 O O . THR A 1 359 ? -9.357 -9.989 8.615 1.00 87.38 359 THR A O 1
ATOM 2704 N N . CYS A 1 360 ? -9.148 -11.104 10.541 1.00 83.25 360 CYS A N 1
ATOM 2705 C CA . CYS A 1 360 ? -10.226 -12.021 10.266 1.00 83.25 360 CYS A CA 1
ATOM 2706 C C . CYS A 1 360 ? -11.558 -11.369 10.643 1.00 83.25 360 CYS A C 1
ATOM 2708 O O . CYS A 1 360 ? -11.727 -10.837 11.746 1.00 83.25 360 CYS A O 1
ATOM 2710 N N . VAL A 1 361 ? -12.535 -11.467 9.745 1.00 72.56 361 VAL A N 1
ATOM 2711 C CA . VAL A 1 361 ? -13.910 -11.061 10.038 1.00 72.56 361 VAL A CA 1
ATOM 2712 C C . VAL A 1 361 ? -14.465 -11.941 11.167 1.00 72.56 361 VAL A C 1
ATOM 2714 O O . VAL A 1 361 ? -14.414 -13.167 11.083 1.00 72.56 361 VAL A O 1
ATOM 2717 N N . GLY A 1 362 ? -15.009 -11.321 12.220 1.00 60.44 362 GLY A N 1
ATOM 2718 C CA . GLY A 1 362 ? -15.676 -12.027 13.325 1.00 60.44 362 GLY A CA 1
ATOM 2719 C C . GLY A 1 362 ? -14.776 -12.524 14.467 1.00 60.44 362 GLY A C 1
ATOM 2720 O O . GLY A 1 362 ? -15.192 -13.408 15.212 1.00 60.44 362 GLY A O 1
ATOM 2721 N N . ILE A 1 363 ? -13.560 -11.989 14.624 1.00 59.09 363 ILE A N 1
ATOM 2722 C CA . ILE A 1 363 ? -12.712 -12.239 15.806 1.00 59.09 363 ILE A CA 1
ATOM 2723 C C . ILE A 1 363 ? -13.013 -11.229 16.919 1.00 59.09 363 ILE A C 1
ATOM 2725 O O . ILE A 1 363 ? -12.585 -10.085 16.813 1.00 59.09 363 ILE A O 1
ATOM 2729 N N . ASP A 1 364 ? -13.673 -11.647 18.003 1.00 55.66 364 ASP A N 1
ATOM 2730 C CA . ASP A 1 364 ? -13.911 -10.784 19.170 1.00 55.66 364 ASP A CA 1
ATOM 2731 C C . ASP A 1 364 ? -12.587 -10.253 19.755 1.00 55.66 364 ASP A C 1
ATOM 2733 O O . ASP A 1 364 ? -11.804 -10.983 20.372 1.00 55.66 364 ASP A O 1
ATOM 2737 N N . PHE A 1 365 ? -12.351 -8.950 19.600 1.00 59.38 365 PHE A N 1
ATOM 2738 C CA . PHE A 1 365 ? -11.267 -8.243 20.273 1.00 59.38 365 PHE A CA 1
ATOM 2739 C C . PHE A 1 365 ? -11.606 -8.082 21.760 1.00 59.38 365 PHE A C 1
ATOM 2741 O O . PHE A 1 365 ? -12.421 -7.240 22.145 1.00 59.38 365 PHE A O 1
ATOM 2748 N N . VAL A 1 366 ? -10.968 -8.878 22.620 1.00 58.47 366 VAL A N 1
ATOM 2749 C CA . VAL A 1 366 ? -11.023 -8.653 24.068 1.00 58.47 366 VAL A CA 1
ATOM 2750 C C . VAL A 1 366 ? -9.986 -7.591 24.416 1.00 58.47 366 VAL A C 1
ATOM 2752 O O . VAL A 1 366 ? -8.791 -7.876 24.462 1.00 58.47 366 VAL A O 1
ATOM 2755 N N . GLU A 1 367 ? -10.452 -6.364 24.662 1.00 58.38 367 GLU A N 1
ATOM 2756 C CA . GLU A 1 367 ? -9.613 -5.293 25.205 1.00 58.38 367 GLU A CA 1
ATOM 2757 C C . GLU A 1 367 ? -8.885 -5.798 26.459 1.00 58.38 367 GLU A C 1
ATOM 2759 O O . GLU A 1 367 ? -9.547 -6.286 27.388 1.00 58.38 367 GLU A O 1
ATOM 2764 N N . PRO A 1 368 ? -7.545 -5.679 26.537 1.00 53.53 368 PRO A N 1
ATOM 2765 C CA . PRO A 1 368 ? -6.867 -5.900 27.798 1.00 53.53 368 PRO A CA 1
ATOM 2766 C C . PRO A 1 368 ? -7.448 -4.916 28.827 1.00 53.53 368 PRO A C 1
ATOM 2768 O O . PRO A 1 368 ? -7.732 -3.760 28.492 1.00 53.53 368 PRO A O 1
ATOM 2771 N N . PRO A 1 369 ? -7.676 -5.348 30.080 1.00 51.25 369 PRO A N 1
ATOM 2772 C CA . PRO A 1 369 ? -8.239 -4.476 31.101 1.00 51.25 369 PRO A CA 1
ATOM 2773 C C . PRO A 1 369 ? -7.391 -3.202 31.205 1.00 51.25 369 PRO A C 1
ATOM 2775 O O . PRO A 1 369 ? -6.161 -3.298 31.154 1.00 51.25 369 PRO A O 1
ATOM 2778 N N . PRO A 1 370 ? -8.011 -2.014 31.357 1.00 47.25 370 PRO A N 1
ATOM 2779 C CA . PRO A 1 370 ? -7.275 -0.761 31.383 1.00 47.25 370 PRO A CA 1
ATOM 2780 C C . PRO A 1 370 ? -6.190 -0.854 32.447 1.00 47.25 370 PRO A C 1
ATOM 2782 O O . PRO A 1 370 ? -6.476 -1.172 33.605 1.00 47.25 370 PRO A O 1
ATOM 2785 N N . THR A 1 371 ? -4.941 -0.606 32.052 1.00 41.59 371 THR A N 1
ATOM 2786 C CA . THR A 1 371 ? -3.805 -0.619 32.966 1.00 41.59 371 THR A CA 1
ATOM 2787 C C . THR A 1 371 ? -4.050 0.450 34.023 1.00 41.59 371 THR A C 1
ATOM 2789 O O . THR A 1 371 ? -3.795 1.633 33.810 1.00 41.59 371 THR A O 1
ATOM 2792 N N . THR A 1 372 ? -4.581 0.061 35.183 1.00 34.88 372 THR A N 1
ATOM 2793 C CA . THR A 1 372 ? -4.625 0.938 36.346 1.00 34.88 372 THR A CA 1
ATOM 2794 C C . THR A 1 372 ? -3.188 1.151 36.777 1.00 34.88 372 THR A C 1
ATOM 2796 O O . THR A 1 372 ? -2.620 0.336 37.510 1.00 34.88 372 THR A O 1
ATOM 2799 N N . THR A 1 373 ? -2.585 2.243 36.311 1.00 34.03 373 THR A N 1
ATOM 2800 C CA . THR A 1 373 ? -1.358 2.782 36.882 1.00 34.03 373 THR A CA 1
ATOM 2801 C C . THR A 1 373 ? -1.674 3.108 38.331 1.00 34.03 373 THR A C 1
ATOM 2803 O O . THR A 1 373 ? -2.206 4.165 38.662 1.00 34.03 373 THR A O 1
ATOM 2806 N N . THR A 1 374 ? -1.423 2.144 39.212 1.00 32.16 374 THR A N 1
ATOM 2807 C CA . THR A 1 374 ? -1.537 2.352 40.645 1.00 32.16 374 THR A CA 1
ATOM 2808 C C . THR A 1 374 ? -0.384 3.270 41.000 1.00 32.16 374 THR A C 1
ATOM 2810 O O . THR A 1 374 ? 0.743 2.824 41.201 1.00 32.16 374 THR A O 1
ATOM 2813 N N . THR A 1 375 ? -0.644 4.575 41.019 1.00 32.00 375 THR A N 1
ATOM 2814 C CA . THR A 1 375 ? 0.237 5.537 41.665 1.00 32.00 375 THR A CA 1
ATOM 2815 C C . THR A 1 375 ? 0.279 5.154 43.139 1.00 32.00 375 THR A C 1
ATOM 2817 O O . THR A 1 375 ? -0.572 5.550 43.933 1.00 32.00 375 THR A O 1
ATOM 2820 N N . THR A 1 376 ? 1.250 4.327 43.520 1.00 34.06 376 THR A N 1
ATOM 2821 C CA . THR A 1 376 ? 1.614 4.146 44.920 1.00 34.06 376 THR A CA 1
ATOM 2822 C C . THR A 1 376 ? 2.205 5.459 45.402 1.00 34.06 376 THR A C 1
ATOM 2824 O O . THR A 1 376 ? 3.408 5.692 45.310 1.00 34.06 376 THR A O 1
ATOM 2827 N N . THR A 1 377 ? 1.341 6.337 45.904 1.00 30.88 377 THR A N 1
ATOM 2828 C CA . THR A 1 377 ? 1.746 7.436 46.773 1.00 30.88 377 THR A CA 1
ATOM 2829 C C . THR A 1 377 ? 2.410 6.809 48.001 1.00 30.88 377 THR A C 1
ATOM 2831 O O . THR A 1 377 ? 1.746 6.053 48.721 1.00 30.88 377 THR A O 1
ATOM 2834 N N . PRO A 1 378 ? 3.700 7.071 48.277 1.00 35.50 378 PRO A N 1
ATOM 2835 C CA . PRO A 1 378 ? 4.322 6.585 49.493 1.00 35.50 378 PRO A CA 1
ATOM 2836 C C . PRO A 1 378 ? 3.657 7.310 50.662 1.00 35.50 378 PRO A C 1
ATOM 2838 O O . PRO A 1 378 ? 3.810 8.519 50.827 1.00 35.50 378 PRO A O 1
ATOM 2841 N N . THR A 1 379 ? 2.883 6.581 51.466 1.00 29.81 379 THR A N 1
ATOM 2842 C CA . THR A 1 379 ? 2.369 7.115 52.727 1.00 29.81 379 THR A CA 1
ATOM 2843 C C . THR A 1 379 ? 3.541 7.186 53.698 1.00 29.81 379 THR A C 1
ATOM 2845 O O . THR A 1 379 ? 3.997 6.173 54.230 1.00 29.81 379 THR A O 1
ATOM 2848 N N . THR A 1 380 ? 4.064 8.391 53.902 1.00 32.47 380 THR A N 1
ATOM 2849 C CA . THR A 1 380 ? 5.010 8.706 54.969 1.00 32.47 380 THR A CA 1
ATOM 2850 C C . THR A 1 380 ? 4.367 8.359 56.308 1.00 32.47 380 THR A C 1
ATOM 2852 O O . THR A 1 380 ? 3.403 8.981 56.747 1.00 32.47 380 THR A O 1
ATOM 2855 N N . THR A 1 381 ? 4.896 7.322 56.953 1.00 31.83 381 THR A N 1
ATOM 2856 C CA . THR A 1 381 ? 4.539 6.957 58.323 1.00 31.83 381 THR A CA 1
ATOM 2857 C C . THR A 1 381 ? 5.197 7.963 59.263 1.00 31.83 381 THR A C 1
ATOM 2859 O O . THR A 1 381 ? 6.409 7.920 59.469 1.00 31.83 381 THR A O 1
ATOM 2862 N N . THR A 1 382 ? 4.410 8.883 59.818 1.00 32.47 382 THR A N 1
ATOM 2863 C CA . THR A 1 382 ? 4.847 9.719 60.940 1.00 32.47 382 THR A CA 1
ATOM 2864 C C . THR A 1 382 ? 4.645 8.937 62.229 1.00 32.47 382 THR A C 1
ATOM 2866 O O . THR A 1 382 ? 3.522 8.683 62.658 1.00 32.47 382 THR A O 1
ATOM 2869 N N . THR A 1 383 ? 5.758 8.541 62.833 1.00 34.12 383 THR A N 1
ATOM 2870 C CA . THR A 1 383 ? 5.831 7.992 64.185 1.00 34.12 383 THR A CA 1
ATOM 2871 C C . THR A 1 383 ? 5.677 9.134 65.192 1.00 34.12 383 THR A C 1
ATOM 2873 O O . THR A 1 383 ? 6.586 9.952 65.313 1.00 34.12 383 THR A O 1
ATOM 2876 N N . GLU A 1 384 ? 4.584 9.171 65.954 1.00 35.41 384 GLU A N 1
ATOM 2877 C CA . GLU A 1 384 ? 4.541 9.883 67.238 1.00 35.41 384 GLU A CA 1
ATOM 2878 C C . GLU A 1 384 ? 4.296 8.893 68.381 1.00 35.41 384 GLU A C 1
ATOM 2880 O O . GLU A 1 384 ? 3.415 8.035 68.329 1.00 35.41 384 GLU A O 1
ATOM 2885 N N . GLY A 1 385 ? 5.170 8.992 69.384 1.00 31.64 385 GLY A N 1
ATOM 2886 C CA . GLY A 1 385 ? 5.113 8.270 70.648 1.00 31.64 385 GLY A CA 1
ATOM 2887 C C . GLY A 1 385 ? 4.150 8.914 71.656 1.00 31.64 385 GLY A C 1
ATOM 2888 O O . GLY A 1 385 ? 3.458 9.872 71.334 1.00 31.64 385 GLY A O 1
ATOM 2889 N N . PRO A 1 386 ? 4.086 8.362 72.877 1.00 42.50 386 PRO A N 1
ATOM 2890 C CA . PRO A 1 386 ? 2.830 8.092 73.562 1.00 42.50 386 PRO A CA 1
ATOM 2891 C C . PRO A 1 386 ? 2.407 9.218 74.503 1.00 42.50 386 PRO A C 1
ATOM 2893 O O . PRO A 1 386 ? 3.252 9.812 75.169 1.00 42.50 386 PRO A O 1
ATOM 2896 N N . ASP A 1 387 ? 1.096 9.393 74.669 1.00 34.41 387 ASP A N 1
ATOM 2897 C CA . ASP A 1 387 ? 0.573 9.951 75.910 1.00 34.41 387 ASP A CA 1
ATOM 2898 C C . ASP A 1 387 ? -0.661 9.185 76.402 1.00 34.41 387 ASP A C 1
ATOM 2900 O O . ASP A 1 387 ? -1.531 8.744 75.650 1.00 34.41 387 ASP A O 1
ATOM 2904 N N . THR A 1 388 ? -0.637 8.952 77.704 1.00 32.84 388 THR A N 1
ATOM 2905 C CA . THR A 1 388 ? -1.573 8.179 78.521 1.00 32.84 388 THR A CA 1
ATOM 2906 C C . THR A 1 388 ? -2.863 8.960 78.801 1.00 32.84 388 THR A C 1
ATOM 2908 O O . THR A 1 388 ? -2.818 10.182 78.887 1.00 32.84 388 THR A O 1
ATOM 2911 N N . THR A 1 389 ? -4.013 8.297 79.009 1.00 33.09 389 THR A N 1
ATOM 2912 C CA . THR A 1 389 ? -4.695 8.067 80.318 1.00 33.09 389 THR A CA 1
ATOM 2913 C C . THR A 1 389 ? -6.182 7.660 80.122 1.00 33.09 389 THR A C 1
ATOM 2915 O O . THR A 1 389 ? -6.890 8.351 79.404 1.00 33.09 389 THR A O 1
ATOM 2918 N N . GLU A 1 390 ? -6.622 6.597 80.833 1.00 33.59 390 GLU A N 1
ATOM 2919 C CA . GLU A 1 390 ? -8.000 6.241 81.304 1.00 33.59 390 GLU A CA 1
ATOM 2920 C C . GLU A 1 390 ? -9.158 6.045 80.288 1.00 33.59 390 GLU A C 1
ATOM 2922 O O . GLU A 1 390 ? -9.306 6.809 79.353 1.00 33.59 390 GLU A O 1
ATOM 2927 N N . SER A 1 391 ? -10.137 5.130 80.400 1.00 32.81 391 SER A N 1
ATOM 2928 C CA . SER A 1 391 ? -10.535 3.972 81.240 1.00 32.81 391 SER A CA 1
ATOM 2929 C C . SER A 1 391 ? -11.795 3.347 80.545 1.00 32.81 391 SER A C 1
ATOM 2931 O O . SER A 1 391 ? -12.244 3.916 79.551 1.00 32.81 391 SER A O 1
ATOM 2933 N N . PRO A 1 392 ? -12.378 2.195 80.951 1.00 49.72 392 PRO A N 1
ATOM 2934 C CA . PRO A 1 392 ? -12.761 1.133 80.016 1.00 49.72 392 PRO A CA 1
ATOM 2935 C C . PRO A 1 392 ? -14.274 0.981 79.781 1.00 49.72 392 PRO A C 1
ATOM 2937 O O . PRO A 1 392 ? -15.075 1.363 80.627 1.00 49.72 392 PRO A O 1
ATOM 2940 N N . ASP A 1 393 ? -14.644 0.271 78.709 1.00 33.62 393 ASP A N 1
ATOM 2941 C CA . ASP A 1 393 ? -15.840 -0.575 78.747 1.00 33.62 393 ASP A CA 1
ATOM 2942 C C . ASP A 1 393 ? -15.658 -1.896 77.973 1.00 33.62 393 ASP A C 1
ATOM 2944 O O . ASP A 1 393 ? -15.242 -1.963 76.817 1.00 33.62 393 ASP A O 1
ATOM 2948 N N . THR A 1 394 ? -15.935 -2.956 78.722 1.00 32.84 394 THR A N 1
ATOM 2949 C CA . THR A 1 394 ? -16.089 -4.391 78.434 1.00 32.84 394 THR A CA 1
ATOM 2950 C C . THR A 1 394 ? -17.375 -4.641 77.600 1.00 32.84 394 THR A C 1
ATOM 2952 O O . THR A 1 394 ? -18.266 -3.809 77.626 1.00 32.84 394 THR A O 1
ATOM 2955 N N . THR A 1 395 ? -17.678 -5.720 76.858 1.00 31.80 395 THR A N 1
ATOM 2956 C CA . THR A 1 395 ? -17.304 -7.145 76.882 1.00 31.80 395 THR A CA 1
ATOM 2957 C C . THR A 1 395 ? -17.970 -7.877 75.682 1.00 31.80 395 THR A C 1
ATOM 2959 O O . THR A 1 395 ? -19.080 -7.531 75.295 1.00 31.80 395 THR A O 1
ATOM 2962 N N . THR A 1 396 ? -17.336 -8.970 75.232 1.00 30.55 396 THR A N 1
ATOM 2963 C CA . THR A 1 396 ? -17.908 -10.305 74.898 1.00 30.55 396 THR A CA 1
ATOM 2964 C C . THR A 1 396 ? -18.694 -10.587 73.602 1.00 30.55 396 THR A C 1
ATOM 2966 O O . THR A 1 396 ? -19.885 -10.331 73.468 1.00 30.55 396 THR A O 1
ATOM 2969 N N . THR A 1 397 ? -18.018 -11.369 72.754 1.00 31.23 397 THR A N 1
ATOM 2970 C CA . THR A 1 397 ? -18.500 -12.382 71.796 1.00 31.23 397 THR A CA 1
ATOM 2971 C C . THR A 1 397 ? -19.320 -13.504 72.447 1.00 31.23 397 THR A C 1
ATOM 2973 O O . THR A 1 397 ? -18.853 -14.101 73.410 1.00 31.23 397 THR A O 1
ATOM 2976 N N . THR A 1 398 ? -20.449 -13.912 71.852 1.00 32.41 398 THR A N 1
ATOM 2977 C CA . THR A 1 398 ? -20.946 -15.307 71.928 1.00 32.41 398 THR A CA 1
ATOM 2978 C C . THR A 1 398 ? -21.767 -15.688 70.688 1.00 32.41 398 THR A C 1
ATOM 2980 O O . THR A 1 398 ? -22.696 -14.988 70.299 1.00 32.41 398 THR A O 1
ATOM 2983 N N . THR A 1 399 ? -21.405 -16.821 70.085 1.00 34.88 399 THR A N 1
ATOM 2984 C CA . THR A 1 399 ? -22.196 -17.647 69.150 1.00 34.88 399 THR A CA 1
ATOM 2985 C C . THR A 1 399 ? -23.395 -18.275 69.884 1.00 34.88 399 THR A C 1
ATOM 2987 O O . THR A 1 399 ? -23.348 -18.395 71.112 1.00 34.88 399 THR A O 1
ATOM 2990 N N . PRO A 1 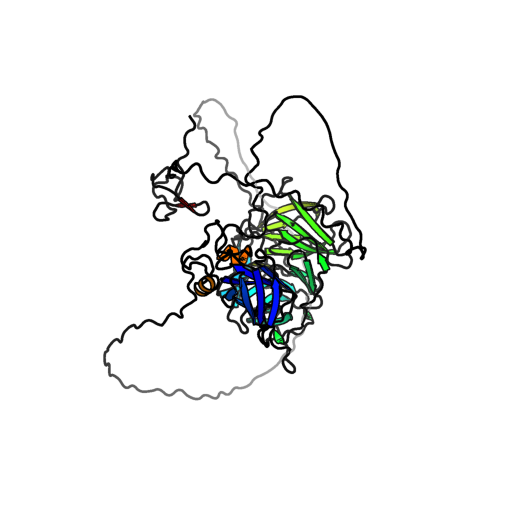400 ? -24.430 -18.766 69.175 1.00 46.75 400 PRO A N 1
ATOM 2991 C CA . PRO A 1 400 ? -24.564 -20.228 69.120 1.00 46.75 400 PRO A CA 1
ATOM 2992 C C . PRO A 1 400 ? -25.141 -20.804 67.810 1.00 46.75 400 PRO A C 1
ATOM 2994 O O . PRO A 1 400 ? -25.955 -20.201 67.116 1.00 46.75 400 PRO A O 1
ATOM 2997 N N . THR A 1 401 ? -24.715 -22.035 67.535 1.00 31.28 401 THR A N 1
ATOM 2998 C CA . THR A 1 401 ? -25.301 -23.039 66.631 1.00 31.28 401 THR A CA 1
ATOM 2999 C C . THR A 1 401 ? -26.555 -23.667 67.272 1.00 31.28 401 THR A C 1
ATOM 3001 O O . THR A 1 401 ? -26.643 -23.682 68.502 1.00 31.28 401 THR A O 1
ATOM 3004 N N . THR A 1 402 ? -27.465 -24.267 66.482 1.00 33.44 402 THR A N 1
ATOM 3005 C CA . THR A 1 402 ? -27.877 -25.709 66.506 1.00 33.44 402 THR A CA 1
ATOM 3006 C C . THR A 1 402 ? -29.328 -25.943 66.009 1.00 33.44 402 THR A C 1
ATOM 3008 O O . THR A 1 402 ? -30.267 -25.377 66.555 1.00 33.44 402 THR A O 1
ATOM 3011 N N . GLU A 1 403 ? -29.429 -26.827 65.001 1.00 32.84 403 GLU A N 1
ATOM 3012 C CA . GLU A 1 403 ? -30.478 -27.809 64.607 1.00 32.84 403 GLU A CA 1
ATOM 3013 C C . GLU A 1 403 ? -31.915 -27.439 64.163 1.00 32.84 403 GLU A C 1
ATOM 3015 O O . GLU A 1 403 ? -32.621 -26.635 64.761 1.00 32.84 403 GLU A O 1
ATOM 3020 N N . GLY A 1 404 ? -32.343 -28.133 63.089 1.00 31.92 404 GLY A N 1
ATOM 3021 C CA . GLY A 1 404 ? -33.688 -28.139 62.489 1.00 31.92 404 GLY A CA 1
ATOM 3022 C C . GLY A 1 404 ? -34.607 -29.261 63.002 1.00 31.92 404 GLY A C 1
ATOM 3023 O O . GLY A 1 404 ? -34.390 -29.782 64.094 1.00 31.92 404 GLY A O 1
ATOM 3024 N N . PRO A 1 405 ? -35.658 -29.623 62.234 1.00 49.59 405 PRO A N 1
ATOM 3025 C CA . PRO A 1 405 ? -35.835 -31.037 61.854 1.00 49.59 405 PRO A CA 1
ATOM 3026 C C . PRO A 1 405 ? -36.463 -31.300 60.456 1.00 49.59 405 PRO A C 1
ATOM 3028 O O . PRO A 1 405 ? -37.271 -30.518 59.962 1.00 49.59 405 PRO A O 1
ATOM 3031 N N . ASP A 1 406 ? -36.044 -32.429 59.860 1.00 34.53 406 ASP A N 1
ATOM 3032 C CA . ASP A 1 406 ? -36.781 -33.524 59.165 1.00 34.53 406 ASP A CA 1
ATOM 3033 C C . ASP A 1 406 ? -38.290 -33.332 58.833 1.00 34.53 406 ASP A C 1
ATOM 3035 O O . ASP A 1 406 ? -39.043 -32.835 59.662 1.00 34.53 406 ASP A O 1
ATOM 3039 N N . THR A 1 407 ? -38.904 -33.808 57.732 1.00 31.88 407 THR A N 1
ATOM 3040 C CA . THR A 1 407 ? -38.839 -35.143 57.081 1.00 31.88 407 THR A CA 1
ATOM 3041 C C . THR A 1 407 ? -39.733 -35.190 55.803 1.00 31.88 407 THR A C 1
ATOM 3043 O O . THR A 1 407 ? -40.773 -34.536 55.784 1.00 31.88 407 THR A O 1
ATOM 3046 N N . THR A 1 408 ? -39.393 -36.085 54.844 1.00 30.36 408 THR A N 1
ATOM 3047 C CA . THR A 1 408 ? -40.257 -36.902 53.912 1.00 30.36 408 THR A CA 1
ATOM 3048 C C . THR A 1 408 ? -41.128 -36.203 52.836 1.00 30.36 408 THR A C 1
ATOM 3050 O O . THR A 1 408 ? -41.746 -35.195 53.125 1.00 30.36 408 THR A O 1
ATOM 3053 N N . GLU A 1 409 ? -41.287 -36.632 51.570 1.00 33.44 409 GLU A N 1
ATOM 3054 C CA . GLU A 1 409 ? -41.157 -37.907 50.827 1.00 33.44 409 GLU A CA 1
ATOM 3055 C C . GLU A 1 409 ? -40.668 -37.648 49.368 1.00 33.44 409 GLU A C 1
ATOM 3057 O O . GLU A 1 409 ? -40.939 -36.590 48.803 1.00 33.44 409 GLU A O 1
ATOM 3062 N N . GLY A 1 410 ? -39.994 -38.619 48.731 1.00 29.94 410 GLY A N 1
ATOM 3063 C CA . GLY A 1 410 ? -39.939 -38.764 47.255 1.00 29.94 410 GLY A CA 1
ATOM 3064 C C . GLY A 1 410 ? -40.873 -39.904 46.808 1.00 29.94 410 GLY A C 1
ATOM 3065 O O . GLY A 1 410 ? -41.743 -40.275 47.591 1.00 29.94 410 GLY A O 1
ATOM 3066 N N . PRO A 1 411 ? -40.633 -40.619 45.692 1.00 52.19 411 PRO A N 1
ATOM 3067 C CA . PRO A 1 411 ? -39.999 -40.268 44.414 1.00 52.19 411 PRO A CA 1
ATOM 3068 C C . PRO A 1 411 ? -40.919 -40.624 43.211 1.00 52.19 411 PRO A C 1
ATOM 3070 O O . PRO A 1 411 ? -41.867 -41.378 43.379 1.00 52.19 411 PRO A O 1
ATOM 3073 N N . GLU A 1 412 ? -40.609 -40.199 41.979 1.00 32.31 412 GLU A N 1
ATOM 3074 C CA . GLU A 1 412 ? -40.924 -41.030 40.801 1.00 32.31 412 GLU A CA 1
ATOM 3075 C C . GLU A 1 412 ? -40.099 -40.659 39.560 1.00 32.31 412 GLU A C 1
ATOM 3077 O O . GLU A 1 412 ? -39.865 -39.502 39.218 1.00 32.31 412 GLU A O 1
ATOM 3082 N N . THR A 1 413 ? -39.622 -41.726 38.938 1.00 30.84 413 THR A N 1
ATOM 3083 C CA . THR A 1 413 ? -38.732 -41.877 37.792 1.00 30.84 413 THR A CA 1
ATOM 3084 C C . THR A 1 413 ? -39.559 -42.063 36.522 1.00 30.84 413 THR A C 1
ATOM 3086 O O . THR A 1 413 ? -40.573 -42.755 36.558 1.00 30.84 413 THR A O 1
ATOM 3089 N N . THR A 1 414 ? -39.070 -41.635 35.353 1.00 29.03 414 THR A N 1
ATOM 3090 C CA . THR A 1 414 ? -39.290 -42.441 34.138 1.00 29.03 414 THR A CA 1
ATOM 3091 C C . THR A 1 414 ? -38.147 -42.309 33.136 1.00 29.03 414 THR A C 1
ATOM 3093 O O . THR A 1 414 ? -37.742 -41.227 32.726 1.00 29.03 414 THR A O 1
ATOM 3096 N N . THR A 1 415 ? -37.638 -43.483 32.786 1.00 30.75 415 THR A N 1
ATOM 3097 C CA . THR A 1 415 ? -36.617 -43.847 31.804 1.00 30.75 415 THR A CA 1
ATOM 3098 C C . THR A 1 415 ? -37.283 -44.163 30.458 1.00 30.75 415 THR A C 1
ATOM 3100 O O . THR A 1 415 ? -38.399 -44.672 30.462 1.00 30.75 415 THR A O 1
ATOM 3103 N N . THR A 1 416 ? -36.606 -43.981 29.319 1.00 28.84 416 THR A N 1
ATOM 3104 C CA . THR A 1 416 ? -36.846 -44.726 28.051 1.00 28.84 416 THR A CA 1
ATOM 3105 C C . THR A 1 416 ? -35.5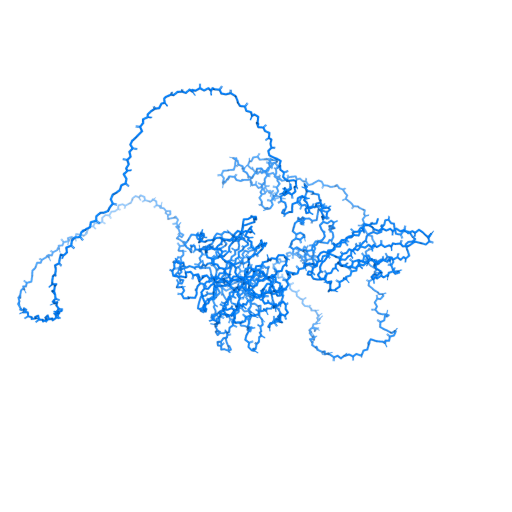71 -44.593 27.194 1.00 28.84 416 THR A C 1
ATOM 3107 O O . THR A 1 416 ? -35.278 -43.506 26.717 1.00 28.84 416 THR A O 1
ATOM 3110 N N . THR A 1 417 ? -34.595 -45.504 27.282 1.00 30.94 417 THR A N 1
ATOM 3111 C CA . THR A 1 417 ? -34.374 -46.745 26.493 1.00 30.94 417 THR A CA 1
ATOM 3112 C C . THR A 1 417 ? -34.134 -46.572 24.987 1.00 30.94 417 THR A C 1
ATOM 3114 O O . THR A 1 417 ? -35.063 -46.368 24.210 1.00 30.94 417 THR A O 1
ATOM 3117 N N . THR A 1 418 ? -32.877 -46.803 24.602 1.00 33.34 418 THR A N 1
ATOM 3118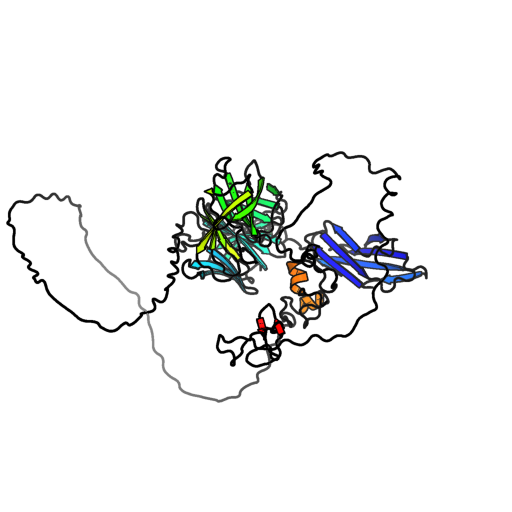 C CA . THR A 1 418 ? -32.387 -47.404 23.346 1.00 33.34 418 THR A CA 1
ATOM 3119 C C . THR A 1 418 ? -32.996 -48.796 23.106 1.00 33.34 418 THR A C 1
ATOM 3121 O O . THR A 1 418 ? -33.328 -49.475 24.080 1.00 33.34 418 THR A O 1
ATOM 3124 N N . PRO A 1 419 ? -32.994 -49.310 21.862 1.00 45.62 419 PRO A N 1
ATOM 3125 C CA . PRO A 1 419 ? -32.861 -50.740 21.624 1.00 45.62 419 PRO A CA 1
ATOM 3126 C C . PRO A 1 419 ? -31.549 -51.081 20.897 1.00 45.62 419 PRO A C 1
ATOM 3128 O O . PRO A 1 419 ? -31.194 -50.495 19.876 1.00 45.62 419 PRO A O 1
ATOM 3131 N N . THR A 1 420 ? -30.854 -52.072 21.446 1.00 33.31 420 THR A N 1
ATOM 3132 C CA . THR A 1 420 ? -29.746 -52.826 20.846 1.00 33.31 420 THR A CA 1
ATOM 3133 C C . THR A 1 420 ? -30.287 -54.167 20.341 1.00 33.31 420 THR A C 1
ATOM 3135 O O . THR A 1 420 ? -31.191 -54.730 20.957 1.00 33.31 420 THR A O 1
ATOM 3138 N N . THR A 1 421 ? -29.711 -54.730 19.278 1.00 32.19 421 THR A N 1
ATOM 3139 C CA . THR A 1 421 ? -29.683 -56.187 19.014 1.00 32.19 421 THR A CA 1
ATOM 3140 C C . THR A 1 421 ? -28.427 -56.451 18.169 1.00 32.19 421 THR A C 1
ATOM 3142 O O . THR A 1 421 ? -28.320 -55.910 17.076 1.00 32.19 421 THR A O 1
ATOM 3145 N N . GLU A 1 422 ? -27.314 -56.830 18.806 1.00 32.16 422 GLU A N 1
ATOM 3146 C CA . GLU A 1 422 ? -26.734 -58.191 18.933 1.00 32.16 422 GLU A CA 1
ATOM 3147 C C . GLU A 1 422 ? -26.133 -58.786 17.638 1.00 32.16 422 GLU A C 1
ATOM 3149 O O . GLU A 1 422 ? -26.791 -58.858 16.605 1.00 32.16 422 GLU A O 1
ATOM 3154 N N . GLY A 1 423 ? -24.854 -59.199 17.739 1.00 33.47 423 GLY A N 1
ATOM 3155 C CA . GLY A 1 423 ? -24.054 -59.921 16.729 1.00 33.47 423 GLY A CA 1
ATOM 3156 C C . GLY A 1 423 ? -24.433 -61.412 16.600 1.00 33.47 423 GLY A C 1
ATOM 3157 O O . GLY A 1 423 ? -25.560 -61.743 16.963 1.00 33.47 423 GLY A O 1
ATOM 3158 N N . PRO A 1 424 ? -23.556 -62.339 16.127 1.00 52.09 424 PRO A N 1
ATOM 3159 C CA . PRO A 1 424 ? -22.159 -62.472 16.579 1.00 52.09 424 PRO A CA 1
ATOM 3160 C C . PRO A 1 424 ? -21.118 -63.007 15.547 1.00 52.09 424 PRO A C 1
ATOM 3162 O O . PRO A 1 424 ? -21.439 -63.406 14.434 1.00 52.09 424 PRO A O 1
ATOM 3165 N N . ASP A 1 425 ? -19.877 -63.082 16.045 1.00 31.84 425 ASP A N 1
ATOM 3166 C CA . ASP A 1 425 ? -18.854 -64.135 15.861 1.00 31.84 425 ASP A CA 1
ATOM 3167 C C . ASP A 1 425 ? -17.763 -64.084 14.757 1.00 31.84 425 ASP A C 1
ATOM 3169 O O . ASP A 1 425 ? -18.037 -64.038 13.563 1.00 31.84 425 ASP A O 1
ATOM 3173 N N . THR A 1 426 ? -16.515 -64.120 15.268 1.00 30.28 426 THR A N 1
ATOM 3174 C CA . THR A 1 426 ? -15.252 -64.785 14.842 1.00 30.28 426 THR A CA 1
ATOM 3175 C C . THR A 1 426 ? -15.021 -65.106 13.348 1.00 30.28 426 THR A C 1
ATOM 3177 O O . THR A 1 426 ? -15.865 -65.658 12.658 1.00 30.28 426 THR A O 1
ATOM 3180 N N . THR A 1 427 ? -13.833 -64.907 12.754 1.00 29.47 427 THR A N 1
ATOM 3181 C CA . THR A 1 427 ? -12.602 -65.707 12.958 1.00 29.47 427 THR A CA 1
ATOM 3182 C C . THR A 1 427 ? -11.471 -65.179 12.034 1.00 29.47 427 THR A C 1
ATOM 3184 O O . THR A 1 427 ? -11.747 -64.753 10.920 1.00 29.47 427 THR A O 1
ATOM 3187 N N . GLU A 1 428 ? -10.220 -65.316 12.490 1.00 32.53 428 GLU A N 1
ATOM 3188 C CA . GLU A 1 428 ? -8.978 -65.603 11.729 1.00 32.53 428 GLU A CA 1
ATOM 3189 C C . GLU A 1 428 ? -8.180 -64.548 10.913 1.00 32.53 428 GLU A C 1
ATOM 3191 O O . GLU A 1 428 ? -8.625 -63.936 9.948 1.00 32.53 428 GLU A O 1
ATOM 3196 N N . SER A 1 429 ? -6.902 -64.476 11.318 1.00 30.48 429 SER A N 1
ATOM 3197 C CA . SER A 1 429 ? -5.672 -64.088 10.601 1.00 30.48 429 SER A CA 1
ATOM 3198 C C . SER A 1 429 ? -5.360 -65.090 9.454 1.00 30.48 429 SER A C 1
ATOM 3200 O O . SER A 1 429 ? -5.969 -66.161 9.436 1.00 30.48 429 SER A O 1
ATOM 3202 N N . PRO A 1 430 ? -4.407 -64.843 8.527 1.00 50.72 430 PRO A N 1
ATOM 3203 C CA . PRO A 1 430 ? -2.995 -65.016 8.877 1.00 50.72 430 PRO A CA 1
ATOM 3204 C C . PRO A 1 430 ? -2.026 -63.952 8.336 1.00 50.72 430 PRO A C 1
ATOM 3206 O O . PRO A 1 430 ? -2.257 -63.247 7.356 1.00 50.72 430 PRO A O 1
ATOM 3209 N N . GLU A 1 431 ? -0.885 -63.946 9.018 1.00 34.66 431 GLU A N 1
ATOM 3210 C CA . GLU A 1 431 ? 0.423 -63.387 8.699 1.00 34.66 431 GLU A CA 1
ATOM 3211 C C . GLU A 1 431 ? 0.911 -63.639 7.261 1.00 34.66 431 GLU A C 1
ATOM 3213 O O . GLU A 1 431 ? 0.625 -64.666 6.644 1.00 34.66 431 GLU A O 1
ATOM 3218 N N . THR A 1 432 ? 1.852 -62.804 6.803 1.00 29.22 432 THR A N 1
ATOM 3219 C CA . THR A 1 432 ? 3.070 -63.354 6.188 1.00 29.22 432 THR A CA 1
ATOM 3220 C C . THR A 1 432 ? 4.301 -62.536 6.576 1.00 29.22 432 THR A C 1
ATOM 3222 O O . THR A 1 432 ? 4.461 -61.369 6.231 1.00 29.22 432 THR A O 1
ATOM 3225 N N . THR A 1 433 ? 5.158 -63.210 7.331 1.00 31.06 433 THR A N 1
ATOM 3226 C CA . THR A 1 433 ? 6.536 -62.916 7.722 1.00 31.06 433 THR A CA 1
ATOM 3227 C C . THR A 1 433 ? 7.496 -63.110 6.545 1.00 31.06 433 THR A C 1
ATOM 3229 O O . THR A 1 433 ? 7.293 -64.036 5.773 1.00 31.06 433 THR A O 1
ATOM 3232 N N . THR A 1 434 ? 8.588 -62.338 6.481 1.00 30.36 434 THR A N 1
ATOM 3233 C CA . THR A 1 434 ? 9.975 -62.814 6.232 1.00 30.36 434 THR A CA 1
ATOM 3234 C C . THR A 1 434 ? 10.935 -61.617 6.276 1.00 30.36 434 THR A C 1
ATOM 3236 O O . THR A 1 434 ? 10.567 -60.567 5.768 1.00 30.36 434 THR A O 1
ATOM 3239 N N . THR A 1 435 ? 12.191 -61.631 6.719 1.00 29.86 435 THR A N 1
ATOM 3240 C CA . THR A 1 435 ? 13.017 -62.439 7.632 1.00 29.86 435 THR A CA 1
ATOM 3241 C C . THR A 1 435 ? 14.305 -61.615 7.761 1.00 29.86 435 THR A C 1
ATOM 3243 O O . THR A 1 435 ? 14.921 -61.297 6.746 1.00 29.86 435 THR A O 1
ATOM 3246 N N . THR A 1 436 ? 14.723 -61.269 8.977 1.00 32.88 436 THR A N 1
ATOM 3247 C CA . THR A 1 436 ? 16.074 -60.754 9.258 1.00 32.88 436 THR A CA 1
ATOM 3248 C C . THR A 1 436 ? 17.044 -61.933 9.310 1.00 32.88 436 THR A C 1
ATOM 3250 O O . THR A 1 436 ? 16.716 -62.977 9.874 1.00 32.88 436 THR A O 1
ATOM 3253 N N . THR A 1 437 ? 18.250 -61.795 8.759 1.00 31.75 437 THR A N 1
ATOM 3254 C CA . THR A 1 437 ? 19.367 -62.702 9.064 1.00 31.75 437 THR A CA 1
ATOM 3255 C C . THR A 1 437 ? 20.624 -61.882 9.336 1.00 31.75 437 THR A C 1
ATOM 3257 O O . THR A 1 437 ? 20.926 -60.935 8.614 1.00 31.75 437 THR A O 1
ATOM 3260 N N . GLU A 1 438 ? 21.274 -62.236 10.442 1.00 37.50 438 GLU A N 1
ATOM 3261 C CA . GLU A 1 438 ? 22.452 -61.632 11.066 1.00 37.50 438 GLU A CA 1
ATOM 3262 C C . GLU A 1 438 ? 23.729 -61.670 10.203 1.00 37.50 438 GLU A C 1
ATOM 3264 O O . GLU A 1 438 ? 23.836 -62.438 9.246 1.00 37.50 438 GLU A O 1
ATOM 3269 N N . GLY A 1 439 ? 24.704 -60.835 10.595 1.00 35.78 439 GLY A N 1
ATOM 3270 C CA . GLY A 1 439 ? 26.043 -60.705 10.005 1.00 35.78 439 GLY A CA 1
ATOM 3271 C C . GLY A 1 439 ? 26.980 -61.907 10.216 1.00 35.78 439 GLY A C 1
ATOM 3272 O O . GLY A 1 439 ? 26.562 -62.973 10.669 1.00 35.78 439 GLY A O 1
ATOM 3273 N N . PRO A 1 440 ? 28.277 -61.743 9.885 1.00 50.31 440 PRO A N 1
ATOM 3274 C CA . PRO A 1 440 ? 29.208 -61.375 10.959 1.00 50.31 440 PRO A CA 1
ATOM 3275 C C . PRO A 1 440 ? 30.367 -60.431 10.561 1.00 50.31 440 PRO A C 1
ATOM 3277 O O . PRO A 1 440 ? 30.647 -60.185 9.391 1.00 50.31 440 PRO A O 1
ATOM 3280 N N . ASP A 1 441 ? 31.027 -59.944 11.615 1.00 35.12 441 ASP A N 1
ATOM 3281 C CA . ASP A 1 441 ? 32.257 -59.149 11.734 1.00 35.12 441 ASP A CA 1
ATOM 3282 C C . ASP A 1 441 ? 33.330 -59.253 10.635 1.00 35.12 441 ASP A C 1
ATOM 3284 O O . ASP A 1 441 ? 33.731 -60.336 10.201 1.00 35.12 441 ASP A O 1
ATOM 3288 N N . THR A 1 442 ? 33.989 -58.118 10.364 1.00 31.72 442 THR A N 1
ATOM 3289 C CA . THR A 1 442 ? 35.460 -58.095 10.257 1.00 31.72 442 THR A CA 1
ATOM 3290 C C . THR A 1 442 ? 36.051 -56.739 10.658 1.00 31.72 442 THR A C 1
ATOM 3292 O O . THR A 1 442 ? 35.591 -55.674 10.258 1.00 31.72 442 THR A O 1
ATOM 3295 N N . THR A 1 443 ? 37.085 -56.817 11.492 1.00 31.42 443 THR A N 1
ATOM 3296 C CA . THR A 1 443 ? 37.759 -55.746 12.230 1.00 31.42 443 THR A CA 1
ATOM 3297 C C . THR A 1 443 ? 38.910 -55.103 11.436 1.00 31.42 443 THR A C 1
ATOM 3299 O O . THR A 1 443 ? 39.654 -55.797 10.750 1.00 31.42 443 THR A O 1
ATOM 3302 N N . THR A 1 444 ? 39.155 -53.813 11.711 1.00 31.66 444 THR A N 1
ATOM 3303 C CA . THR A 1 444 ? 40.431 -53.052 11.616 1.00 31.66 444 THR A CA 1
ATOM 3304 C C . THR A 1 444 ? 41.059 -52.773 10.243 1.00 31.66 444 THR A C 1
ATOM 3306 O O . THR A 1 444 ? 41.593 -53.666 9.597 1.00 31.66 444 THR A O 1
ATOM 3309 N N . THR A 1 445 ? 41.211 -51.483 9.914 1.00 27.62 445 THR A N 1
ATOM 3310 C CA . THR A 1 445 ? 42.529 -50.808 9.848 1.00 27.62 445 THR A CA 1
ATOM 3311 C C . THR A 1 445 ? 42.335 -49.288 9.895 1.00 27.62 445 THR A C 1
ATOM 3313 O O . THR A 1 445 ? 41.762 -48.690 8.991 1.00 27.62 445 THR A O 1
ATOM 3316 N N . THR A 1 446 ? 42.836 -48.673 10.966 1.00 32.38 446 THR A N 1
ATOM 3317 C CA . THR A 1 446 ? 43.063 -47.230 11.093 1.00 32.38 446 THR A CA 1
ATOM 3318 C C . THR A 1 446 ? 44.274 -46.842 10.246 1.00 32.38 446 THR A C 1
ATOM 3320 O O . THR A 1 446 ? 45.332 -47.463 10.354 1.00 32.38 446 THR A O 1
ATOM 3323 N N . THR A 1 447 ? 44.158 -45.800 9.427 1.00 30.12 447 THR A N 1
ATOM 3324 C CA . THR A 1 447 ? 45.310 -45.034 8.935 1.00 30.12 447 THR A CA 1
ATOM 3325 C C . THR A 1 447 ? 44.971 -43.552 9.022 1.00 30.12 447 THR A C 1
ATOM 3327 O O . THR A 1 447 ? 43.882 -43.116 8.661 1.00 30.12 447 THR A O 1
ATOM 3330 N N . GLU A 1 448 ? 45.909 -42.829 9.609 1.00 35.28 448 GLU A N 1
ATOM 3331 C CA . GLU A 1 448 ? 45.853 -41.478 10.144 1.00 35.28 448 GLU A CA 1
ATOM 3332 C C . GLU A 1 448 ? 46.414 -40.473 9.114 1.00 35.28 448 GLU A C 1
ATOM 3334 O O . GLU A 1 448 ? 47.513 -40.701 8.620 1.00 35.28 448 GLU A O 1
ATOM 3339 N N . LEU A 1 449 ? 45.653 -39.392 8.850 1.00 37.94 449 LEU A N 1
ATOM 3340 C CA . LEU A 1 449 ? 46.012 -38.021 8.392 1.00 37.94 449 LEU A CA 1
ATOM 3341 C C . LEU A 1 449 ? 46.876 -37.800 7.106 1.00 37.94 449 LEU A C 1
ATOM 3343 O O . LEU A 1 449 ? 47.670 -38.658 6.740 1.00 37.94 449 LEU A O 1
ATOM 3347 N N . PRO A 1 450 ? 46.780 -36.632 6.406 1.00 43.09 450 PRO A N 1
ATOM 3348 C CA . PRO A 1 450 ? 46.714 -35.298 7.012 1.00 43.09 450 PRO A CA 1
ATOM 3349 C C . PRO A 1 450 ? 45.694 -34.294 6.452 1.00 43.09 450 PRO A C 1
ATOM 3351 O O . PRO A 1 450 ? 45.155 -34.406 5.355 1.00 43.09 450 PRO A O 1
ATOM 3354 N N . ALA A 1 451 ? 45.491 -33.272 7.285 1.00 45.59 451 ALA A N 1
ATOM 3355 C CA . ALA A 1 451 ? 44.831 -32.010 7.004 1.00 45.59 451 ALA A CA 1
ATOM 3356 C C . ALA A 1 451 ? 45.264 -31.400 5.663 1.00 45.59 451 ALA A C 1
ATOM 3358 O O . ALA A 1 451 ? 46.454 -31.335 5.355 1.00 45.59 451 ALA A O 1
ATOM 3359 N N . THR A 1 452 ? 44.289 -30.899 4.905 1.00 31.70 452 THR A N 1
ATOM 3360 C CA . THR A 1 452 ? 44.518 -30.015 3.761 1.00 31.70 452 THR A CA 1
ATOM 3361 C C . THR A 1 452 ? 43.682 -28.757 3.960 1.00 31.70 452 THR A C 1
ATOM 3363 O O . THR A 1 452 ? 42.461 -28.788 3.876 1.00 31.70 452 THR A O 1
ATOM 3366 N N . THR A 1 453 ? 44.405 -27.705 4.337 1.00 30.89 453 THR A N 1
ATOM 3367 C CA . THR A 1 453 ? 44.295 -26.315 3.887 1.00 30.89 453 THR A CA 1
ATOM 3368 C C . THR A 1 453 ? 42.895 -25.749 3.655 1.00 30.89 453 THR A C 1
ATOM 3370 O O . THR A 1 453 ? 42.271 -25.969 2.625 1.00 30.89 453 THR A O 1
ATOM 3373 N N . THR A 1 454 ? 42.490 -24.905 4.600 1.00 45.31 454 THR A N 1
ATOM 3374 C CA . THR A 1 454 ? 41.596 -23.765 4.403 1.00 45.31 454 THR A CA 1
ATOM 3375 C C . THR A 1 454 ? 42.108 -22.895 3.251 1.00 45.31 454 THR A C 1
ATOM 3377 O O . THR A 1 454 ? 43.152 -22.254 3.368 1.00 45.31 454 THR A O 1
ATOM 3380 N N . GLU A 1 455 ? 41.361 -22.865 2.154 1.00 36.38 455 GLU A N 1
ATOM 3381 C CA . GLU A 1 455 ? 41.416 -21.826 1.125 1.00 36.38 455 GLU A CA 1
ATOM 3382 C C . GLU A 1 455 ? 40.022 -21.169 1.105 1.00 36.38 455 GLU A C 1
ATOM 3384 O O . GLU A 1 455 ? 39.027 -21.891 1.215 1.00 36.38 455 GLU A O 1
ATOM 3389 N N . PRO A 1 456 ? 39.925 -19.827 1.108 1.00 40.03 456 PRO A N 1
ATOM 3390 C CA . PRO A 1 456 ? 38.666 -19.132 1.348 1.00 40.03 456 PRO A CA 1
ATOM 3391 C C . PRO A 1 456 ? 37.710 -19.328 0.170 1.00 40.03 456 PRO A C 1
ATOM 3393 O O . PRO A 1 456 ? 38.103 -19.172 -0.987 1.00 40.03 456 PRO A O 1
ATOM 3396 N N . GLU A 1 457 ? 36.447 -19.635 0.470 1.00 36.50 457 GLU A N 1
ATOM 3397 C CA . GLU A 1 457 ? 35.372 -19.485 -0.505 1.00 36.50 457 GLU A CA 1
ATOM 3398 C C . GLU A 1 457 ? 35.332 -18.027 -0.965 1.00 36.50 457 GLU A C 1
ATOM 3400 O O . GLU A 1 457 ? 35.266 -17.088 -0.171 1.00 36.50 457 GLU A O 1
ATOM 3405 N N . SER A 1 458 ? 35.427 -17.862 -2.278 1.00 29.61 458 SER A N 1
ATOM 3406 C CA . SER A 1 458 ? 35.308 -16.603 -2.989 1.00 29.61 458 SER A CA 1
ATOM 3407 C C . SER A 1 458 ? 33.968 -15.939 -2.677 1.00 29.61 458 SER A C 1
ATOM 3409 O O . SER A 1 458 ? 32.919 -16.422 -3.107 1.00 29.61 458 SER A O 1
ATOM 3411 N N . THR A 1 459 ? 34.017 -14.812 -1.974 1.00 32.97 459 THR A N 1
ATOM 3412 C CA . THR A 1 459 ? 32.928 -13.843 -1.912 1.00 32.97 459 THR A CA 1
ATOM 3413 C C . THR A 1 459 ? 32.620 -13.361 -3.328 1.00 32.97 459 THR A C 1
ATOM 3415 O O . THR A 1 459 ? 33.508 -12.947 -4.076 1.00 32.97 459 THR A O 1
ATOM 3418 N N . SER A 1 460 ? 31.354 -13.454 -3.731 1.00 34.41 460 SER A N 1
ATOM 3419 C CA . SER A 1 460 ? 30.880 -12.756 -4.923 1.00 34.41 460 SER A CA 1
ATOM 3420 C C . SER A 1 460 ? 31.038 -11.252 -4.661 1.00 34.41 460 SER A C 1
ATOM 3422 O O . SER A 1 460 ? 30.549 -10.787 -3.632 1.00 34.41 460 SER A O 1
ATOM 3424 N N . PRO A 1 461 ? 31.731 -10.481 -5.514 1.00 38.56 461 PRO A N 1
ATOM 3425 C CA . PRO A 1 461 ? 31.859 -9.047 -5.308 1.00 38.56 461 PRO A CA 1
ATOM 3426 C C . PRO A 1 461 ? 30.507 -8.398 -5.609 1.00 38.56 461 PRO A C 1
ATOM 3428 O O . PRO A 1 461 ? 29.989 -8.569 -6.716 1.00 38.56 461 PRO A O 1
ATOM 3431 N N . GLY A 1 462 ? 29.940 -7.688 -4.627 1.00 46.06 462 GLY A N 1
ATOM 3432 C CA . GLY A 1 462 ? 28.888 -6.713 -4.902 1.00 46.06 462 GLY A CA 1
ATOM 3433 C C . GLY A 1 462 ? 27.616 -6.704 -4.061 1.00 46.06 462 GLY A C 1
ATOM 3434 O O . GLY A 1 462 ? 26.624 -6.153 -4.523 1.00 46.06 462 GLY A O 1
ATOM 3435 N N . THR A 1 463 ? 27.603 -7.304 -2.872 1.00 49.38 463 THR A N 1
ATOM 3436 C CA . THR A 1 463 ? 26.470 -7.168 -1.930 1.00 49.38 463 THR A CA 1
ATOM 3437 C C . THR A 1 463 ? 26.886 -6.607 -0.572 1.00 49.38 463 THR A C 1
ATOM 3439 O O . THR A 1 463 ? 26.115 -6.712 0.376 1.00 49.38 463 THR A O 1
ATOM 3442 N N . SER A 1 464 ? 28.114 -6.103 -0.439 1.00 66.94 464 SER A N 1
ATOM 3443 C CA . SER A 1 464 ? 28.512 -5.329 0.734 1.00 66.94 464 SER A CA 1
ATOM 3444 C C . SER A 1 464 ? 27.942 -3.920 0.616 1.00 66.94 464 SER A C 1
ATOM 3446 O O . SER A 1 464 ? 27.857 -3.379 -0.481 1.00 66.94 464 SER A O 1
ATOM 3448 N N . ASP A 1 465 ? 27.498 -3.403 1.746 1.00 75.06 465 ASP A N 1
ATOM 3449 C CA . ASP A 1 465 ? 27.039 -2.042 2.000 1.00 75.06 465 ASP A CA 1
ATOM 3450 C C . ASP A 1 465 ? 28.028 -1.549 3.063 1.00 75.06 465 ASP A C 1
ATOM 3452 O O . ASP A 1 465 ? 28.066 -2.098 4.173 1.00 75.06 465 ASP A O 1
ATOM 3456 N N . ALA A 1 466 ? 29.004 -0.748 2.635 1.00 76.50 466 ALA A N 1
ATOM 3457 C CA . ALA A 1 466 ? 30.244 -0.551 3.384 1.00 76.50 466 ALA A CA 1
ATOM 3458 C C . ALA A 1 466 ? 30.149 0.584 4.414 1.00 76.50 466 ALA A C 1
ATOM 3460 O O . ALA A 1 466 ? 30.870 0.539 5.417 1.00 76.50 466 ALA A O 1
ATOM 3461 N N . ASP A 1 467 ? 29.232 1.530 4.225 1.00 75.38 467 ASP A N 1
ATOM 3462 C CA . ASP A 1 467 ? 28.866 2.557 5.202 1.00 75.38 467 ASP A CA 1
ATOM 3463 C C . ASP A 1 467 ? 27.536 2.290 5.922 1.00 75.38 467 ASP A C 1
ATOM 3465 O O . ASP A 1 467 ? 27.277 2.915 6.953 1.00 75.38 467 ASP A O 1
ATOM 3469 N N . GLY A 1 468 ? 26.763 1.294 5.481 1.00 84.62 468 GLY A N 1
ATOM 3470 C CA . GLY A 1 468 ? 25.552 0.841 6.156 1.00 84.62 468 GLY A CA 1
ATOM 3471 C C . GLY A 1 468 ? 24.350 1.749 5.919 1.00 84.62 468 GLY A C 1
ATOM 3472 O O . GLY A 1 468 ? 23.422 1.726 6.733 1.00 84.62 468 GLY A O 1
ATOM 3473 N N . ASP A 1 469 ? 24.373 2.559 4.860 1.00 77.50 469 ASP A N 1
ATOM 3474 C CA . ASP A 1 469 ? 23.314 3.517 4.555 1.00 77.50 469 ASP A CA 1
ATOM 3475 C C . ASP A 1 469 ? 22.071 2.842 3.943 1.00 77.50 469 ASP A C 1
ATOM 3477 O O . ASP A 1 469 ? 20.973 3.397 3.990 1.00 77.50 469 ASP A O 1
ATOM 3481 N N . GLY A 1 470 ? 22.205 1.604 3.448 1.00 77.75 470 GLY A N 1
ATOM 3482 C CA . GLY A 1 470 ? 21.143 0.828 2.810 1.00 77.75 470 GLY A CA 1
ATOM 3483 C C . GLY A 1 470 ? 21.273 0.679 1.289 1.00 77.75 470 GLY A C 1
ATOM 3484 O O . GLY A 1 470 ? 20.417 0.023 0.675 1.00 77.75 470 GLY A O 1
ATOM 3485 N N . LEU A 1 471 ? 22.320 1.229 0.667 1.00 72.25 471 LEU A N 1
ATOM 3486 C CA . LEU A 1 471 ? 22.732 0.963 -0.710 1.00 72.25 471 LEU A CA 1
ATOM 3487 C C . LEU A 1 471 ? 23.915 -0.015 -0.731 1.00 72.25 471 LEU A C 1
ATOM 3489 O O . LEU A 1 471 ? 24.867 0.069 0.022 1.00 72.25 471 LEU A O 1
ATOM 3493 N N . SER A 1 472 ? 23.880 -1.000 -1.630 1.00 77.25 472 SER A N 1
ATOM 3494 C CA . SER A 1 472 ? 25.059 -1.857 -1.837 1.00 77.25 472 SER A CA 1
ATOM 3495 C C . SER A 1 472 ? 26.134 -1.115 -2.634 1.00 77.25 472 SER A C 1
ATOM 3497 O O . SER A 1 472 ? 25.775 -0.400 -3.568 1.00 77.25 472 SER A O 1
ATOM 3499 N N . GLU A 1 473 ? 27.410 -1.460 -2.454 1.00 73.94 473 GLU A N 1
ATOM 3500 C CA . GLU A 1 473 ? 28.554 -0.894 -3.191 1.00 73.94 473 GLU A CA 1
ATOM 3501 C C . GLU A 1 473 ? 28.353 -0.869 -4.722 1.00 73.94 473 GLU A C 1
ATOM 3503 O O . GLU A 1 473 ? 28.820 0.036 -5.410 1.00 73.94 473 GLU A O 1
ATOM 3508 N N . ILE A 1 474 ? 27.667 -1.871 -5.299 1.00 64.44 474 ILE A N 1
ATOM 3509 C CA . ILE A 1 474 ? 27.346 -1.890 -6.741 1.00 64.44 474 ILE A CA 1
ATOM 3510 C C . ILE A 1 474 ? 26.351 -0.787 -7.111 1.00 64.44 474 ILE A C 1
ATOM 3512 O O . ILE A 1 474 ? 26.465 -0.193 -8.185 1.00 64.44 474 ILE A O 1
ATOM 3516 N N . VAL A 1 475 ? 25.350 -0.564 -6.264 1.00 67.06 475 VAL A N 1
ATOM 3517 C CA . VAL A 1 475 ? 24.324 0.462 -6.455 1.00 67.06 475 VAL A CA 1
ATOM 3518 C C . VAL A 1 475 ? 24.956 1.836 -6.286 1.00 67.06 475 VAL A C 1
ATOM 3520 O O . VAL A 1 475 ? 24.816 2.657 -7.188 1.00 67.06 475 VAL A O 1
ATOM 3523 N N . GLU A 1 476 ? 25.755 2.034 -5.246 1.00 76.19 476 GLU A N 1
ATOM 3524 C CA . GLU A 1 476 ? 26.481 3.282 -5.003 1.00 76.19 476 GLU A CA 1
ATOM 3525 C C . GLU A 1 476 ? 27.447 3.616 -6.142 1.00 76.19 476 GLU A C 1
ATOM 3527 O O . GLU A 1 476 ? 27.398 4.688 -6.745 1.00 76.19 476 GLU A O 1
ATOM 3532 N N . GLN A 1 477 ? 28.222 2.627 -6.595 1.00 69.19 477 GLN A N 1
ATOM 3533 C CA . GLN A 1 477 ? 29.083 2.776 -7.766 1.00 69.19 477 GLN A CA 1
ATOM 3534 C C . GLN A 1 477 ? 28.299 3.080 -9.056 1.00 69.19 477 GLN A C 1
ATOM 3536 O O . GLN A 1 477 ? 28.839 3.710 -9.970 1.00 69.19 477 GLN A O 1
ATOM 3541 N N . SER A 1 478 ? 27.045 2.629 -9.162 1.00 60.09 478 SER A N 1
ATOM 3542 C CA . SER A 1 478 ? 26.176 2.935 -10.305 1.00 60.09 478 SER A CA 1
ATOM 3543 C C . SER A 1 478 ? 25.549 4.331 -10.238 1.00 60.09 478 SER A C 1
ATOM 3545 O O . SER A 1 478 ? 25.295 4.917 -11.292 1.00 60.09 478 SER A O 1
ATOM 3547 N N . LEU A 1 479 ? 25.347 4.857 -9.026 1.00 67.12 479 LEU A N 1
ATOM 3548 C CA . LEU A 1 479 ? 24.834 6.201 -8.749 1.00 67.12 479 LEU A CA 1
ATOM 3549 C C . LEU A 1 479 ? 25.950 7.254 -8.748 1.00 67.12 479 LEU A C 1
ATOM 3551 O O . LEU A 1 479 ? 25.694 8.417 -9.038 1.00 67.12 479 LEU A O 1
ATOM 3555 N N . GLY A 1 480 ? 27.198 6.832 -8.540 1.00 75.69 480 GLY A N 1
ATOM 3556 C CA . GLY A 1 480 ? 28.355 7.717 -8.435 1.00 75.69 480 GLY A CA 1
ATOM 3557 C C . GLY A 1 480 ? 28.611 8.228 -7.017 1.00 75.69 480 GLY A C 1
ATOM 3558 O O . GLY A 1 480 ? 29.445 9.124 -6.877 1.00 75.69 480 GLY A O 1
ATOM 3559 N N . THR A 1 481 ? 27.933 7.655 -6.020 1.00 78.81 481 THR A N 1
ATOM 3560 C CA . THR A 1 481 ? 28.121 7.919 -4.590 1.00 78.81 481 THR A CA 1
ATOM 3561 C C . THR A 1 481 ? 29.369 7.208 -4.049 1.00 78.81 481 THR A C 1
ATOM 3563 O O . THR A 1 481 ? 29.934 6.339 -4.729 1.00 78.81 481 THR A O 1
ATOM 3566 N N . ASP A 1 482 ? 29.891 7.644 -2.899 1.00 82.75 482 ASP A N 1
ATOM 3567 C CA . ASP A 1 482 ? 31.092 7.070 -2.276 1.00 82.75 482 ASP A CA 1
ATOM 3568 C C . ASP A 1 482 ? 30.709 5.905 -1.352 1.00 82.75 482 ASP A C 1
ATOM 3570 O O . ASP A 1 482 ? 30.180 6.180 -0.286 1.00 82.75 482 ASP A O 1
ATOM 3574 N N . PRO A 1 483 ? 31.089 4.645 -1.663 1.00 82.62 483 PRO A N 1
ATOM 3575 C CA . PRO A 1 483 ? 30.666 3.461 -0.905 1.00 82.62 483 PRO A CA 1
ATOM 3576 C C . PRO A 1 483 ? 31.114 3.354 0.555 1.00 82.62 483 PRO A C 1
ATOM 3578 O O . PRO A 1 483 ? 31.036 2.292 1.162 1.00 82.62 483 PRO A O 1
ATOM 3581 N N . ASN A 1 484 ? 31.777 4.379 1.081 1.00 88.94 484 ASN A N 1
ATOM 3582 C CA . ASN A 1 484 ? 32.228 4.438 2.468 1.00 88.94 484 ASN A CA 1
ATOM 3583 C C . ASN A 1 484 ? 31.761 5.736 3.140 1.00 88.94 484 ASN A C 1
ATOM 3585 O O . ASN A 1 484 ? 32.344 6.138 4.156 1.00 88.94 484 ASN A O 1
ATOM 3589 N N . ASN A 1 485 ? 30.794 6.426 2.540 1.00 87.62 485 ASN A N 1
ATOM 3590 C CA . ASN A 1 485 ? 30.243 7.668 3.031 1.00 87.62 485 ASN A CA 1
ATOM 3591 C C . ASN A 1 485 ? 28.720 7.672 2.830 1.00 87.62 485 ASN A C 1
ATOM 3593 O O . ASN A 1 485 ? 28.275 7.931 1.718 1.00 87.62 485 ASN A O 1
ATOM 3597 N N . PRO A 1 486 ? 27.939 7.531 3.913 1.00 89.75 486 PRO A N 1
ATOM 3598 C CA . PRO A 1 486 ? 26.500 7.323 3.813 1.00 89.75 486 PRO A CA 1
ATOM 3599 C C . PRO A 1 486 ? 25.724 8.557 3.316 1.00 89.7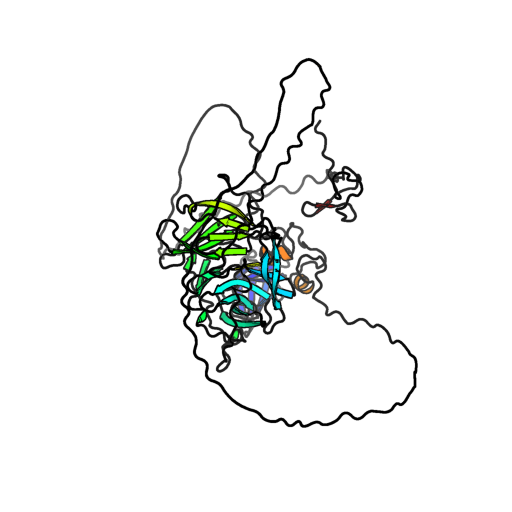5 486 PRO A C 1
ATOM 3601 O O . PRO A 1 486 ? 24.523 8.460 3.137 1.00 89.75 486 PRO A O 1
ATOM 3604 N N . ASP A 1 487 ? 26.369 9.719 3.169 1.00 90.81 487 ASP A N 1
ATOM 3605 C CA . ASP A 1 487 ? 25.824 10.997 2.673 1.00 90.81 487 ASP A CA 1
ATOM 3606 C C . ASP A 1 487 ? 26.914 11.637 1.792 1.00 90.81 487 ASP A C 1
ATOM 3608 O O . ASP A 1 487 ? 27.849 12.292 2.289 1.00 90.81 487 ASP A O 1
ATOM 3612 N N . THR A 1 488 ? 26.892 11.341 0.487 1.00 89.06 488 THR A N 1
ATOM 3613 C CA . THR A 1 488 ? 28.001 11.661 -0.421 1.00 89.06 488 THR A CA 1
ATOM 3614 C C . THR A 1 488 ? 28.175 13.163 -0.632 1.00 89.06 488 THR A C 1
ATOM 3616 O O . THR A 1 488 ? 29.318 13.638 -0.751 1.00 89.06 488 THR A O 1
ATOM 3619 N N . ASP A 1 489 ? 27.086 13.926 -0.683 1.00 76.56 489 ASP A N 1
ATOM 3620 C CA . ASP A 1 489 ? 27.128 15.362 -0.960 1.00 76.56 489 ASP A CA 1
ATOM 3621 C C . ASP A 1 489 ? 27.121 16.256 0.297 1.00 76.56 489 ASP A C 1
ATOM 3623 O O . ASP A 1 489 ? 27.515 17.433 0.228 1.00 76.56 489 ASP A O 1
ATOM 3627 N N . GLY A 1 490 ? 26.844 15.664 1.460 1.00 86.69 490 GLY A N 1
ATOM 3628 C CA . GLY A 1 490 ? 26.996 16.252 2.782 1.00 86.69 490 GLY A CA 1
ATOM 3629 C C . GLY A 1 490 ? 25.878 17.218 3.159 1.00 86.69 490 GLY A C 1
ATOM 3630 O O . GLY A 1 490 ? 26.142 18.184 3.898 1.00 86.69 490 GLY A O 1
ATOM 3631 N N . ASP A 1 491 ? 24.676 17.030 2.622 1.00 76.38 491 ASP A N 1
ATOM 3632 C CA . ASP A 1 491 ? 23.530 17.905 2.865 1.00 76.38 491 ASP A CA 1
ATOM 3633 C C . ASP A 1 491 ? 22.675 17.499 4.079 1.00 76.38 491 ASP A C 1
ATOM 3635 O O . ASP A 1 491 ? 21.887 18.313 4.591 1.00 76.38 491 ASP A O 1
ATOM 3639 N N . GLY A 1 492 ? 22.954 16.314 4.630 1.00 80.44 492 GLY A N 1
ATOM 3640 C CA . GLY A 1 492 ? 22.322 15.756 5.815 1.00 80.44 492 GLY A CA 1
ATOM 3641 C C . GLY A 1 492 ? 21.275 14.677 5.539 1.00 80.44 492 GLY A C 1
ATOM 3642 O O . GLY A 1 492 ? 20.657 14.235 6.513 1.00 80.44 492 GLY A O 1
ATOM 3643 N N . PHE A 1 493 ? 21.077 14.263 4.286 1.00 80.94 493 PHE A N 1
ATOM 3644 C CA . PHE A 1 493 ? 20.308 13.076 3.910 1.00 80.94 493 PHE A CA 1
ATOM 3645 C C . PHE A 1 493 ? 21.251 11.963 3.445 1.00 80.94 493 PHE A C 1
ATOM 3647 O O . PHE A 1 493 ? 22.292 12.227 2.863 1.00 80.94 493 PHE A O 1
ATOM 3654 N N . THR A 1 494 ? 20.929 10.707 3.761 1.00 89.75 494 THR A N 1
ATOM 3655 C CA . THR A 1 494 ? 21.772 9.592 3.297 1.00 89.75 494 THR A CA 1
ATOM 3656 C C . THR A 1 494 ? 21.531 9.295 1.823 1.00 89.75 494 THR A C 1
ATOM 3658 O O . THR A 1 494 ? 20.397 9.444 1.360 1.00 89.75 494 THR A O 1
ATOM 3661 N N . ASP A 1 495 ? 22.535 8.789 1.103 1.00 80.00 495 ASP A N 1
ATOM 3662 C CA . ASP A 1 495 ? 22.410 8.480 -0.326 1.00 80.00 495 ASP A CA 1
ATOM 3663 C C . ASP A 1 495 ? 21.225 7.521 -0.572 1.00 80.00 495 ASP A C 1
ATOM 3665 O O . ASP A 1 495 ? 20.442 7.668 -1.521 1.00 80.00 495 ASP A O 1
ATOM 3669 N N . SER A 1 496 ? 21.019 6.554 0.328 1.00 89.06 496 SER A N 1
ATOM 3670 C CA . SER A 1 496 ? 19.863 5.656 0.297 1.00 89.06 496 SER A CA 1
ATOM 3671 C C . SER A 1 496 ? 18.524 6.350 0.557 1.00 89.06 496 SER A C 1
ATOM 3673 O O . SER A 1 496 ? 17.515 5.962 -0.043 1.00 89.06 496 SER A O 1
ATOM 3675 N N . GLU A 1 497 ? 18.470 7.340 1.447 1.00 85.12 497 GLU A N 1
ATOM 3676 C CA . GLU A 1 497 ? 17.262 8.095 1.777 1.00 85.12 497 GLU A CA 1
ATOM 3677 C C . GLU A 1 497 ? 16.861 8.993 0.612 1.00 85.12 497 GLU A C 1
ATOM 3679 O O . GLU A 1 497 ? 15.695 9.013 0.203 1.00 85.12 497 GLU A O 1
ATOM 3684 N N . GLU A 1 498 ? 17.845 9.627 -0.004 1.00 85.06 498 GLU A N 1
ATOM 3685 C CA . GLU A 1 498 ? 17.678 10.417 -1.209 1.00 85.06 498 GLU A CA 1
ATOM 3686 C C . GLU A 1 498 ? 17.152 9.579 -2.373 1.00 85.06 498 GLU A C 1
ATOM 3688 O O . GLU A 1 498 ? 16.139 9.914 -2.995 1.00 85.06 498 GLU A O 1
ATOM 3693 N N . VAL A 1 499 ? 17.738 8.404 -2.599 1.00 75.69 499 VAL A N 1
ATOM 3694 C CA . VAL A 1 499 ? 17.339 7.508 -3.692 1.00 75.69 499 VAL A CA 1
ATOM 3695 C C . VAL A 1 499 ? 15.986 6.837 -3.436 1.00 75.69 499 VAL A C 1
ATOM 3697 O O . VAL A 1 499 ? 15.144 6.755 -4.338 1.00 75.69 499 VAL A O 1
ATOM 3700 N N . ASN A 1 500 ? 15.759 6.314 -2.228 1.00 71.56 500 ASN A N 1
ATOM 3701 C CA . ASN A 1 500 ? 14.617 5.439 -1.949 1.00 71.56 500 ASN A CA 1
ATOM 3702 C C . ASN A 1 500 ? 13.398 6.177 -1.383 1.00 71.56 500 ASN A C 1
ATOM 3704 O O . ASN A 1 500 ? 12.269 5.708 -1.580 1.00 71.56 500 ASN A O 1
ATOM 3708 N N . GLN A 1 501 ? 13.599 7.298 -0.684 1.00 73.56 501 GLN A N 1
ATOM 3709 C CA . GLN A 1 501 ? 12.545 7.993 0.062 1.00 73.56 501 GLN A CA 1
ATOM 3710 C C . GLN A 1 501 ? 12.216 9.359 -0.546 1.00 73.56 501 GLN A C 1
ATOM 3712 O O . GLN A 1 501 ? 11.050 9.614 -0.864 1.00 73.56 501 GLN A O 1
ATOM 3717 N N . LEU A 1 502 ? 13.227 10.207 -0.750 1.00 73.44 502 LEU A N 1
ATOM 3718 C CA . LEU A 1 502 ? 13.058 11.599 -1.189 1.00 73.44 502 LEU A CA 1
ATOM 3719 C C . LEU A 1 502 ? 12.999 11.738 -2.712 1.00 73.44 502 LEU A C 1
ATOM 3721 O O . LEU A 1 502 ? 12.389 12.677 -3.227 1.00 73.44 502 LEU A O 1
ATOM 3725 N N . ARG A 1 503 ? 13.534 10.743 -3.429 1.00 72.69 503 ARG A N 1
ATOM 3726 C CA . ARG A 1 503 ? 13.674 10.725 -4.891 1.00 72.69 503 ARG A CA 1
ATOM 3727 C C . ARG A 1 503 ? 14.485 11.928 -5.397 1.00 72.69 503 ARG A C 1
ATOM 3729 O O . ARG A 1 503 ? 14.098 12.537 -6.398 1.00 72.69 503 ARG A O 1
ATOM 3736 N N . SER A 1 504 ? 15.565 12.245 -4.689 1.00 74.94 504 SER A N 1
ATOM 3737 C CA . SER A 1 504 ? 16.540 13.302 -4.978 1.00 74.94 504 SER A CA 1
ATOM 3738 C C . SER A 1 504 ? 17.818 12.783 -5.648 1.00 74.94 504 SER A C 1
ATOM 3740 O O . SER A 1 504 ? 17.952 11.580 -5.890 1.00 74.94 504 SER A O 1
ATOM 3742 N N . ASP A 1 505 ? 18.714 13.703 -6.027 1.00 78.50 505 ASP A N 1
ATOM 3743 C CA . ASP A 1 505 ? 20.046 13.398 -6.561 1.00 78.50 505 ASP A CA 1
ATOM 3744 C C . ASP A 1 505 ? 21.081 13.374 -5.420 1.00 78.50 505 ASP A C 1
ATOM 3746 O O . ASP A 1 505 ? 21.433 14.452 -4.950 1.00 78.50 505 ASP A O 1
ATOM 3750 N N . PRO A 1 506 ? 21.635 12.200 -5.043 1.00 82.62 506 PRO A N 1
ATOM 3751 C CA . PRO A 1 506 ? 22.557 12.056 -3.906 1.00 82.62 506 PRO A CA 1
ATOM 3752 C C . PRO A 1 506 ? 23.962 12.649 -4.128 1.00 82.62 506 PRO A C 1
ATOM 3754 O O . PRO A 1 506 ? 24.945 12.315 -3.469 1.00 82.62 506 PRO A O 1
ATOM 3757 N N . LEU A 1 507 ? 24.108 13.466 -5.170 1.00 86.06 507 LEU A N 1
ATOM 3758 C CA . LEU A 1 507 ? 25.342 14.145 -5.551 1.00 86.06 507 LEU A CA 1
ATOM 3759 C C . LEU A 1 507 ? 25.157 15.670 -5.645 1.00 86.06 507 LEU A C 1
ATOM 3761 O O . LEU A 1 507 ? 26.097 16.368 -6.060 1.00 86.06 507 LEU A O 1
ATOM 3765 N N . ASP A 1 508 ? 23.974 16.195 -5.314 1.00 78.69 508 ASP A N 1
ATOM 3766 C CA . ASP A 1 508 ? 23.667 17.625 -5.311 1.00 78.69 508 ASP A CA 1
ATOM 3767 C C . ASP A 1 508 ? 23.032 18.074 -3.993 1.00 78.69 508 ASP A C 1
ATOM 3769 O O . ASP A 1 508 ? 21.816 18.154 -3.864 1.00 78.69 508 ASP A O 1
ATOM 3773 N N . ALA A 1 509 ? 23.882 18.598 -3.107 1.00 82.75 509 ALA A N 1
ATOM 3774 C CA . ALA A 1 509 ? 23.498 19.142 -1.804 1.00 82.75 509 ALA A CA 1
ATOM 3775 C C . ALA A 1 509 ? 22.482 20.314 -1.824 1.00 82.75 509 ALA A C 1
ATOM 3777 O O . ALA A 1 509 ? 22.214 20.953 -0.800 1.00 82.75 509 ALA A O 1
ATOM 3778 N N . ASN A 1 510 ? 21.994 20.729 -3.000 1.00 76.19 510 ASN A N 1
ATOM 3779 C CA . ASN A 1 510 ? 20.917 21.710 -3.161 1.00 76.19 510 ASN A CA 1
ATOM 3780 C C . ASN A 1 510 ? 19.593 21.090 -3.630 1.00 76.19 510 ASN A C 1
ATOM 3782 O O . ASN A 1 510 ? 18.635 21.851 -3.814 1.00 76.19 510 ASN A O 1
ATOM 3786 N N . ASP A 1 511 ? 19.536 19.772 -3.816 1.00 69.88 511 ASP A N 1
ATOM 3787 C CA . ASP A 1 511 ? 18.377 19.021 -4.290 1.00 69.88 511 ASP A CA 1
ATOM 3788 C C . ASP A 1 511 ? 17.943 17.905 -3.316 1.00 69.88 511 ASP A C 1
ATOM 3790 O O . ASP A 1 511 ? 17.753 16.787 -3.765 1.00 69.88 511 ASP A O 1
ATOM 3794 N N . PRO A 1 512 ? 17.673 18.171 -2.020 1.00 67.69 512 PRO A N 1
ATOM 3795 C CA . PRO A 1 512 ? 17.272 17.149 -1.032 1.00 67.69 512 PRO A CA 1
ATOM 3796 C C . PRO A 1 512 ? 15.859 16.554 -1.250 1.00 67.69 512 PRO A C 1
ATOM 3798 O O . PRO A 1 512 ? 15.249 16.003 -0.333 1.00 67.69 512 PRO A O 1
ATOM 3801 N N . GLY A 1 513 ? 15.247 16.741 -2.422 1.00 56.12 513 GLY A N 1
ATOM 3802 C CA . GLY A 1 513 ? 13.866 16.343 -2.709 1.00 56.12 513 GLY A CA 1
ATOM 3803 C C . GLY A 1 513 ? 12.848 17.466 -2.467 1.00 56.12 513 GLY A C 1
ATOM 3804 O O . GLY A 1 513 ? 13.135 18.490 -1.845 1.00 56.12 513 GLY A O 1
ATOM 3805 N N . ASP A 1 514 ? 11.650 17.307 -3.044 1.00 50.56 514 ASP A N 1
ATOM 3806 C CA . ASP A 1 514 ? 10.668 18.385 -3.268 1.00 50.56 514 ASP A CA 1
ATOM 3807 C C . ASP A 1 514 ? 10.365 19.266 -2.028 1.00 50.56 514 ASP A C 1
ATOM 3809 O O . ASP A 1 514 ? 10.229 18.841 -0.878 1.00 50.56 514 ASP A O 1
ATOM 3813 N N . GLU A 1 515 ? 10.245 20.558 -2.311 1.00 44.31 515 GLU A N 1
ATOM 3814 C CA . GLU A 1 515 ? 10.455 21.709 -1.448 1.00 44.31 515 GLU A CA 1
ATOM 3815 C C . GLU A 1 515 ? 9.323 21.911 -0.419 1.00 44.31 515 GLU A C 1
ATOM 3817 O O . GLU A 1 515 ? 8.378 22.664 -0.651 1.00 44.31 515 GLU A O 1
ATOM 3822 N N . THR A 1 516 ? 9.436 21.322 0.781 1.00 35.88 516 THR A N 1
ATOM 3823 C CA . THR A 1 516 ? 8.692 21.808 1.975 1.00 35.88 516 THR A CA 1
ATOM 3824 C C . THR A 1 516 ? 9.494 21.908 3.282 1.00 35.88 516 THR A C 1
ATOM 3826 O O . THR A 1 516 ? 8.942 22.310 4.306 1.00 35.88 516 THR A O 1
ATOM 3829 N N . VAL A 1 517 ? 10.818 21.711 3.274 1.00 35.47 517 VAL A N 1
ATOM 3830 C CA . VAL A 1 517 ? 11.648 21.789 4.505 1.00 35.47 517 VAL A CA 1
ATOM 3831 C C . VAL A 1 517 ? 12.315 23.164 4.720 1.00 35.47 517 VAL A C 1
ATOM 3833 O O . VAL A 1 517 ? 13.255 23.323 5.493 1.00 35.47 517 VAL A O 1
ATOM 3836 N N . ARG A 1 518 ? 11.796 24.247 4.119 1.00 35.03 518 ARG A N 1
ATOM 3837 C CA . ARG A 1 518 ? 12.271 25.622 4.410 1.00 35.03 518 ARG A CA 1
ATOM 3838 C C . ARG A 1 518 ? 11.227 26.564 5.004 1.00 35.03 518 ARG A C 1
ATOM 3840 O O . ARG A 1 518 ? 11.203 27.751 4.686 1.00 35.03 518 ARG A O 1
ATOM 3847 N N . GLN A 1 519 ? 10.438 26.079 5.969 1.00 33.38 519 GLN A N 1
ATOM 3848 C CA . GLN A 1 519 ? 9.684 26.959 6.880 1.00 33.38 519 GLN A CA 1
ATOM 3849 C C . GLN A 1 519 ? 9.690 26.583 8.377 1.00 33.38 519 GLN A C 1
ATOM 3851 O O . GLN A 1 519 ? 8.855 27.087 9.120 1.00 33.38 519 GLN A O 1
ATOM 3856 N N . ALA A 1 520 ? 10.668 25.812 8.874 1.00 33.69 520 ALA A N 1
ATOM 3857 C CA . ALA A 1 520 ? 10.789 25.534 10.320 1.00 33.69 520 ALA A CA 1
ATOM 3858 C C . ALA A 1 520 ? 11.877 26.344 11.066 1.00 33.69 520 ALA A C 1
ATOM 3860 O O . ALA A 1 520 ? 11.951 26.281 12.288 1.00 33.69 520 ALA A O 1
ATOM 3861 N N . LEU A 1 521 ? 12.694 27.157 10.379 1.00 34.44 521 LEU A N 1
ATOM 3862 C CA . LEU A 1 521 ? 13.789 27.922 11.014 1.00 34.44 521 LEU A CA 1
ATOM 3863 C C . LEU A 1 521 ? 13.549 29.435 11.159 1.00 34.44 521 LEU A C 1
ATOM 3865 O O . LEU A 1 521 ? 14.461 30.166 11.537 1.00 34.44 521 LEU A O 1
ATOM 3869 N N . THR A 1 522 ? 12.329 29.935 10.931 1.00 35.38 522 THR A N 1
ATOM 3870 C CA . THR A 1 522 ? 11.980 31.321 11.305 1.00 35.38 522 THR A CA 1
ATOM 3871 C C . THR A 1 522 ? 10.551 31.463 11.831 1.00 35.38 522 THR A C 1
ATOM 3873 O O . THR A 1 522 ? 9.673 32.007 11.163 1.00 35.38 522 THR A O 1
ATOM 3876 N N . ARG A 1 523 ? 10.327 31.108 13.100 1.00 28.30 523 ARG A N 1
ATOM 3877 C CA . ARG A 1 523 ? 9.506 31.978 13.951 1.00 28.30 523 ARG A CA 1
ATOM 3878 C C . ARG A 1 523 ? 9.889 31.849 15.418 1.00 28.30 523 ARG A C 1
ATOM 3880 O O . ARG A 1 523 ? 9.670 30.831 16.057 1.00 28.30 523 ARG A O 1
ATOM 3887 N N . SER A 1 524 ? 10.479 32.941 15.882 1.00 31.17 524 SER A N 1
ATOM 3888 C CA . SER A 1 524 ? 10.568 33.397 17.258 1.00 31.17 524 SER A CA 1
ATOM 3889 C C . SER A 1 524 ? 9.352 33.028 18.104 1.00 31.17 524 SER A C 1
ATOM 3891 O O . SER A 1 524 ? 8.208 33.219 17.689 1.00 31.17 524 SER A O 1
ATOM 3893 N N . GLU A 1 525 ? 9.664 32.579 19.315 1.00 35.91 525 GLU A N 1
ATOM 3894 C CA . GLU A 1 525 ? 8.817 32.634 20.499 1.00 35.91 525 GLU A CA 1
ATOM 3895 C C . GLU A 1 525 ? 8.067 33.975 20.564 1.00 35.91 525 GLU A C 1
ATOM 3897 O O . GLU A 1 525 ? 8.686 35.036 20.493 1.00 35.91 525 GLU A O 1
ATOM 3902 N N . GLU A 1 526 ? 6.751 33.940 20.764 1.00 30.98 526 GLU A N 1
ATOM 3903 C CA . GLU A 1 526 ? 6.078 35.010 21.496 1.00 30.98 526 GLU A CA 1
ATOM 3904 C C . GLU A 1 526 ? 5.411 34.413 22.728 1.00 30.98 526 GLU A C 1
ATOM 3906 O O . GLU A 1 526 ? 4.457 33.637 22.663 1.00 30.98 526 GLU A O 1
ATOM 3911 N N . THR A 1 527 ? 5.972 34.783 23.873 1.00 29.14 527 THR A N 1
ATOM 3912 C CA . THR A 1 527 ? 5.337 34.692 25.175 1.00 29.14 527 THR A CA 1
ATOM 3913 C C . THR A 1 527 ? 4.323 35.827 25.315 1.00 29.14 527 THR A C 1
ATOM 3915 O O . THR A 1 527 ? 4.526 36.950 24.859 1.00 29.14 527 THR A O 1
ATOM 3918 N N . SER A 1 528 ? 3.200 35.513 25.952 1.00 29.25 528 SER A N 1
ATOM 3919 C CA . SER A 1 528 ? 2.104 36.430 26.257 1.00 29.25 528 SER A CA 1
ATOM 3920 C C . SER A 1 528 ? 2.537 37.636 27.101 1.00 29.25 528 SER A C 1
ATOM 3922 O O . SER A 1 528 ? 3.263 37.441 28.080 1.00 29.25 528 SER A O 1
ATOM 3924 N N . SER A 1 529 ? 1.979 38.826 26.827 1.00 31.28 529 SER A N 1
ATOM 3925 C CA . SER A 1 529 ? 1.081 39.620 27.714 1.00 31.28 529 SER A CA 1
ATOM 3926 C C . SER A 1 529 ? 1.029 41.099 27.282 1.00 31.28 529 SER A C 1
ATOM 3928 O O . SER A 1 529 ? 2.079 41.727 27.229 1.00 31.28 529 SER A O 1
ATOM 3930 N N . ASP A 1 530 ? -0.173 41.675 27.103 1.00 33.75 530 ASP A N 1
ATOM 3931 C CA . ASP A 1 530 ? -0.523 42.955 27.755 1.00 33.75 530 ASP A CA 1
ATOM 3932 C C . ASP A 1 530 ? 0.290 44.210 27.393 1.00 33.75 530 ASP A C 1
ATOM 3934 O O . ASP A 1 530 ? 1.149 44.513 28.207 1.00 33.75 530 ASP A O 1
ATOM 3938 N N . ASP A 1 531 ? 0.073 44.997 26.316 1.00 31.55 531 ASP A N 1
ATOM 3939 C CA . ASP A 1 531 ? -0.787 46.200 26.381 1.00 31.55 531 ASP A CA 1
ATOM 3940 C C . ASP A 1 531 ? -0.966 46.998 25.045 1.00 31.55 531 ASP A C 1
ATOM 3942 O O . ASP A 1 531 ? -0.034 47.496 24.428 1.00 31.55 531 ASP A O 1
ATOM 3946 N N . GLY A 1 532 ? -2.231 47.256 24.671 1.00 27.36 532 GLY A N 1
ATOM 3947 C CA . GLY A 1 532 ? -2.699 48.572 24.189 1.00 27.36 532 GLY A CA 1
ATOM 3948 C C . GLY A 1 532 ? -2.442 49.061 22.743 1.00 27.36 532 GLY A C 1
ATOM 3949 O O . GLY A 1 532 ? -1.410 49.642 22.437 1.00 27.36 532 GLY A O 1
ATOM 3950 N N . SER A 1 533 ? -3.542 49.126 21.971 1.00 26.92 533 SER A N 1
ATOM 3951 C CA . SER A 1 533 ? -3.915 50.215 21.029 1.00 26.92 533 SER A CA 1
ATOM 3952 C C . SER A 1 533 ? -3.744 50.011 19.499 1.00 26.92 533 SER A C 1
ATOM 3954 O O . SER A 1 533 ? -2.700 50.261 18.912 1.00 26.92 533 SER A O 1
ATOM 3956 N N . PHE A 1 534 ? -4.886 49.676 18.878 1.00 23.52 534 PHE A N 1
ATOM 3957 C CA . PHE A 1 534 ? -5.394 49.773 17.484 1.00 23.52 534 PHE A CA 1
ATOM 3958 C C . PHE A 1 534 ? -4.901 50.930 16.563 1.00 23.52 534 PHE A C 1
ATOM 3960 O O . PHE A 1 534 ? -4.393 51.921 17.088 1.00 23.52 534 PHE A O 1
ATOM 3967 N N . PRO A 1 535 ? -5.329 51.018 15.264 1.00 43.12 535 PRO A N 1
ATOM 3968 C CA . PRO A 1 535 ? -5.658 50.010 14.218 1.00 43.12 535 PRO A CA 1
ATOM 3969 C C . PRO A 1 535 ? -5.074 50.369 12.809 1.00 43.12 535 PRO A C 1
ATOM 3971 O O . PRO A 1 535 ? -4.536 51.456 12.627 1.00 43.12 535 PRO A O 1
ATOM 3974 N N . LEU A 1 536 ? -5.257 49.519 11.776 1.00 25.16 536 LEU A N 1
ATOM 3975 C CA . LEU A 1 536 ? -6.070 49.818 10.563 1.00 25.16 536 LEU A CA 1
ATOM 3976 C C . LEU A 1 536 ? -5.813 48.844 9.382 1.00 25.16 536 LEU A C 1
ATOM 3978 O O . LEU A 1 536 ? -4.785 48.936 8.728 1.00 25.16 536 LEU A O 1
ATOM 3982 N N . GLY A 1 537 ? -6.833 48.023 9.075 1.00 24.83 537 GLY A N 1
ATOM 3983 C CA . GLY A 1 537 ? -7.303 47.615 7.730 1.00 24.83 537 GLY A CA 1
ATOM 3984 C C . GLY A 1 537 ? -6.409 46.702 6.874 1.00 24.83 537 GLY A C 1
ATOM 3985 O O . GLY A 1 537 ? -5.265 47.017 6.606 1.00 24.83 537 GLY A O 1
ATOM 3986 N N . GLY A 1 538 ? -6.870 45.594 6.300 1.00 24.53 538 GLY A N 1
ATOM 3987 C CA . GLY A 1 538 ? -8.195 44.993 6.206 1.00 24.53 538 GLY A CA 1
ATOM 3988 C C . GLY A 1 538 ? -8.173 43.943 5.083 1.00 24.53 538 GLY A C 1
ATOM 3989 O O . GLY A 1 538 ? -7.562 44.181 4.047 1.00 24.53 538 GLY A O 1
ATOM 3990 N N . LEU A 1 539 ? -8.779 42.781 5.357 1.00 22.50 539 LEU A N 1
ATOM 3991 C CA . LEU A 1 539 ? -9.668 41.972 4.500 1.00 22.50 539 LEU A CA 1
ATOM 3992 C C . LEU A 1 539 ? -9.521 42.156 2.966 1.00 22.50 539 LEU A C 1
ATOM 3994 O O . LEU A 1 539 ? -9.672 43.262 2.460 1.00 22.50 539 LEU A O 1
ATOM 3998 N N . ILE A 1 540 ? -9.317 41.108 2.160 1.00 24.48 540 ILE A N 1
ATOM 3999 C CA . ILE A 1 540 ? -10.343 40.166 1.637 1.00 24.48 540 ILE A CA 1
ATOM 4000 C C . ILE A 1 540 ? -9.547 39.032 0.943 1.00 24.48 540 ILE A C 1
ATOM 4002 O O . ILE A 1 540 ? -8.706 39.321 0.100 1.00 24.48 540 ILE A O 1
ATOM 4006 N N . ALA A 1 541 ? -9.560 37.781 1.411 1.00 24.16 541 ALA A N 1
ATOM 4007 C CA . ALA A 1 541 ? -10.579 36.740 1.215 1.00 24.16 541 ALA A CA 1
ATOM 4008 C C . ALA A 1 541 ? -10.832 36.340 -0.258 1.00 24.16 541 ALA A C 1
ATOM 4010 O O . ALA A 1 541 ? -11.397 37.097 -1.033 1.00 24.16 541 ALA A O 1
ATOM 4011 N N . ALA A 1 542 ? -10.430 35.103 -0.567 1.00 26.11 542 ALA A N 1
ATOM 4012 C CA . ALA A 1 542 ? -11.057 34.122 -1.456 1.00 26.11 542 ALA A CA 1
ATOM 4013 C C . ALA A 1 542 ? -11.732 34.590 -2.758 1.00 26.11 542 ALA A C 1
ATOM 4015 O O . ALA A 1 542 ? -12.756 35.260 -2.722 1.00 26.11 542 ALA A O 1
ATOM 4016 N N . LEU A 1 543 ? -11.318 33.993 -3.880 1.00 22.61 543 LEU A N 1
ATOM 4017 C CA . LEU A 1 543 ? -12.275 33.374 -4.800 1.00 22.61 543 LEU A CA 1
ATOM 4018 C C . LEU A 1 543 ? -11.679 32.106 -5.423 1.00 22.61 543 LEU A C 1
ATOM 4020 O O . LEU A 1 543 ? -10.619 32.123 -6.043 1.00 22.61 543 LEU A O 1
ATOM 4024 N N . ALA A 1 544 ? -12.412 31.016 -5.224 1.00 23.36 544 ALA A N 1
ATOM 4025 C CA . ALA A 1 544 ? -12.274 29.740 -5.898 1.00 23.36 544 ALA A CA 1
ATOM 4026 C C . ALA A 1 544 ? -12.901 29.779 -7.305 1.00 23.36 544 ALA A C 1
ATOM 4028 O O . ALA A 1 544 ? -13.825 30.551 -7.554 1.00 23.36 544 ALA A O 1
ATOM 4029 N N . GLY A 1 545 ? -12.489 28.829 -8.149 1.00 23.88 545 GLY A N 1
ATOM 4030 C CA . GLY A 1 545 ? -13.430 28.082 -8.987 1.00 23.88 545 GLY A CA 1
ATOM 4031 C C . GLY A 1 545 ? -13.591 28.489 -10.456 1.00 23.88 545 GLY A C 1
ATOM 4032 O O . GLY A 1 545 ? -14.235 29.480 -10.768 1.00 23.88 545 GLY A O 1
ATOM 4033 N N . LEU A 1 546 ? -13.154 27.557 -11.316 1.00 24.34 546 LEU A N 1
ATOM 4034 C CA . LEU A 1 546 ? -13.760 27.131 -12.592 1.00 24.34 546 LEU A CA 1
ATOM 4035 C C . LEU A 1 546 ? -13.797 28.124 -13.771 1.00 24.34 546 LEU A C 1
ATOM 4037 O O . LEU A 1 546 ? -14.543 29.094 -13.770 1.00 24.34 546 LEU A O 1
ATOM 4041 N N . ALA A 1 547 ? -13.173 27.750 -14.894 1.00 22.69 547 ALA A N 1
ATOM 4042 C CA . ALA A 1 547 ? -13.889 27.043 -15.965 1.00 22.69 547 ALA A CA 1
ATOM 4043 C C . ALA A 1 547 ? -13.032 26.848 -17.229 1.00 22.69 547 ALA A C 1
ATOM 4045 O O . ALA A 1 547 ? -12.312 27.727 -17.694 1.00 22.69 547 ALA A O 1
ATOM 4046 N N . VAL A 1 548 ? -13.216 25.658 -17.791 1.00 30.91 548 VAL A N 1
ATOM 4047 C CA . VAL A 1 548 ? -12.950 25.204 -19.157 1.00 30.91 548 VAL A CA 1
ATOM 4048 C C . VAL A 1 548 ? -13.210 26.282 -20.217 1.00 30.91 548 VAL A C 1
ATOM 4050 O O . VAL A 1 548 ? -14.325 26.786 -20.307 1.00 30.91 548 VAL A O 1
ATOM 4053 N N . ALA A 1 549 ? -12.241 26.520 -21.104 1.00 23.86 549 ALA A N 1
ATOM 4054 C CA . ALA A 1 549 ? -12.487 26.691 -22.539 1.00 23.86 549 ALA A CA 1
ATOM 4055 C C . ALA A 1 549 ? -11.162 26.711 -23.309 1.00 23.86 549 ALA A C 1
ATOM 4057 O O . ALA A 1 549 ? -10.293 27.552 -23.090 1.00 23.86 549 ALA A O 1
ATOM 4058 N N . ALA A 1 550 ? -11.042 25.783 -24.255 1.00 34.66 550 ALA A N 1
ATOM 4059 C CA . ALA A 1 550 ? -10.078 25.852 -25.334 1.00 34.66 550 ALA A CA 1
ATOM 4060 C C . ALA A 1 550 ? -10.169 27.202 -26.066 1.00 34.66 550 ALA A C 1
ATOM 4062 O O . ALA A 1 550 ? -11.258 27.708 -26.332 1.00 34.66 550 ALA A O 1
ATOM 4063 N N . GLY A 1 551 ? -9.009 27.720 -26.466 1.00 33.25 551 GLY A N 1
ATOM 4064 C CA . GLY A 1 551 ? -8.905 28.830 -27.406 1.00 33.25 551 GLY A CA 1
ATOM 4065 C C . GLY A 1 551 ? -8.545 30.150 -26.747 1.00 33.25 551 GLY A C 1
ATOM 4066 O O . GLY A 1 551 ? -9.417 30.969 -26.510 1.00 33.25 551 GLY A O 1
ATOM 4067 N N . LEU A 1 552 ? -7.247 30.359 -26.510 1.00 31.00 552 LEU A N 1
ATOM 4068 C CA . LEU A 1 552 ? -6.535 31.628 -26.753 1.00 31.00 552 LEU A CA 1
ATOM 4069 C C . LEU A 1 552 ? -5.013 31.461 -26.552 1.00 31.00 552 LEU A C 1
ATOM 4071 O O . LEU A 1 552 ? -4.315 32.360 -26.097 1.00 31.00 552 LEU A O 1
ATOM 4075 N N . ALA A 1 553 ? -4.458 30.317 -26.956 1.00 36.78 553 ALA A N 1
ATOM 4076 C CA . ALA A 1 553 ? -3.036 30.218 -27.259 1.00 36.78 553 ALA A CA 1
ATOM 4077 C C . ALA A 1 553 ? -2.839 30.709 -28.696 1.00 36.78 553 ALA A C 1
ATOM 4079 O O . ALA A 1 553 ? -2.944 29.897 -29.602 1.00 36.78 553 ALA A O 1
ATOM 4080 N N . LEU A 1 554 ? -2.686 32.026 -28.906 1.00 38.00 554 LEU A N 1
ATOM 4081 C CA . LEU A 1 554 ? -2.119 32.667 -30.114 1.00 38.00 554 LEU A CA 1
ATOM 4082 C C . LEU A 1 554 ? -2.349 34.192 -30.070 1.00 38.00 554 LEU A C 1
ATOM 4084 O O . LEU A 1 554 ? -3.155 34.712 -30.830 1.00 38.00 554 LEU A O 1
ATOM 4088 N N . THR A 1 555 ? -1.636 34.942 -29.220 1.00 43.00 555 THR A N 1
ATOM 4089 C CA . THR A 1 555 ? -1.258 36.334 -29.555 1.00 43.00 555 THR A CA 1
ATOM 4090 C C . THR A 1 555 ? 0.043 36.750 -28.864 1.00 43.00 555 THR A C 1
ATOM 4092 O O . THR A 1 555 ? 0.294 36.433 -27.703 1.00 43.00 555 THR A O 1
ATOM 4095 N N . ALA A 1 556 ? 0.864 37.514 -29.587 1.00 39.56 556 ALA A N 1
ATOM 4096 C CA . ALA A 1 556 ? 2.188 38.003 -29.193 1.00 39.56 556 ALA A CA 1
ATOM 4097 C C . ALA A 1 556 ? 2.189 39.081 -28.078 1.00 39.56 556 ALA A C 1
ATOM 4099 O O . ALA A 1 556 ? 3.159 39.820 -27.938 1.00 39.56 556 ALA A O 1
ATOM 4100 N N . ALA A 1 557 ? 1.123 39.186 -27.279 1.00 40.69 557 ALA A N 1
ATOM 4101 C CA . ALA A 1 557 ? 1.008 40.153 -26.182 1.00 40.69 557 ALA A CA 1
ATOM 4102 C C . ALA A 1 557 ? 1.094 39.518 -24.775 1.00 40.69 557 ALA A C 1
ATOM 4104 O O . ALA A 1 557 ? 1.207 40.245 -23.793 1.00 40.69 557 ALA A O 1
ATOM 4105 N N . GLY A 1 558 ? 1.103 38.182 -24.659 1.00 42.75 558 GLY A N 1
ATOM 4106 C CA . GLY A 1 558 ? 1.220 37.468 -23.374 1.00 42.75 558 GLY A CA 1
ATOM 4107 C C . GLY A 1 558 ? 2.649 37.300 -22.831 1.00 42.75 558 GLY A C 1
ATOM 4108 O O . GLY A 1 558 ? 2.827 36.853 -21.707 1.00 42.75 558 GLY A O 1
ATOM 4109 N N . GLN A 1 559 ? 3.677 37.673 -23.598 1.00 43.34 559 GLN A N 1
ATOM 4110 C CA . GLN A 1 559 ? 5.094 37.488 -23.237 1.00 43.34 559 GLN A CA 1
ATOM 4111 C C . GLN A 1 559 ? 5.754 38.739 -22.619 1.00 43.34 559 GLN A C 1
ATOM 4113 O O . GLN A 1 559 ? 6.949 38.739 -22.350 1.00 43.34 559 GLN A O 1
ATOM 4118 N N . ALA A 1 560 ? 5.003 39.818 -22.370 1.00 38.66 560 ALA A N 1
ATOM 4119 C CA . ALA A 1 560 ? 5.562 41.099 -21.909 1.00 38.66 560 ALA A CA 1
ATOM 4120 C C . ALA A 1 560 ? 5.303 41.422 -20.424 1.00 38.66 560 ALA A C 1
ATOM 4122 O O . ALA A 1 560 ? 5.516 42.556 -19.997 1.00 38.66 560 ALA A O 1
ATOM 4123 N N . MET A 1 561 ? 4.871 40.446 -19.620 1.00 36.41 561 MET A N 1
ATOM 4124 C CA . MET A 1 561 ? 4.642 40.641 -18.183 1.00 36.41 561 MET A CA 1
ATOM 4125 C C . MET A 1 561 ? 5.301 39.555 -17.325 1.00 36.41 561 MET A C 1
ATOM 4127 O O . MET A 1 561 ? 4.746 39.147 -16.321 1.00 36.41 561 MET A O 1
ATOM 4131 N N . TRP A 1 562 ? 6.496 39.097 -17.707 1.00 32.31 562 TRP A N 1
ATOM 4132 C CA . TRP A 1 562 ? 7.340 38.189 -16.904 1.00 32.31 562 TRP A CA 1
ATOM 4133 C C . TRP A 1 562 ? 8.807 38.663 -16.827 1.00 32.31 562 TRP A C 1
ATOM 4135 O O . TRP A 1 562 ? 9.723 37.899 -16.562 1.00 32.31 562 TRP A O 1
ATOM 4145 N N . GLY A 1 563 ? 9.042 39.959 -17.063 1.00 35.22 563 GLY A N 1
ATOM 4146 C CA . GLY A 1 563 ? 10.379 40.566 -17.133 1.00 35.22 563 GLY A CA 1
ATOM 4147 C C . GLY A 1 563 ? 10.748 41.484 -15.964 1.00 35.22 563 GLY A C 1
ATOM 4148 O O . GLY A 1 563 ? 11.458 42.462 -16.192 1.00 35.22 563 GLY A O 1
ATOM 4149 N N . ARG A 1 564 ? 10.231 41.261 -14.742 1.00 37.53 564 ARG A N 1
ATOM 4150 C CA . ARG A 1 564 ? 10.506 42.138 -13.576 1.00 37.53 564 ARG A CA 1
ATOM 4151 C C . ARG A 1 564 ? 10.648 41.452 -12.201 1.00 37.53 564 ARG A C 1
ATOM 4153 O O . ARG A 1 564 ? 10.515 42.137 -11.194 1.00 37.53 564 ARG A O 1
ATOM 4160 N N . ILE A 1 565 ? 10.969 40.156 -12.122 1.00 37.03 565 ILE A N 1
ATOM 4161 C CA . ILE A 1 565 ? 11.288 39.487 -10.836 1.00 37.03 565 ILE A CA 1
ATOM 4162 C C . ILE A 1 565 ? 12.600 38.691 -10.942 1.00 37.03 565 ILE A C 1
ATOM 4164 O O . ILE A 1 565 ? 12.650 37.505 -10.664 1.00 37.03 565 ILE A O 1
ATOM 4168 N N . THR A 1 566 ? 13.684 39.343 -11.360 1.00 30.72 566 THR A N 1
ATOM 4169 C CA . THR A 1 566 ? 15.059 38.833 -11.188 1.00 30.72 566 THR A CA 1
ATOM 4170 C C . THR A 1 566 ? 16.015 40.012 -11.055 1.00 30.72 566 THR A C 1
ATOM 4172 O O . THR A 1 566 ? 16.689 40.413 -11.998 1.00 30.72 566 THR A O 1
ATOM 4175 N N . GLN A 1 567 ? 16.029 40.633 -9.875 1.00 34.97 567 GLN A N 1
ATOM 4176 C CA . GLN A 1 567 ? 17.066 41.600 -9.506 1.00 34.97 567 GLN A CA 1
ATOM 4177 C C . GLN A 1 567 ? 17.177 41.766 -7.983 1.00 34.97 567 GLN A C 1
ATOM 4179 O O . GLN A 1 567 ? 17.164 42.876 -7.475 1.00 34.97 567 GLN A O 1
ATOM 4184 N N . PHE A 1 568 ? 17.295 40.670 -7.236 1.00 29.73 568 PHE A N 1
ATOM 4185 C CA . PHE A 1 568 ? 17.831 40.693 -5.872 1.00 29.73 568 PHE A CA 1
ATOM 4186 C C . PHE A 1 568 ? 18.599 39.386 -5.640 1.00 29.73 568 PHE A C 1
ATOM 4188 O O . PHE A 1 568 ? 18.160 38.346 -6.107 1.00 29.73 568 PHE A O 1
ATOM 4195 N N . PHE A 1 569 ? 19.745 39.484 -4.961 1.00 26.97 569 PHE A N 1
ATOM 4196 C CA . PHE A 1 569 ? 20.776 38.457 -4.712 1.00 26.97 569 PHE A CA 1
ATOM 4197 C C . PHE A 1 569 ? 21.937 38.392 -5.715 1.00 26.97 569 PHE A C 1
ATOM 4199 O O . PHE A 1 569 ? 22.341 37.339 -6.189 1.00 26.97 569 PHE A O 1
ATOM 4206 N N . ALA A 1 570 ? 22.571 39.543 -5.945 1.00 28.70 570 ALA A N 1
ATOM 4207 C CA . ALA A 1 570 ? 24.008 39.586 -6.193 1.00 28.70 570 ALA A CA 1
ATOM 4208 C C . ALA A 1 570 ? 24.670 40.324 -5.022 1.00 28.70 570 ALA A C 1
ATOM 4210 O O . ALA A 1 570 ? 24.511 41.536 -4.880 1.00 28.70 570 ALA A O 1
ATOM 4211 N N . GLY A 1 571 ? 25.393 39.584 -4.181 1.00 28.36 571 GLY A N 1
ATOM 4212 C CA . GLY A 1 571 ? 26.282 40.138 -3.162 1.00 28.36 571 GLY A CA 1
ATOM 4213 C C . GLY A 1 571 ? 25.986 39.649 -1.751 1.00 28.36 571 GLY A C 1
ATOM 4214 O O . GLY A 1 571 ? 25.148 40.232 -1.072 1.00 28.36 571 GLY A O 1
ATOM 4215 N N . SER A 1 572 ? 26.713 38.616 -1.311 1.00 32.59 572 SER A N 1
ATOM 4216 C CA . SER A 1 572 ? 27.403 38.546 -0.005 1.00 32.59 572 SER A CA 1
ATOM 4217 C C . SER A 1 572 ? 27.951 37.133 0.244 1.00 32.59 572 SER A C 1
ATOM 4219 O O . SER A 1 572 ? 27.464 36.406 1.098 1.00 32.59 572 SER A O 1
ATOM 4221 N N . ILE A 1 573 ? 29.005 36.753 -0.483 1.00 32.38 573 ILE A N 1
ATOM 4222 C CA . ILE A 1 573 ? 29.957 35.728 -0.033 1.00 32.38 573 ILE A CA 1
ATOM 4223 C C . ILE A 1 573 ? 31.306 36.436 0.070 1.00 32.38 573 ILE A C 1
ATOM 4225 O O . ILE A 1 573 ? 32.000 36.570 -0.931 1.00 32.38 573 ILE A O 1
ATOM 4229 N N . LEU A 1 574 ? 31.615 36.985 1.248 1.00 30.39 574 LEU A N 1
ATOM 4230 C CA . LEU A 1 574 ? 32.964 37.079 1.828 1.00 30.39 574 LEU A CA 1
ATOM 4231 C C . LEU A 1 574 ? 32.884 37.867 3.145 1.00 30.39 574 LEU A C 1
ATOM 4233 O O . LEU A 1 574 ? 32.838 39.096 3.138 1.00 30.39 574 LEU A O 1
ATOM 4237 N N . GLY A 1 575 ? 32.907 37.170 4.282 1.00 27.44 575 GLY A N 1
ATOM 4238 C CA . GLY A 1 575 ? 33.148 37.828 5.567 1.00 27.44 575 GLY A CA 1
ATOM 4239 C C . GLY A 1 575 ? 32.581 37.124 6.792 1.00 27.44 575 GLY A C 1
ATOM 4240 O O . GLY A 1 575 ? 31.658 37.658 7.386 1.00 27.44 575 GLY A O 1
ATOM 4241 N N . ALA A 1 576 ? 33.149 35.972 7.170 1.00 26.53 576 ALA A N 1
ATOM 4242 C CA . ALA A 1 576 ? 33.479 35.597 8.559 1.00 26.53 576 ALA A CA 1
ATOM 4243 C C . ALA A 1 576 ? 33.708 34.078 8.673 1.00 26.53 576 ALA A C 1
ATOM 4245 O O . ALA A 1 576 ? 32.816 33.317 9.032 1.00 26.53 576 ALA A O 1
ATOM 4246 N N . LEU A 1 577 ? 34.940 33.643 8.407 1.00 31.34 577 LEU A N 1
ATOM 4247 C CA . LEU A 1 577 ? 35.480 32.411 8.980 1.00 31.34 577 LEU A CA 1
ATOM 4248 C C . LEU A 1 577 ? 36.120 32.757 10.337 1.00 31.34 577 LEU A C 1
ATOM 4250 O O . LEU A 1 577 ? 36.793 33.781 10.456 1.00 31.34 577 LEU A O 1
ATOM 4254 N N . ILE A 1 578 ? 35.975 31.828 11.292 1.00 34.84 578 ILE A N 1
ATOM 4255 C CA . ILE A 1 578 ? 36.629 31.712 12.613 1.00 34.84 578 ILE A CA 1
ATOM 4256 C C . ILE A 1 578 ? 35.897 32.381 13.795 1.00 34.84 578 ILE A C 1
ATOM 4258 O O . ILE A 1 578 ? 36.119 33.548 14.095 1.00 34.84 578 ILE A O 1
ATOM 4262 N N . LEU A 1 579 ? 35.158 31.566 14.563 1.00 30.59 579 LEU A N 1
ATOM 4263 C CA . LEU A 1 579 ? 35.141 31.541 16.039 1.00 30.59 579 LEU A CA 1
ATOM 4264 C C . LEU A 1 579 ? 34.674 30.137 16.492 1.00 30.59 579 LEU A C 1
ATOM 4266 O O . LEU A 1 579 ? 33.624 29.659 16.081 1.00 30.59 579 LEU A O 1
ATOM 4270 N N . GLY A 1 580 ? 35.510 29.440 17.269 1.00 32.78 580 GLY A N 1
ATOM 4271 C CA . GLY A 1 580 ? 35.421 27.994 17.509 1.00 32.78 580 GLY A CA 1
ATOM 4272 C C . GLY A 1 580 ? 34.192 27.507 18.288 1.00 32.78 580 GLY A C 1
ATOM 4273 O O . GLY A 1 580 ? 33.865 28.036 19.353 1.00 32.78 580 GLY A O 1
ATOM 4274 N N . ARG A 1 581 ? 33.573 26.421 17.802 1.00 36.81 581 ARG A N 1
ATOM 4275 C CA . ARG A 1 581 ? 32.619 25.614 18.578 1.00 36.81 581 ARG A CA 1
ATOM 4276 C C . ARG A 1 581 ? 33.371 24.898 19.706 1.00 36.81 581 ARG A C 1
ATOM 4278 O O . ARG A 1 581 ? 34.305 24.135 19.474 1.00 36.81 581 ARG A O 1
ATOM 4285 N N . LYS A 1 582 ? 32.981 25.180 20.951 1.00 43.69 582 LYS A N 1
ATOM 4286 C CA . LYS A 1 582 ? 33.388 24.396 22.125 1.00 43.69 582 LYS A CA 1
ATOM 4287 C C . LYS A 1 582 ? 32.684 23.041 22.039 1.00 43.69 582 LYS A C 1
ATOM 4289 O O . LYS A 1 582 ? 31.469 23.031 21.931 1.00 43.69 582 LYS A O 1
ATOM 4294 N N . ARG A 1 583 ? 33.441 21.941 22.095 1.00 54.06 583 ARG A N 1
ATOM 4295 C CA . ARG A 1 583 ? 32.890 20.579 22.169 1.00 54.06 583 ARG A CA 1
ATOM 4296 C C . ARG A 1 583 ? 32.152 20.373 23.488 1.00 54.06 583 ARG A C 1
ATOM 4298 O O . ARG A 1 583 ? 32.669 20.753 24.547 1.00 54.06 583 ARG A O 1
ATOM 4305 N N . ASP A 1 584 ? 30.980 19.766 23.404 1.00 73.38 584 ASP A N 1
ATOM 4306 C CA . ASP A 1 584 ? 30.201 19.350 24.557 1.00 73.38 584 ASP A CA 1
ATOM 4307 C C . ASP A 1 584 ? 30.858 18.152 25.255 1.00 73.38 584 ASP A C 1
ATOM 4309 O O . ASP A 1 584 ? 31.631 17.402 24.659 1.00 73.38 584 ASP A O 1
ATOM 4313 N N . ARG A 1 585 ? 30.664 18.037 26.573 1.00 82.88 585 ARG A N 1
ATOM 4314 C CA . ARG A 1 585 ? 31.324 17.017 27.403 1.00 82.88 585 ARG A CA 1
ATOM 4315 C C . ARG A 1 585 ? 30.347 16.406 28.392 1.00 82.88 585 ARG A C 1
ATOM 4317 O O . ARG A 1 585 ? 29.485 17.108 28.933 1.00 82.88 585 ARG A O 1
ATOM 4324 N N . CYS A 1 586 ? 30.555 15.128 28.690 1.00 83.38 586 CYS A N 1
ATOM 4325 C CA . CYS A 1 586 ? 29.795 14.402 29.696 1.00 83.38 586 CYS A CA 1
ATOM 4326 C C . CYS A 1 586 ? 29.973 15.041 31.080 1.00 83.38 586 CYS A C 1
ATOM 4328 O O . CYS A 1 586 ? 31.080 15.396 31.488 1.00 83.38 586 CYS A O 1
ATOM 4330 N N . ARG A 1 587 ? 28.887 15.172 31.839 1.00 83.75 587 ARG A N 1
ATOM 4331 C CA . ARG A 1 587 ? 28.887 15.692 33.210 1.00 83.75 587 ARG A CA 1
ATOM 4332 C C . ARG A 1 587 ? 29.605 14.760 34.190 1.00 83.75 587 ARG A C 1
ATOM 4334 O O . ARG A 1 587 ? 30.162 15.266 35.163 1.00 83.75 587 ARG A O 1
ATOM 4341 N N . HIS A 1 588 ? 29.601 13.456 33.913 1.00 86.00 588 HIS A N 1
ATOM 4342 C CA . HIS A 1 588 ? 30.056 12.407 34.829 1.00 86.00 588 HIS A CA 1
ATOM 4343 C C . HIS A 1 588 ? 31.504 11.987 34.561 1.00 86.00 588 HIS A C 1
ATOM 4345 O O . HIS A 1 588 ? 32.367 12.208 35.405 1.00 86.00 588 HIS A O 1
ATOM 4351 N N . CYS A 1 589 ? 31.810 11.518 33.347 1.00 86.00 589 CYS A N 1
ATOM 4352 C CA . CYS A 1 589 ? 33.166 11.090 32.969 1.00 86.00 589 CYS A CA 1
ATOM 4353 C C . CYS A 1 589 ? 34.015 12.195 32.309 1.00 86.00 589 CYS A C 1
ATOM 4355 O O . CYS A 1 589 ? 35.201 12.008 32.041 1.00 86.00 589 CYS A O 1
ATOM 4357 N N . ASN A 1 590 ? 33.424 13.362 32.013 1.00 83.19 590 ASN A N 1
ATOM 4358 C CA . ASN A 1 590 ? 34.086 14.484 31.338 1.00 83.19 590 ASN A CA 1
ATOM 4359 C C . ASN A 1 590 ? 34.651 14.139 29.944 1.00 83.19 590 ASN A C 1
ATOM 4361 O O . ASN A 1 590 ? 35.415 14.928 29.392 1.00 83.19 590 ASN A O 1
ATOM 4365 N N . LYS A 1 591 ? 34.299 13.008 29.330 1.00 84.62 591 LYS A N 1
ATOM 4366 C CA . LYS A 1 591 ? 34.675 12.738 27.936 1.00 84.62 591 LYS A CA 1
ATOM 4367 C C . LYS A 1 591 ? 33.955 13.704 26.981 1.00 84.62 591 LYS A C 1
ATOM 4369 O O . LYS A 1 591 ? 32.855 14.156 27.317 1.00 84.62 591 LYS A O 1
ATOM 4374 N N . PRO A 1 592 ? 34.589 14.123 25.870 1.00 79.44 592 PRO A N 1
ATOM 4375 C CA . PRO A 1 592 ? 33.896 14.856 24.815 1.00 79.44 592 PRO A CA 1
ATOM 4376 C C . PRO A 1 592 ? 32.780 13.983 24.247 1.00 79.44 592 PRO A C 1
ATOM 4378 O O . PRO A 1 592 ? 32.966 12.777 24.126 1.00 79.44 592 PRO A O 1
ATOM 4381 N N . LEU A 1 593 ? 31.637 14.600 23.969 1.00 75.81 593 LEU A N 1
ATOM 4382 C CA . LEU A 1 593 ? 30.463 13.911 23.458 1.00 75.81 593 LEU A CA 1
ATOM 4383 C C . LEU A 1 593 ? 30.111 14.422 22.071 1.00 75.81 593 LEU A C 1
ATOM 4385 O O . LEU A 1 593 ? 30.247 15.621 21.797 1.00 75.81 593 LEU A O 1
ATOM 4389 N N . THR A 1 594 ? 29.629 13.500 21.254 1.00 68.88 594 THR A N 1
ATOM 4390 C CA . THR A 1 594 ? 28.995 13.763 19.967 1.00 68.88 594 THR A CA 1
ATOM 4391 C C . THR A 1 594 ? 27.554 13.269 20.058 1.00 68.88 594 THR A C 1
ATOM 4393 O O . THR A 1 594 ? 27.281 12.287 20.746 1.00 68.88 594 THR A O 1
ATOM 4396 N N . ASP A 1 595 ? 26.634 13.997 19.438 1.00 58.25 595 ASP A N 1
ATOM 4397 C CA . ASP A 1 595 ? 25.233 13.598 19.320 1.00 58.25 595 ASP A CA 1
ATOM 4398 C C . ASP A 1 595 ? 25.082 12.814 18.010 1.00 58.25 595 ASP A C 1
ATOM 4400 O O . ASP A 1 595 ? 25.418 13.345 16.949 1.00 58.25 595 ASP A O 1
ATOM 4404 N N . GLN A 1 596 ? 24.678 11.548 18.108 1.00 52.34 596 GLN A N 1
ATOM 4405 C CA . GLN A 1 596 ? 24.342 10.673 16.986 1.00 52.34 596 GLN A CA 1
ATOM 4406 C C . GLN A 1 596 ? 22.880 10.267 17.169 1.00 52.34 596 GLN A C 1
ATOM 4408 O O . GLN A 1 596 ? 22.557 9.540 18.107 1.00 52.34 596 GLN A O 1
ATOM 4413 N N . GLU A 1 597 ? 21.994 10.802 16.327 1.00 41.41 597 GLU A N 1
ATOM 4414 C CA . GLU A 1 597 ? 20.557 10.483 16.337 1.00 41.41 597 GLU A CA 1
ATOM 4415 C C . GLU A 1 597 ? 19.865 10.684 17.707 1.00 41.41 597 GLU A C 1
ATOM 4417 O O . GLU A 1 597 ? 18.956 9.948 18.089 1.00 41.41 597 GLU A O 1
ATOM 4422 N N . GLY A 1 598 ? 20.287 11.689 18.487 1.00 46.47 598 GLY A N 1
ATOM 4423 C CA . GLY A 1 598 ? 19.732 11.981 19.814 1.00 46.47 598 GLY A CA 1
ATOM 4424 C C . GLY A 1 598 ? 20.356 11.173 20.957 1.00 46.47 598 GLY A C 1
ATOM 4425 O O . GLY A 1 598 ? 19.953 11.336 22.115 1.00 46.47 598 GLY A O 1
ATOM 4426 N N . ILE A 1 599 ? 21.355 10.332 20.665 1.00 54.75 599 ILE A N 1
ATOM 4427 C CA . ILE A 1 599 ? 22.126 9.560 21.642 1.00 54.75 599 ILE A CA 1
ATOM 4428 C C . ILE A 1 599 ? 23.516 10.187 21.801 1.00 54.75 599 ILE A C 1
ATOM 4430 O O . ILE A 1 599 ? 24.241 10.449 20.844 1.00 54.75 599 ILE A O 1
ATOM 4434 N N . LEU A 1 600 ? 23.907 10.437 23.052 1.00 71.00 600 LEU A N 1
ATOM 4435 C CA . LEU A 1 600 ? 25.207 11.018 23.381 1.00 71.00 600 LEU A CA 1
ATOM 4436 C C . LEU A 1 600 ? 26.273 9.926 23.469 1.00 71.00 600 LEU A C 1
ATOM 4438 O O . LEU A 1 600 ? 26.259 9.132 24.413 1.00 71.00 600 LEU A O 1
ATOM 4442 N N . VAL A 1 601 ? 27.239 9.949 22.555 1.00 74.88 601 VAL A N 1
ATOM 4443 C CA . VAL A 1 601 ? 28.351 8.987 22.513 1.00 74.88 601 VAL A CA 1
ATOM 4444 C C . VAL A 1 601 ? 29.694 9.654 22.803 1.00 74.88 601 VAL A C 1
ATOM 4446 O O . VAL A 1 601 ? 29.878 10.845 22.530 1.00 74.88 601 VAL A O 1
ATOM 4449 N N . ASP A 1 602 ? 30.640 8.912 23.388 1.00 79.94 602 ASP A N 1
ATOM 4450 C CA . ASP A 1 602 ? 32.017 9.385 23.564 1.00 79.94 602 ASP A CA 1
ATOM 4451 C C . ASP A 1 602 ? 32.887 9.224 22.305 1.00 79.94 602 ASP A C 1
ATOM 4453 O O . ASP A 1 602 ? 32.435 8.813 21.244 1.00 79.94 602 ASP A O 1
ATOM 4457 N N . GLU A 1 603 ? 34.164 9.590 22.407 1.00 79.31 603 GLU A N 1
ATOM 4458 C CA . GLU A 1 603 ? 35.130 9.553 21.300 1.00 79.31 603 GLU A CA 1
ATOM 4459 C C . GLU A 1 603 ? 35.405 8.162 20.700 1.00 79.31 603 GLU A C 1
ATOM 4461 O O . GLU A 1 603 ? 36.074 8.086 19.674 1.00 79.31 603 GLU A O 1
ATOM 4466 N N . ASN A 1 604 ? 34.918 7.084 21.322 1.00 78.31 604 ASN A N 1
ATOM 4467 C CA . ASN A 1 604 ? 34.984 5.718 20.797 1.00 78.31 604 ASN A CA 1
ATOM 4468 C C . ASN A 1 604 ? 33.597 5.194 20.391 1.00 78.31 604 ASN A C 1
ATOM 4470 O O . ASN A 1 604 ? 33.406 3.982 20.379 1.00 78.31 604 ASN A O 1
ATOM 4474 N N . GLU A 1 605 ? 32.629 6.088 20.155 1.00 71.00 605 GLU A N 1
ATOM 4475 C CA . GLU A 1 605 ? 31.244 5.751 19.775 1.00 71.00 605 GLU A CA 1
ATOM 4476 C C . GLU A 1 605 ? 30.501 4.931 20.847 1.00 71.00 605 GLU A C 1
ATOM 4478 O O . GLU A 1 605 ? 29.479 4.297 20.603 1.00 71.00 605 GLU A O 1
ATOM 4483 N N . SER A 1 606 ? 30.995 4.969 22.087 1.00 70.62 606 SER A N 1
ATOM 4484 C CA . SER A 1 606 ? 30.342 4.329 23.224 1.00 70.62 606 SER A CA 1
ATOM 4485 C C . SER A 1 606 ? 29.226 5.225 23.746 1.00 70.62 606 SER A C 1
ATOM 4487 O O . SER A 1 606 ? 29.496 6.341 24.195 1.00 70.62 606 SER A O 1
ATOM 4489 N N . TYR A 1 607 ? 27.988 4.725 23.752 1.00 80.31 607 TYR A N 1
ATOM 4490 C CA . TYR A 1 607 ? 26.874 5.390 24.439 1.00 80.31 607 TYR A CA 1
ATOM 4491 C C . TYR A 1 607 ? 26.963 5.227 25.965 1.00 80.31 607 TYR A C 1
ATOM 4493 O O . TYR A 1 607 ? 26.373 6.016 26.709 1.00 80.31 607 TYR A O 1
ATOM 4501 N N . GLU A 1 608 ? 27.728 4.233 26.436 1.00 79.50 608 GLU A N 1
ATOM 4502 C CA . GLU A 1 608 ? 27.800 3.870 27.845 1.00 79.50 608 GLU A CA 1
ATOM 4503 C C . GLU A 1 608 ? 28.771 4.740 28.668 1.00 79.50 608 GLU A C 1
ATOM 4505 O O . GLU A 1 608 ? 29.950 4.906 28.346 1.00 79.50 608 GLU A O 1
ATOM 4510 N N . CYS A 1 609 ? 28.303 5.225 29.820 1.00 83.88 609 CYS A N 1
ATOM 4511 C CA . CYS A 1 609 ? 29.054 5.959 30.824 1.00 83.88 609 CYS A CA 1
ATOM 4512 C C . CYS A 1 609 ? 29.001 5.246 32.182 1.00 83.88 609 CYS A C 1
ATOM 4514 O O . CYS A 1 609 ? 28.130 5.516 33.003 1.00 83.88 609 CYS A O 1
ATOM 4516 N N . ALA A 1 610 ? 30.010 4.421 32.475 1.00 82.06 610 ALA A N 1
ATOM 4517 C CA . ALA A 1 610 ? 30.135 3.723 33.763 1.00 82.06 610 ALA A CA 1
ATOM 4518 C C . ALA A 1 610 ? 30.197 4.655 34.996 1.00 82.06 610 ALA A C 1
ATOM 4520 O O . ALA A 1 610 ? 29.977 4.215 36.122 1.00 82.06 610 ALA A O 1
ATOM 4521 N N . ASP A 1 611 ? 30.502 5.940 34.788 1.00 81.81 611 ASP A N 1
ATOM 4522 C CA . ASP A 1 611 ? 30.569 6.956 35.841 1.00 81.81 611 ASP A CA 1
ATOM 4523 C C . ASP A 1 611 ? 29.218 7.656 36.098 1.00 81.81 611 ASP A C 1
ATOM 4525 O O . ASP A 1 611 ? 29.146 8.517 36.980 1.00 81.81 611 ASP A O 1
ATOM 4529 N N . ASN A 1 612 ? 28.160 7.344 35.334 1.00 82.88 612 ASN A N 1
ATOM 4530 C CA . ASN A 1 612 ? 26.821 7.896 35.544 1.00 82.88 612 ASN A CA 1
ATOM 4531 C C . ASN A 1 612 ? 26.074 7.095 36.639 1.00 82.88 612 ASN A C 1
ATOM 4533 O O . ASN A 1 612 ? 25.811 5.909 36.464 1.00 82.88 612 ASN A O 1
ATOM 4537 N N . PRO A 1 613 ? 25.721 7.704 37.789 1.00 68.75 613 PRO A N 1
ATOM 4538 C CA . PRO A 1 613 ? 25.027 7.002 38.872 1.00 68.75 613 PRO A CA 1
ATOM 4539 C C . PRO A 1 613 ? 23.518 6.820 38.633 1.00 68.75 613 PRO A C 1
ATOM 4541 O O . PRO A 1 613 ? 22.888 6.056 39.363 1.00 68.75 613 PRO A O 1
ATOM 4544 N N . ASP A 1 614 ? 22.944 7.517 37.647 1.00 73.69 614 ASP A N 1
ATOM 4545 C CA . ASP A 1 614 ? 21.498 7.578 37.386 1.00 73.69 614 ASP A CA 1
ATOM 4546 C C . ASP A 1 614 ? 21.081 6.773 36.131 1.00 73.69 614 ASP A C 1
ATOM 4548 O O . ASP A 1 614 ? 19.923 6.817 35.718 1.00 73.69 614 ASP A O 1
ATOM 4552 N N . GLY A 1 615 ? 22.018 6.055 35.504 1.00 70.00 615 GLY A N 1
ATOM 4553 C CA . GLY A 1 615 ? 21.821 5.273 34.282 1.00 70.00 615 GLY A CA 1
ATOM 4554 C C . GLY A 1 615 ? 23.158 4.889 33.652 1.00 70.00 615 GLY A C 1
ATOM 4555 O O . GLY A 1 615 ? 24.203 5.337 34.105 1.00 70.00 615 GLY A O 1
ATOM 4556 N N . ASP A 1 616 ? 23.143 4.079 32.604 1.00 77.81 616 ASP A N 1
ATOM 4557 C CA . ASP A 1 616 ? 24.350 3.603 31.926 1.00 77.81 616 ASP A CA 1
ATOM 4558 C C . ASP A 1 616 ? 24.830 4.517 30.793 1.00 77.81 616 ASP A C 1
ATOM 4560 O O . ASP A 1 616 ? 25.847 4.200 30.210 1.00 77.81 616 ASP A O 1
ATOM 4564 N N . HIS A 1 617 ? 24.184 5.649 30.494 1.00 77.31 617 HIS A N 1
ATOM 4565 C CA . HIS A 1 617 ? 24.485 6.497 29.326 1.00 77.31 617 HIS A CA 1
ATOM 4566 C C . HIS A 1 617 ? 25.144 7.849 29.667 1.00 77.31 617 HIS A C 1
ATOM 4568 O O . HIS A 1 617 ? 25.137 8.305 30.814 1.00 77.31 617 HIS A O 1
ATOM 4574 N N . HIS A 1 618 ? 25.724 8.538 28.679 1.00 82.25 618 HIS A N 1
ATOM 4575 C CA . HIS A 1 618 ? 26.314 9.872 28.864 1.00 82.25 618 HIS A CA 1
ATOM 4576 C C . HIS A 1 618 ? 25.268 10.989 29.077 1.00 82.25 618 HIS A C 1
ATOM 4578 O O . HIS A 1 618 ? 24.179 10.962 28.519 1.00 82.25 618 HIS A O 1
ATOM 4584 N N . GLN A 1 619 ? 25.609 12.030 29.857 1.00 80.81 619 GLN A N 1
ATOM 4585 C CA . GLN A 1 619 ? 24.716 13.174 30.119 1.00 80.81 619 GLN A CA 1
ATOM 4586 C C . GLN A 1 619 ? 25.436 14.521 29.956 1.00 80.81 619 GLN A C 1
ATOM 4588 O O . GLN A 1 619 ? 26.519 14.721 30.510 1.00 80.81 619 GLN A O 1
ATOM 4593 N N . LEU A 1 620 ? 24.831 15.482 29.250 1.00 80.00 620 LEU A N 1
ATOM 4594 C CA . LEU A 1 620 ? 25.434 16.794 28.979 1.00 80.00 620 LEU A CA 1
ATOM 4595 C C . LEU A 1 620 ? 25.576 17.683 30.223 1.00 80.00 620 LEU A C 1
ATOM 4597 O O . LEU A 1 620 ? 24.669 17.844 31.048 1.00 80.00 620 LEU A O 1
ATOM 4601 N N . LYS A 1 621 ? 26.725 18.355 30.329 1.00 68.81 621 LYS A N 1
ATOM 4602 C CA . LYS A 1 621 ? 26.989 19.344 31.380 1.00 68.81 621 LYS A CA 1
ATOM 4603 C C . LYS A 1 621 ? 26.281 20.672 31.067 1.00 68.81 621 LYS A C 1
ATOM 4605 O O . LYS A 1 621 ? 26.867 21.544 30.430 1.00 68.81 621 LYS A O 1
ATOM 4610 N N . ARG A 1 622 ? 25.042 20.863 31.549 1.00 58.97 622 ARG A N 1
ATOM 4611 C CA . ARG A 1 622 ? 24.315 22.149 31.411 1.00 58.97 622 ARG A CA 1
ATOM 4612 C C . ARG A 1 622 ? 25.160 23.319 31.942 1.00 58.97 622 ARG A C 1
ATOM 4614 O O . ARG A 1 622 ? 25.692 23.252 33.056 1.00 58.97 622 ARG A O 1
ATOM 4621 N N . ARG A 1 623 ? 25.282 24.408 31.169 1.00 47.12 623 ARG A N 1
ATOM 4622 C CA . ARG A 1 623 ? 25.888 25.659 31.658 1.00 47.12 623 ARG A CA 1
ATOM 4623 C C . ARG A 1 623 ? 24.950 26.310 32.671 1.00 47.12 623 ARG A C 1
ATOM 4625 O O . ARG A 1 623 ? 23.769 26.465 32.401 1.00 47.12 623 ARG A O 1
ATOM 4632 N N . ARG A 1 624 ? 25.487 26.704 33.830 1.00 41.41 624 ARG A N 1
ATOM 4633 C CA . ARG A 1 624 ? 24.787 27.609 34.749 1.00 41.41 624 ARG A CA 1
ATOM 4634 C C . ARG A 1 624 ? 24.678 28.976 34.081 1.00 41.41 624 ARG A C 1
ATOM 4636 O O . ARG A 1 624 ? 25.704 29.532 33.695 1.00 41.41 624 ARG A O 1
ATOM 4643 N N . GLU A 1 625 ? 23.458 29.473 33.952 1.00 36.47 625 GLU A N 1
ATOM 4644 C CA . GLU A 1 625 ? 23.172 30.859 33.592 1.00 36.47 625 GLU A CA 1
ATOM 4645 C C . GLU A 1 625 ? 23.651 31.765 34.734 1.00 36.47 625 GLU A C 1
ATOM 4647 O O . GLU A 1 625 ? 23.365 31.510 35.908 1.00 36.47 625 GLU A O 1
ATOM 4652 N N . SER A 1 626 ? 24.458 32.768 34.393 1.00 34.09 626 SER A N 1
ATOM 4653 C CA . SER A 1 626 ? 24.969 33.806 35.293 1.00 34.09 626 SER A CA 1
ATOM 4654 C C . SER A 1 626 ? 24.827 35.159 34.636 1.00 34.09 626 SER A C 1
ATOM 4656 O O . SER A 1 626 ? 25.231 35.215 33.448 1.00 34.09 626 SER A O 1
#

pLDDT: mean 73.49, std 25.64, range [22.5, 98.56]

Secondary structure (DSSP, 8-state):
-EEEEEEETTEEEEEEE-S--TTEEEEEEEEE-TTS--EEEEEE-STT--EEEE-SPPSEEEEEEEEEEETTS-EEEPPPEEEEEPPPPPSPPSSPPP---PPP-TTT--S-EEEEEETTTEEEEEEE-TTT--EEEEEEEETTSSS--SEEEEEEE-TTT--EEEEEEETTEEEEEEE-TT--EEEEEE-SS--S--EE-TTS-EEEEETTEEEEE---TTS--BSSTTTSEE-TTPPPSEES---BS--EEEEEESSSSEEEEEEEEBTTT-PEEEEE-SSS-EEEEEEEEETTEE--PPSS---EEEEETTEEEEE-TT---EEEE-GGG-BTTTTEEEEEEEE-----SSEEEE--TT----PPPP----------------------------------------------------------------------------------------PPSS---SS-SS--HHHHHHHT--TT-SSSS-SSS-HHHIIIII---TT-TT-SSSS-SSSSS----------------------------------TTTTSSSSSS--S------S----PPPPPBBTTT--B-EEETTEEE-TTS--B-TT-TT-SB--B-PPPP-

Foldseek 3Di:
DAKEWEDDQQKIKIFDDDPDLAQWAKKWKWKAAAPGDIDTDDMGRDSPPGMDMDPRHDAAKMKMKMKIAGPVGDIDIYDIYIYHNFDFDAAADDDADFDDAAADDCVVALAWWKWADDPQFFIFIWGADFAVQDTDTDATAGQVPVVGFHAWAAWEQFPVRRWIWTFTHDRQWTFIWTHYRVNDIFTAETALGDALEWYAANQRKIWGDDAQFIFIHPPSVVTGTGSGNSHHHYHSPGDGQDGDDDQANYKDWAWDDLPPDTFIKIWGAHQAPRWIWIWGRPPDTDIATAFEDEPNHGDPDDHAHQNEWEDEHHWIWTDGLQFPAIKTWDSVQQDRVVRYTYMDGFGTHHHGPSMYIYRDYPRDDDGDPPPPPPPPPPDPDDDDDDDDDDDDDDDDDDDDDDDDDDDDDDDDDDDDDDDDDDDDDDDDDDDDDDDDDDDDDDDDDDDDDDDDDDDDDDDDPWQDQQCPLPDIPVRCVVLVADSNAQQRCPLPAGPCCCVPPQVFRSNDSVTSHDDDPPPPPDDDDDDDDDDDDDDDDDDDDDDDDDDDDDDDPDDPPPPPPPPPPPDDDDDDPDDDDDDDDDFWAFPFPRAGWDQDPNQTAGPVRHQADPRDPVDGGTDTDDDDDD

Radius of gyration: 36.04 Å; chains: 1; bounding box: 88×116×116 Å